Protein AF-M2R0F9-F1 (afdb_monomer)

Nearest PDB structures (foldseek):
  8fvu-assembly1_B  TM=1.793E-01  e=3.043E-03  Homo sapiens
  4puf-assembly1_B  TM=3.159E-01  e=9.388E+00  Salmonella enterica subsp. enterica serovar Typhimurium str. 14028S

Foldseek 3Di:
DPDPDPPDDDQVVVCVVPPVAAAEDEEQCLVCVVVCDPSNVVRYQAYAYPDEDAPVSHDLVCQARYAHHEYEQVRLLVQQSHQEHAEYEYEAPDPDARANPRHHLNYQHAEYEYEHAEDHDPVNLVRVLVNLLSHQAHEYEYEYQDDDPSNVPNPRYQYYWYHHDDPPDPPDPDDDPPGPPPNPHPDPQDADEDEDAEDDPVNLVVVLPDQHQHYAYHYAEYADAEDEAQSNQNHAYYHYAYAYYDEHEYEHHLNHQEYAYHYEEYHYDCQQSNQNHAEYHYHYQHDDDDDPDPDDQQAEDEHHLNYQEYAAAEYDPRYDHDDLQSNQNHQEDAYEYAAAEDECANHPNHQAYHYHHQHQEYEYEDYQRHAHDAYHHANHEYHYDPPLSHAEHAEDHYAYAYAEDEQQNHPAYAEDADAHPHQEHEYHAHWDDQVRVCVLCVQQPARDDGRAREHEYCEAEDADAYPEQEHEYEHADLYAYAAHYPNHAEYEYEHAQWAFPDADPVQCWTFIQGPVPRDTDTHNNPPRHPPQQRHWYWYGYRLDIDTDYFPVVCPDDDPDDDDDDDDPDPDDDDDDDGDDDPPQDPDDDDDPPDPPSPVVRNDDDDD

Structure (mmCIF, N/CA/C/O backbone):
data_AF-M2R0F9-F1
#
_entry.id   AF-M2R0F9-F1
#
loop_
_atom_site.group_PDB
_atom_site.id
_atom_site.type_symbol
_atom_site.label_atom_id
_atom_site.label_alt_id
_atom_site.label_comp_id
_atom_site.label_asym_id
_atom_site.label_entity_id
_atom_site.label_seq_id
_atom_site.pdbx_PDB_ins_code
_atom_site.Cartn_x
_atom_site.Cartn_y
_atom_site.Cartn_z
_atom_site.occupancy
_atom_site.B_iso_or_equiv
_atom_site.auth_seq_id
_atom_site.auth_comp_id
_atom_site.auth_asym_id
_atom_site.auth_atom_id
_atom_site.pdbx_PDB_model_num
ATOM 1 N N . MET A 1 1 ? -54.343 -4.300 13.051 1.00 27.09 1 MET A N 1
ATOM 2 C CA . MET A 1 1 ? -54.140 -3.016 13.757 1.00 27.09 1 MET A CA 1
ATOM 3 C C . MET A 1 1 ? -53.844 -3.317 15.224 1.00 27.09 1 MET A C 1
ATOM 5 O O . MET A 1 1 ? -54.722 -3.833 15.898 1.00 27.09 1 MET A O 1
ATOM 9 N N . LYS A 1 2 ? -52.616 -3.078 15.710 1.00 27.70 2 LYS A N 1
ATOM 10 C CA . LYS A 1 2 ? -52.314 -3.096 17.154 1.00 27.70 2 LYS A CA 1
ATOM 11 C C . LYS A 1 2 ? -52.747 -1.747 17.724 1.00 27.70 2 LYS A C 1
ATOM 13 O O . LYS A 1 2 ? -51.963 -0.805 17.724 1.00 27.70 2 LYS A O 1
ATOM 18 N N . ILE A 1 3 ? -54.013 -1.627 18.106 1.00 33.50 3 ILE A N 1
ATOM 19 C CA . ILE A 1 3 ? -54.476 -0.460 18.855 1.00 33.50 3 ILE A CA 1
ATOM 20 C C . ILE A 1 3 ? -54.009 -0.695 20.292 1.00 33.50 3 ILE A C 1
ATOM 22 O O . ILE A 1 3 ? -54.549 -1.563 20.966 1.00 33.50 3 ILE A O 1
ATOM 26 N N . ASN A 1 4 ? -52.969 0.018 20.731 1.00 34.56 4 ASN A N 1
ATOM 27 C CA . ASN A 1 4 ? -52.735 0.226 22.159 1.00 34.56 4 ASN A CA 1
ATOM 28 C C . ASN A 1 4 ? -53.813 1.220 22.603 1.00 34.56 4 ASN A C 1
ATOM 30 O O . ASN A 1 4 ? -53.733 2.375 22.173 1.00 34.56 4 ASN A O 1
ATOM 34 N N . PRO A 1 5 ? -54.831 0.819 23.386 1.00 40.19 5 PRO A N 1
ATOM 35 C CA . PRO A 1 5 ? -55.797 1.782 23.882 1.00 40.19 5 PRO A CA 1
ATOM 36 C C . PRO A 1 5 ? -55.040 2.824 24.719 1.00 40.19 5 PRO A C 1
ATOM 38 O O . PRO A 1 5 ? -54.120 2.453 25.461 1.00 40.19 5 PRO A O 1
ATOM 41 N N . PRO A 1 6 ? -55.350 4.122 24.570 1.00 35.41 6 PRO A N 1
ATOM 42 C CA . PRO A 1 6 ? -54.734 5.163 25.376 1.00 35.41 6 PRO A CA 1
ATOM 43 C C . PRO A 1 6 ? -54.959 4.888 26.867 1.00 35.41 6 PRO A C 1
ATOM 45 O O . PRO A 1 6 ? -55.940 4.263 27.255 1.00 35.41 6 PRO A O 1
ATOM 48 N N . LEU A 1 7 ? -54.032 5.391 27.683 1.00 39.91 7 LEU A N 1
ATOM 49 C CA . LEU A 1 7 ? -53.927 5.311 29.151 1.00 39.91 7 LEU A CA 1
ATOM 50 C C . LEU A 1 7 ? -55.117 5.907 29.941 1.00 39.91 7 LEU A C 1
ATOM 52 O O . LEU A 1 7 ? -54.968 6.267 31.106 1.00 39.91 7 LEU A O 1
ATOM 56 N N . ILE A 1 8 ? -56.288 6.040 29.328 1.00 37.66 8 ILE A N 1
ATOM 57 C CA . ILE A 1 8 ? -57.467 6.653 29.927 1.00 37.66 8 ILE A CA 1
ATOM 58 C C . ILE A 1 8 ? -58.405 5.527 30.352 1.00 37.66 8 ILE A C 1
ATOM 60 O O . ILE A 1 8 ? -58.806 4.708 29.528 1.00 37.66 8 ILE A O 1
ATOM 64 N N . PHE A 1 9 ? -58.705 5.503 31.652 1.00 45.97 9 PHE A N 1
ATOM 65 C CA . PHE A 1 9 ? -59.710 4.671 32.307 1.00 45.97 9 PHE A CA 1
ATOM 66 C C . PHE A 1 9 ? -60.978 4.596 31.442 1.00 45.97 9 PHE A C 1
ATOM 68 O O . PHE A 1 9 ? -61.752 5.548 31.371 1.00 45.97 9 PHE A O 1
ATOM 75 N N . LEU A 1 10 ? -61.160 3.474 30.751 1.00 48.28 10 LEU A N 1
ATOM 76 C CA . LEU A 1 10 ? -62.397 3.123 30.071 1.00 48.28 10 LEU A CA 1
ATOM 77 C C . LEU A 1 10 ? -62.968 1.934 30.833 1.00 48.28 10 LEU A C 1
ATOM 79 O O . LEU A 1 10 ? -62.296 0.916 30.981 1.00 48.28 10 LEU A O 1
ATOM 83 N N . ASP A 1 11 ? -64.190 2.109 31.324 1.00 59.38 11 ASP A N 1
ATOM 84 C CA . ASP A 1 11 ? -65.018 1.080 31.945 1.00 59.38 11 ASP A CA 1
ATOM 85 C C . ASP A 1 11 ? -64.880 -0.257 31.186 1.00 59.38 11 ASP A C 1
ATOM 87 O O . ASP A 1 11 ? -65.063 -0.316 29.961 1.00 59.38 11 ASP A O 1
ATOM 91 N N . ILE A 1 12 ? -64.518 -1.337 31.887 1.00 62.41 12 ILE A N 1
ATOM 92 C CA . ILE A 1 12 ? -64.281 -2.656 31.275 1.00 62.41 12 ILE A CA 1
ATOM 93 C C . ILE A 1 12 ? -65.535 -3.155 30.549 1.00 62.41 12 ILE A C 1
ATOM 95 O O . ILE A 1 12 ? -65.436 -3.845 29.525 1.00 62.41 12 ILE A O 1
ATOM 99 N N . SER A 1 13 ? -66.719 -2.744 31.006 1.00 60.84 13 SER A N 1
ATOM 100 C CA . SER A 1 13 ? -67.983 -3.045 30.337 1.00 60.84 13 SER A CA 1
ATOM 101 C C . SER A 1 13 ? -68.095 -2.377 28.954 1.00 60.84 13 SER A C 1
ATOM 103 O O . SER A 1 13 ? -68.592 -2.992 28.009 1.00 60.84 13 SER A O 1
ATOM 105 N N . PHE A 1 14 ? -67.550 -1.169 28.776 1.00 65.69 14 PHE A N 1
ATOM 106 C CA . PHE A 1 14 ? -67.469 -0.498 27.475 1.00 65.69 14 PHE A CA 1
ATOM 107 C C . PHE A 1 14 ? -66.459 -1.193 26.556 1.00 65.69 14 PHE A C 1
ATOM 109 O O . PHE A 1 14 ? -66.759 -1.491 25.398 1.00 65.69 14 PHE A O 1
ATOM 116 N N . ILE A 1 15 ? -65.269 -1.498 27.075 1.00 64.31 15 ILE A N 1
ATOM 117 C CA . ILE A 1 15 ? -64.195 -2.131 26.304 1.00 64.31 15 ILE A CA 1
ATOM 118 C C . ILE A 1 15 ? -64.633 -3.508 25.779 1.00 64.31 15 ILE A C 1
ATOM 120 O O . ILE A 1 15 ? -64.497 -3.793 24.587 1.00 64.31 15 ILE A O 1
ATOM 124 N N . SER A 1 16 ? -65.200 -4.343 26.651 1.00 62.88 16 SER A N 1
ATOM 125 C CA . SER A 1 16 ? -65.650 -5.698 26.306 1.00 62.88 16 SER A CA 1
ATOM 126 C C . SER A 1 16 ? -66.801 -5.722 25.295 1.00 62.88 16 SER A C 1
ATOM 128 O O . SER A 1 16 ? -66.941 -6.699 24.562 1.00 62.88 16 SER A O 1
ATOM 130 N N . LYS A 1 17 ? -67.594 -4.644 25.206 1.00 63.22 17 LYS A N 1
ATOM 131 C CA . LYS A 1 17 ? -68.711 -4.519 24.259 1.00 63.22 17 LYS A CA 1
ATOM 132 C C . LYS A 1 17 ? -68.271 -4.177 22.831 1.00 63.22 17 LYS A C 1
ATOM 134 O O . LYS A 1 17 ? -68.937 -4.591 21.885 1.00 63.22 17 LYS A O 1
ATOM 139 N N . TYR A 1 18 ? -67.188 -3.414 22.664 1.00 61.56 18 TYR A N 1
ATOM 140 C CA . TYR A 1 18 ? -66.765 -2.893 21.352 1.00 61.56 18 TYR A CA 1
ATOM 141 C C . TYR A 1 18 ? -65.467 -3.509 20.816 1.00 61.56 18 TYR A C 1
ATOM 143 O O . TYR A 1 18 ? -65.200 -3.422 19.617 1.00 61.56 18 TYR A O 1
ATOM 151 N N . PHE A 1 19 ? -64.670 -4.161 21.665 1.00 62.91 19 PHE A N 1
ATOM 152 C CA . PHE A 1 19 ? -63.387 -4.748 21.283 1.00 62.91 19 PHE A CA 1
ATOM 153 C C . PHE A 1 19 ? -63.354 -6.248 21.590 1.00 62.91 19 PHE A C 1
ATOM 155 O O . PHE A 1 19 ? -62.787 -6.693 22.582 1.00 62.91 19 PHE A O 1
ATOM 162 N N . ASN A 1 20 ? -63.896 -7.049 20.671 1.00 59.16 20 ASN A N 1
ATOM 163 C CA . ASN A 1 20 ? -64.038 -8.505 20.828 1.00 59.16 20 ASN A CA 1
ATOM 164 C C . ASN A 1 20 ? -62.710 -9.304 20.775 1.00 59.16 20 ASN A C 1
ATOM 166 O O . ASN A 1 20 ? -62.739 -10.534 20.780 1.00 59.16 20 ASN A O 1
ATOM 170 N N . GLN A 1 21 ? -61.549 -8.646 20.656 1.00 65.38 21 GLN A N 1
ATOM 171 C CA . GLN A 1 21 ? -60.239 -9.289 20.450 1.00 65.38 21 GLN A CA 1
ATOM 172 C C . GLN A 1 21 ? -59.104 -8.587 21.215 1.00 65.38 21 GLN A C 1
ATOM 174 O O . GLN A 1 21 ? -58.091 -8.186 20.634 1.00 65.38 21 GLN A O 1
ATOM 179 N N . ILE A 1 22 ? -59.253 -8.417 22.528 1.00 66.25 22 ILE A N 1
ATOM 180 C CA . ILE A 1 22 ? -58.197 -7.814 23.354 1.00 66.25 22 ILE A CA 1
ATOM 181 C C . ILE A 1 22 ? -57.171 -8.864 23.746 1.00 66.25 22 ILE A C 1
ATOM 183 O O . ILE A 1 22 ? -57.433 -9.742 24.557 1.00 66.25 22 ILE A O 1
ATOM 187 N N . GLN A 1 23 ? -55.977 -8.746 23.168 1.00 72.38 23 GLN A N 1
ATOM 188 C CA . GLN A 1 23 ? -54.886 -9.689 23.403 1.00 72.38 23 GLN A CA 1
ATOM 189 C C . GLN A 1 23 ? -54.111 -9.402 24.697 1.00 72.38 23 GLN A C 1
ATOM 191 O O . GLN A 1 23 ? -53.613 -10.335 25.325 1.00 72.38 23 GLN A O 1
ATOM 196 N N . THR A 1 24 ? -54.027 -8.137 25.116 1.00 74.44 24 THR A N 1
ATOM 197 C CA . THR A 1 24 ? -53.264 -7.717 26.301 1.00 74.44 24 THR A CA 1
ATOM 198 C C . THR A 1 24 ? -54.059 -6.688 27.097 1.00 74.44 24 THR A C 1
ATOM 200 O O . THR A 1 24 ? -54.517 -5.700 26.524 1.00 74.44 24 THR A O 1
ATOM 203 N N . PHE A 1 25 ? -54.190 -6.893 28.409 1.00 77.25 25 PHE A N 1
ATOM 204 C CA . PHE A 1 25 ? -54.747 -5.898 29.329 1.00 77.25 25 PHE A CA 1
ATOM 205 C C . PHE A 1 25 ? -53.625 -5.200 30.089 1.00 77.25 25 PHE A C 1
ATOM 207 O O . PHE A 1 25 ? -52.730 -5.857 30.623 1.00 77.25 25 PHE A O 1
ATOM 214 N N . ARG A 1 26 ? -53.695 -3.871 30.167 1.00 76.62 26 ARG A N 1
ATOM 215 C CA . ARG A 1 26 ? -52.676 -3.044 30.805 1.00 76.62 26 ARG A CA 1
ATOM 216 C C . ARG A 1 26 ? -53.322 -2.066 31.789 1.00 76.62 26 ARG A C 1
ATOM 218 O O . ARG A 1 26 ? -54.033 -1.168 31.353 1.00 76.62 26 ARG A O 1
ATOM 225 N N . GLY A 1 27 ? -53.085 -2.215 33.095 1.00 71.06 27 GLY A N 1
ATOM 226 C CA . GLY A 1 27 ? -53.790 -1.409 34.107 1.00 71.06 27 GLY A CA 1
ATOM 227 C C . GLY A 1 27 ? -53.640 -1.886 35.555 1.00 71.06 27 GLY A C 1
ATOM 228 O O . GLY A 1 27 ? -52.723 -2.647 35.871 1.00 71.06 27 GLY A O 1
ATOM 229 N N . ASN A 1 28 ? -54.530 -1.417 36.438 1.00 77.88 28 ASN A N 1
ATOM 230 C CA . ASN A 1 28 ? -54.581 -1.807 37.850 1.00 77.88 28 ASN A CA 1
ATOM 231 C C . ASN A 1 28 ? -55.419 -3.082 38.043 1.00 77.88 28 ASN A C 1
ATOM 233 O O . ASN A 1 28 ? -56.621 -3.023 38.284 1.00 77.88 28 ASN A O 1
ATOM 237 N N . LEU A 1 29 ? -54.794 -4.254 37.914 1.00 83.00 29 LEU A N 1
ATOM 238 C CA . LEU A 1 29 ? -55.513 -5.531 37.989 1.00 83.00 29 LEU A CA 1
ATOM 239 C C . LEU A 1 29 ? -56.274 -5.722 39.316 1.00 83.00 29 LEU A C 1
ATOM 241 O O . LEU A 1 29 ? -57.309 -6.377 39.313 1.00 83.00 29 LEU A O 1
ATOM 245 N N . VAL A 1 30 ? -55.806 -5.142 40.427 1.00 82.25 30 VAL A N 1
ATOM 246 C CA . VAL A 1 30 ? -56.466 -5.275 41.740 1.00 82.25 30 VAL A CA 1
ATOM 247 C C . VAL A 1 30 ? -57.814 -4.562 41.779 1.00 82.25 30 VAL A C 1
ATOM 249 O O . VAL A 1 30 ? -58.760 -5.104 42.344 1.00 82.25 30 VAL A O 1
ATOM 252 N N . GLU A 1 31 ? -57.918 -3.381 41.170 1.00 80.31 31 GLU A N 1
ATOM 253 C CA . GLU A 1 31 ? -59.182 -2.635 41.086 1.00 80.31 31 GLU A CA 1
ATOM 254 C C . GLU A 1 31 ? -60.161 -3.309 40.121 1.00 80.31 31 GLU A C 1
ATOM 256 O O . GLU A 1 31 ? -61.349 -3.415 40.402 1.00 80.31 31 GLU A O 1
ATOM 261 N N . TYR A 1 32 ? -59.649 -3.830 39.007 1.00 80.00 32 TYR A N 1
ATOM 262 C CA . TYR A 1 32 ? -60.473 -4.315 37.903 1.00 80.00 32 TYR A CA 1
ATOM 263 C C . TYR A 1 32 ? -60.832 -5.803 37.953 1.00 80.00 32 TYR A C 1
ATOM 265 O O . TYR A 1 32 ? -61.651 -6.271 37.162 1.00 80.00 32 TYR A O 1
ATOM 273 N N . GLN A 1 33 ? -60.243 -6.584 38.860 1.00 84.44 33 GLN A N 1
ATOM 274 C CA . GLN A 1 33 ? -60.427 -8.041 38.896 1.00 84.44 33 GLN A CA 1
ATOM 275 C C . GLN A 1 33 ? -61.876 -8.501 39.094 1.00 84.44 33 GLN A C 1
ATOM 277 O O . GLN A 1 33 ? -62.195 -9.620 38.696 1.00 84.44 33 GLN A O 1
ATOM 282 N N . THR A 1 34 ? -62.733 -7.671 39.698 1.00 80.75 34 THR A N 1
ATOM 283 C CA . THR A 1 34 ? -64.168 -7.944 39.881 1.00 80.75 34 THR A CA 1
ATOM 284 C C . THR A 1 34 ? -65.006 -7.616 38.645 1.00 80.75 34 THR A C 1
ATOM 286 O O . THR A 1 34 ? -66.106 -8.139 38.504 1.00 80.75 34 THR A O 1
ATOM 289 N N . GLU A 1 35 ? -64.494 -6.778 37.742 1.00 76.88 35 GLU A N 1
ATOM 290 C CA . GLU A 1 35 ? -65.162 -6.380 36.494 1.00 76.88 35 GLU A CA 1
ATOM 291 C C . GLU A 1 35 ? -64.777 -7.285 35.311 1.00 76.88 35 GLU A C 1
ATOM 293 O O . GLU A 1 35 ? -65.500 -7.380 34.316 1.00 76.88 35 GLU A O 1
ATOM 298 N N . ILE A 1 36 ? -63.647 -7.992 35.415 1.00 78.88 36 ILE A N 1
ATOM 299 C CA . ILE A 1 36 ? -63.192 -8.969 34.421 1.00 78.88 36 ILE A CA 1
ATOM 300 C C . ILE A 1 36 ? -64.025 -10.252 34.556 1.00 78.88 36 ILE A C 1
ATOM 302 O O . ILE A 1 36 ? -63.746 -11.122 35.381 1.00 78.88 36 ILE A O 1
ATOM 306 N N . ASN A 1 37 ? -65.048 -10.390 33.714 1.00 79.31 37 ASN A N 1
ATOM 307 C CA . ASN A 1 37 ? -65.829 -11.624 33.622 1.00 79.31 37 ASN A CA 1
ATOM 308 C C . ASN A 1 37 ? -65.063 -12.751 32.889 1.00 79.31 37 ASN A C 1
ATOM 310 O O . ASN A 1 37 ? -64.025 -12.532 32.261 1.00 79.31 37 ASN A O 1
ATOM 314 N N . GLU A 1 38 ? -65.593 -13.977 32.937 1.00 81.31 38 GLU A N 1
ATOM 315 C CA . GLU A 1 38 ? -64.940 -15.166 32.365 1.00 81.31 38 GLU A CA 1
ATOM 316 C C . GLU A 1 38 ? -64.693 -15.053 30.848 1.00 81.31 38 GLU A C 1
ATOM 318 O O . GLU A 1 38 ? -63.662 -15.502 30.339 1.00 81.31 38 GLU A O 1
ATOM 323 N N . ILE A 1 39 ? -65.620 -14.425 30.118 1.00 78.06 39 ILE A N 1
ATOM 324 C CA . ILE A 1 39 ? -65.510 -14.219 28.668 1.00 78.06 39 ILE A CA 1
ATOM 325 C C . ILE A 1 39 ? -64.319 -13.305 28.369 1.00 78.06 39 ILE A C 1
ATOM 327 O O . ILE A 1 39 ? -63.481 -13.633 27.527 1.00 78.06 39 ILE A O 1
ATOM 331 N N . PHE A 1 40 ? -64.204 -12.194 29.097 1.00 76.19 40 PHE A N 1
ATOM 332 C CA . PHE A 1 40 ? -63.117 -11.236 28.936 1.00 76.19 40 PHE A CA 1
ATOM 333 C C . PHE A 1 40 ? -61.772 -11.828 29.373 1.00 76.19 40 PHE A C 1
ATOM 335 O O . PHE A 1 40 ? -60.770 -11.704 28.667 1.00 76.19 40 PHE A O 1
ATOM 342 N N . PHE A 1 41 ? -61.755 -12.584 30.475 1.00 84.25 41 PHE A N 1
ATOM 343 C CA . PHE A 1 41 ? -60.566 -13.310 30.915 1.00 84.25 41 PHE A CA 1
ATOM 344 C C . PHE A 1 41 ? -60.067 -14.310 29.865 1.00 84.25 41 PHE A C 1
ATOM 346 O O . PHE A 1 41 ? -58.856 -14.429 29.676 1.00 84.25 41 PHE A O 1
ATOM 353 N N . LYS A 1 42 ? -60.958 -15.020 29.157 1.00 82.62 42 LYS A N 1
ATOM 354 C CA . LYS A 1 42 ? -60.574 -15.950 28.076 1.00 82.62 42 LYS A CA 1
ATOM 355 C C . LYS A 1 42 ? -59.946 -15.239 26.874 1.00 82.62 42 LYS A C 1
ATOM 357 O O . LYS A 1 42 ? -59.064 -15.821 26.249 1.00 82.62 42 LYS A O 1
ATOM 362 N N . GLN A 1 43 ? -60.360 -14.008 26.572 1.00 77.19 43 GLN A N 1
ATOM 363 C CA . GLN A 1 43 ? -59.824 -13.225 25.450 1.00 77.19 43 GLN A CA 1
ATOM 364 C C . GLN A 1 43 ? -58.416 -12.682 25.727 1.00 77.19 43 GLN A C 1
ATOM 366 O O . GLN A 1 43 ? -57.570 -12.693 24.834 1.00 77.19 43 GLN A O 1
ATOM 371 N N . ILE A 1 44 ? -58.147 -12.257 26.965 1.00 77.94 44 ILE A N 1
ATOM 372 C CA . ILE A 1 44 ? -56.844 -11.714 27.357 1.00 77.94 44 ILE A CA 1
ATOM 373 C C . ILE A 1 44 ? -55.801 -12.835 27.364 1.00 77.94 44 ILE A C 1
ATOM 375 O O . ILE A 1 44 ? -55.904 -13.795 28.135 1.00 77.94 44 ILE A O 1
ATOM 379 N N . TYR A 1 45 ? -54.757 -12.697 26.546 1.00 80.44 45 TYR A N 1
ATOM 380 C CA . TYR A 1 45 ? -53.595 -13.582 26.603 1.00 80.44 45 TYR A CA 1
ATOM 381 C C . TYR A 1 45 ? -52.660 -13.190 27.746 1.00 80.44 45 TYR A C 1
ATOM 383 O O . TYR A 1 45 ? -52.171 -14.076 28.444 1.00 80.44 45 TYR A O 1
ATOM 391 N N . TRP A 1 46 ? -52.440 -11.885 27.958 1.00 84.00 46 TRP A N 1
ATOM 392 C CA . TRP A 1 46 ? -51.459 -11.393 28.928 1.00 84.00 46 TRP A CA 1
ATOM 393 C C . TRP A 1 46 ? -51.905 -10.150 29.718 1.00 84.00 46 TRP A C 1
ATOM 395 O O . TRP A 1 46 ? -52.597 -9.281 29.187 1.00 84.00 46 TRP A O 1
ATOM 405 N N . PHE A 1 47 ? -51.436 -10.038 30.965 1.00 84.19 47 PHE A N 1
ATOM 406 C CA . PHE A 1 47 ? -51.609 -8.880 31.850 1.00 84.19 47 PHE A CA 1
ATOM 407 C C . PHE A 1 47 ? -50.294 -8.114 32.055 1.00 84.19 47 PHE A C 1
ATOM 409 O O . PHE A 1 47 ? -49.271 -8.696 32.436 1.00 84.19 47 PHE A O 1
ATOM 416 N N . GLU A 1 48 ? -50.351 -6.797 31.856 1.00 83.88 48 GLU A N 1
ATOM 417 C CA . GLU A 1 48 ? -49.297 -5.828 32.171 1.00 83.88 48 GLU A CA 1
ATOM 418 C C . GLU A 1 48 ? -49.766 -4.907 33.311 1.00 83.88 48 GLU A C 1
ATOM 420 O O . GLU A 1 48 ? -50.603 -4.020 33.123 1.00 83.88 48 GLU A O 1
ATOM 425 N N . ILE A 1 49 ? -49.258 -5.130 34.523 1.00 82.50 49 ILE A N 1
ATOM 426 C CA . ILE A 1 49 ? -49.674 -4.374 35.709 1.00 82.50 49 ILE A CA 1
ATOM 427 C C . ILE A 1 49 ? -48.801 -3.127 35.823 1.00 82.50 49 ILE A C 1
ATOM 429 O O . ILE A 1 49 ? -47.608 -3.212 36.101 1.00 82.50 49 ILE A O 1
ATOM 433 N N . ASN A 1 50 ? -49.407 -1.962 35.605 1.00 73.00 50 ASN A N 1
ATOM 434 C CA . ASN A 1 50 ? -48.702 -0.677 35.537 1.00 73.00 50 ASN A CA 1
ATOM 435 C C . ASN A 1 50 ? -48.687 0.106 36.849 1.00 73.00 50 ASN A C 1
ATOM 437 O O . ASN A 1 50 ? -48.066 1.167 36.921 1.00 73.00 50 ASN A O 1
ATOM 441 N N . VAL A 1 51 ? -49.411 -0.369 37.853 1.00 75.50 51 VAL A N 1
ATOM 442 C CA . VAL A 1 51 ? -49.527 0.273 39.161 1.00 75.50 51 VAL A CA 1
ATOM 443 C C . VAL A 1 51 ? -48.739 -0.558 40.161 1.00 75.50 51 VAL A C 1
ATOM 445 O O . VAL A 1 51 ? -48.658 -1.776 40.022 1.00 75.50 51 VAL A O 1
ATOM 448 N N . LEU A 1 52 ? -48.115 0.101 41.136 1.00 79.94 52 LEU A N 1
ATOM 449 C CA . LEU A 1 52 ? -47.458 -0.588 42.242 1.00 79.94 52 LEU A CA 1
ATOM 450 C C . LEU A 1 52 ? -48.491 -1.462 42.966 1.00 79.94 52 LEU A C 1
ATOM 452 O O . LEU A 1 52 ? -49.554 -0.976 43.341 1.00 79.94 52 LEU A O 1
ATOM 456 N N . THR A 1 53 ? -48.232 -2.761 43.092 1.00 81.94 53 THR A N 1
ATOM 457 C CA . THR A 1 53 ? -49.223 -3.722 43.588 1.00 81.94 53 THR A CA 1
ATOM 458 C C . THR A 1 53 ? -48.574 -4.800 44.445 1.00 81.94 53 THR A C 1
ATOM 460 O O . THR A 1 53 ? -47.475 -5.270 44.156 1.00 81.94 53 THR A O 1
ATOM 463 N N . THR A 1 54 ? -49.303 -5.245 45.467 1.00 85.50 54 THR A N 1
ATOM 464 C CA . THR A 1 54 ? -48.959 -6.419 46.272 1.00 85.50 54 THR A CA 1
ATOM 465 C C . THR A 1 54 ? -49.530 -7.687 45.644 1.00 85.50 54 THR A C 1
ATOM 467 O O . THR A 1 54 ? -50.736 -7.786 45.426 1.00 85.50 54 THR A O 1
ATOM 470 N N . ILE A 1 55 ? -48.678 -8.689 45.391 1.00 87.00 55 ILE A N 1
ATOM 471 C CA . ILE A 1 55 ? -49.050 -9.919 44.657 1.00 87.00 55 ILE A CA 1
ATOM 472 C C . ILE A 1 55 ? -50.241 -10.643 45.302 1.00 87.00 55 ILE A C 1
ATOM 474 O O . ILE A 1 55 ? -51.116 -11.124 44.592 1.00 87.00 55 ILE A O 1
ATOM 478 N N . ASN A 1 56 ? -50.323 -10.662 46.636 1.00 86.25 56 ASN A N 1
ATOM 479 C CA . ASN A 1 56 ? -51.407 -11.331 47.365 1.00 86.25 56 ASN A CA 1
ATOM 480 C C . ASN A 1 56 ? -52.800 -10.722 47.145 1.00 86.25 56 ASN A C 1
ATOM 482 O O . ASN A 1 56 ? -53.790 -11.368 47.474 1.00 86.25 56 ASN A O 1
ATOM 486 N N . LEU A 1 57 ? -52.887 -9.490 46.638 1.00 87.31 57 LEU A N 1
ATOM 487 C CA . LEU A 1 57 ? -54.167 -8.842 46.340 1.00 87.31 57 LEU A CA 1
ATOM 488 C C . LEU A 1 57 ? -54.732 -9.264 44.977 1.00 87.31 57 LEU A C 1
ATOM 490 O O . LEU A 1 57 ? -55.880 -8.953 44.667 1.00 87.31 57 LEU A O 1
ATOM 494 N N . ILE A 1 58 ? -53.930 -9.961 44.168 1.00 89.56 58 ILE A N 1
ATOM 495 C CA . ILE A 1 58 ? -54.319 -10.457 42.854 1.00 89.56 58 ILE A CA 1
ATOM 496 C C . ILE A 1 58 ? -54.871 -11.874 43.012 1.00 89.56 58 ILE A C 1
ATOM 498 O O . ILE A 1 58 ? -54.209 -12.751 43.567 1.00 89.56 58 ILE A O 1
ATOM 502 N N . ASN A 1 59 ? -56.062 -12.128 42.471 1.00 88.50 59 ASN A N 1
ATOM 503 C CA . ASN A 1 59 ? -56.625 -13.477 42.457 1.00 88.50 59 ASN A CA 1
ATOM 504 C C . ASN A 1 59 ? -55.694 -14.470 41.717 1.00 88.50 59 ASN A C 1
ATOM 506 O O . ASN A 1 59 ? -55.204 -14.203 40.615 1.00 88.50 59 ASN A O 1
ATOM 510 N N . SER A 1 60 ? -55.467 -15.641 42.317 1.00 89.38 60 SER A N 1
ATOM 511 C CA . SER A 1 60 ? -54.522 -16.659 41.840 1.00 89.38 60 SER A CA 1
ATOM 512 C C . SER A 1 60 ? -54.822 -17.178 40.432 1.00 89.38 60 SER A C 1
ATOM 514 O O . SER A 1 60 ? -53.901 -17.611 39.736 1.00 89.38 60 SER A O 1
ATOM 516 N N . GLN A 1 61 ? -56.076 -17.075 39.977 1.00 89.19 61 GLN A N 1
ATOM 517 C CA . GLN A 1 61 ? -56.471 -17.420 38.608 1.00 89.19 61 GLN A CA 1
ATOM 518 C C . GLN A 1 61 ? -55.752 -16.591 37.531 1.00 89.19 61 GLN A C 1
ATOM 520 O O . GLN A 1 61 ? -55.680 -17.027 36.389 1.00 89.19 61 GLN A O 1
ATOM 525 N N . TYR A 1 62 ? -55.207 -15.417 37.874 1.00 90.25 62 TYR A N 1
ATOM 526 C CA . TYR A 1 62 ? -54.507 -14.537 36.932 1.00 90.25 62 TYR A CA 1
ATOM 527 C C . TYR A 1 62 ? -52.988 -14.793 36.856 1.00 90.25 62 TYR A C 1
ATOM 529 O O . TYR A 1 62 ? -52.320 -14.272 35.961 1.00 90.25 62 TYR A O 1
ATOM 537 N N . TYR A 1 63 ? -52.407 -15.576 37.776 1.00 90.56 63 TYR A N 1
ATOM 538 C CA . TYR A 1 63 ? -50.947 -15.703 37.952 1.00 90.56 63 TYR A CA 1
ATOM 539 C C . TYR A 1 63 ? -50.185 -16.259 36.743 1.00 90.56 63 TYR A C 1
ATOM 541 O O . TYR A 1 63 ? -48.984 -16.014 36.586 1.00 90.56 63 TYR A O 1
ATOM 549 N N . ASP A 1 64 ? -50.850 -17.033 35.894 1.00 87.38 64 ASP A N 1
ATOM 550 C CA . ASP A 1 64 ? -50.276 -17.593 34.675 1.00 87.38 64 ASP A CA 1
ATOM 551 C C . ASP A 1 64 ? -50.307 -16.619 33.491 1.00 87.38 64 ASP A C 1
ATOM 553 O O . ASP A 1 64 ? -49.509 -16.769 32.569 1.00 87.38 64 ASP A O 1
ATOM 557 N N . LYS A 1 65 ? -51.156 -15.591 33.518 1.00 89.31 65 LYS A N 1
ATOM 558 C CA . LYS A 1 65 ? -51.265 -14.601 32.440 1.00 89.31 65 LYS A CA 1
ATOM 559 C C . LYS A 1 65 ? -50.484 -13.310 32.702 1.00 89.31 65 LYS A C 1
ATOM 561 O O . LYS A 1 65 ? -50.378 -12.479 31.805 1.00 89.31 65 LYS A O 1
ATOM 566 N N . ILE A 1 66 ? -49.899 -13.115 33.883 1.00 89.69 66 ILE A N 1
ATOM 567 C CA . ILE A 1 66 ? -49.114 -11.906 34.197 1.00 89.69 66 ILE A CA 1
ATOM 568 C C . ILE A 1 66 ? -47.729 -11.963 33.535 1.00 89.69 66 ILE A C 1
ATOM 570 O O . ILE A 1 66 ? -46.940 -12.872 33.804 1.00 89.69 66 ILE A O 1
ATOM 574 N N . ILE A 1 67 ? -47.420 -10.960 32.703 1.00 88.56 67 ILE A N 1
ATOM 575 C CA . ILE A 1 67 ? -46.127 -10.825 32.004 1.00 88.56 67 ILE A CA 1
ATOM 576 C C . ILE A 1 67 ? -45.291 -9.634 32.482 1.00 88.56 67 ILE A C 1
ATOM 578 O O . ILE A 1 67 ? -44.064 -9.693 32.380 1.00 88.56 67 ILE A O 1
ATOM 582 N N . GLU A 1 68 ? -45.923 -8.583 33.011 1.00 89.25 68 GLU A N 1
ATOM 583 C CA . GLU A 1 68 ? -45.268 -7.399 33.582 1.00 89.25 68 GLU A CA 1
ATOM 584 C C . GLU A 1 68 ? -45.913 -7.052 34.927 1.00 89.25 68 GLU A C 1
ATOM 586 O O . GLU A 1 68 ? -47.141 -7.030 35.032 1.00 89.25 68 GLU A O 1
ATOM 591 N N . ILE A 1 69 ? -45.094 -6.791 35.950 1.00 89.69 69 ILE A N 1
ATOM 592 C CA . ILE A 1 69 ? -45.572 -6.408 37.283 1.00 89.69 69 ILE A CA 1
ATOM 593 C C . ILE A 1 69 ? -44.678 -5.352 37.939 1.00 89.69 69 ILE A C 1
ATOM 595 O O . ILE A 1 69 ? -43.454 -5.368 37.772 1.00 89.69 69 ILE A O 1
ATOM 599 N N . ARG A 1 70 ? -45.305 -4.454 38.709 1.00 89.31 70 ARG A N 1
ATOM 600 C CA . ARG A 1 70 ? -44.649 -3.465 39.571 1.00 89.31 70 ARG A CA 1
ATOM 601 C C . ARG A 1 70 ? -44.899 -3.804 41.033 1.00 89.31 70 ARG A C 1
ATOM 603 O O . ARG A 1 70 ? -46.052 -3.874 41.447 1.00 89.31 70 ARG A O 1
ATOM 610 N N . ILE A 1 71 ? -43.835 -4.001 41.800 1.00 89.19 71 ILE A N 1
ATOM 611 C CA . ILE A 1 71 ? -43.913 -4.462 43.189 1.00 89.19 71 ILE A CA 1
ATOM 612 C C . ILE A 1 71 ? -42.979 -3.670 44.097 1.00 89.19 71 ILE A C 1
ATOM 614 O O . ILE A 1 71 ? -41.987 -3.098 43.642 1.00 89.19 71 ILE A O 1
ATOM 618 N N . GLU A 1 72 ? -43.265 -3.694 45.394 1.00 86.06 72 GLU A N 1
ATOM 619 C CA . GLU A 1 72 ? -42.291 -3.304 46.408 1.00 86.06 72 GLU A CA 1
ATOM 620 C C . GLU A 1 72 ? -41.292 -4.433 46.685 1.00 86.06 72 GLU A C 1
ATOM 622 O O . GLU A 1 72 ? -41.573 -5.613 46.455 1.00 86.06 72 GLU A O 1
ATOM 627 N N . VAL A 1 73 ? -40.137 -4.081 47.258 1.00 85.00 73 VAL A N 1
ATOM 628 C CA . VAL A 1 73 ? -39.090 -5.038 47.664 1.00 85.00 73 VAL A CA 1
ATOM 629 C C . VAL A 1 73 ? -39.626 -6.201 48.520 1.00 85.00 73 VAL A C 1
ATOM 631 O O . VAL A 1 73 ? -39.176 -7.337 48.379 1.00 85.00 73 VAL A O 1
ATOM 634 N N . ASN A 1 74 ? -40.643 -5.953 49.354 1.00 82.81 74 ASN A N 1
ATOM 635 C CA . ASN A 1 74 ? -41.259 -6.962 50.224 1.00 82.81 74 ASN A CA 1
ATOM 636 C C . ASN A 1 74 ? -41.923 -8.109 49.449 1.00 82.81 74 ASN A C 1
ATOM 638 O O . ASN A 1 74 ? -42.002 -9.232 49.946 1.00 82.81 74 ASN A O 1
ATOM 642 N N . ASP A 1 75 ? -42.406 -7.836 48.239 1.00 84.69 75 ASP A N 1
ATOM 643 C CA . ASP A 1 75 ? -43.151 -8.798 47.431 1.00 84.69 75 ASP A CA 1
ATOM 644 C C . ASP A 1 75 ? -42.251 -9.605 46.483 1.00 84.69 75 ASP A C 1
ATOM 646 O O . ASP A 1 75 ? -42.731 -10.538 45.835 1.00 84.69 75 ASP A O 1
ATOM 650 N N . ILE A 1 76 ? -40.934 -9.340 46.448 1.00 84.25 76 ILE A N 1
ATOM 651 C CA . ILE A 1 76 ? -39.976 -10.107 45.627 1.00 84.25 76 ILE A CA 1
ATOM 652 C C . ILE A 1 76 ? -40.056 -11.595 45.962 1.00 84.25 76 ILE A C 1
ATOM 654 O O . ILE A 1 76 ? -40.103 -12.435 45.061 1.00 84.25 76 ILE A O 1
ATOM 658 N N . ILE A 1 77 ? -40.154 -11.930 47.253 1.00 80.75 77 ILE A N 1
ATOM 659 C CA . ILE A 1 77 ? -40.234 -13.324 47.692 1.00 80.75 77 ILE A CA 1
ATOM 660 C C . ILE A 1 77 ? -41.469 -14.043 47.151 1.00 80.75 77 ILE A C 1
ATOM 662 O O . ILE A 1 77 ? -41.459 -15.265 47.089 1.00 80.75 77 ILE A O 1
ATOM 666 N N . ARG A 1 78 ? -42.520 -13.317 46.747 1.00 84.69 78 ARG A N 1
ATOM 667 C CA . ARG A 1 78 ? -43.791 -13.859 46.239 1.00 84.69 78 ARG A CA 1
ATOM 668 C C . ARG A 1 78 ? -43.829 -13.991 44.719 1.00 84.69 78 ARG A C 1
ATOM 670 O O . ARG A 1 78 ? -44.742 -14.621 44.193 1.00 84.69 78 ARG A O 1
ATOM 677 N N . LEU A 1 79 ? -42.810 -13.509 44.004 1.00 85.44 79 LEU A N 1
ATOM 678 C CA . LEU A 1 79 ? -42.688 -13.688 42.550 1.00 85.44 79 LEU A CA 1
ATOM 679 C C . LEU A 1 79 ? -42.665 -15.165 42.117 1.00 85.44 79 LEU A C 1
ATOM 681 O O . LEU A 1 79 ? -42.919 -15.466 40.953 1.00 85.44 79 LEU A O 1
ATOM 685 N N . HIS A 1 80 ? -42.390 -16.100 43.033 1.00 83.50 80 HIS A N 1
ATOM 686 C CA . HIS A 1 80 ? -42.462 -17.539 42.766 1.00 83.50 80 HIS A CA 1
ATOM 687 C C . HIS A 1 80 ? -43.867 -18.047 42.414 1.00 83.50 80 HIS A C 1
ATOM 689 O O . HIS A 1 80 ? -43.980 -19.096 41.774 1.00 83.50 80 HIS A O 1
ATOM 695 N N . LEU A 1 81 ? -44.912 -17.317 42.820 1.00 86.69 81 LEU A N 1
ATOM 696 C CA . LEU A 1 81 ? -46.311 -17.643 42.540 1.00 86.69 81 LEU A CA 1
ATOM 697 C C . LEU A 1 81 ? -46.677 -17.405 41.068 1.00 86.69 81 LEU A C 1
ATOM 699 O O . LEU A 1 81 ? -47.560 -18.075 40.531 1.00 86.69 81 LEU A O 1
ATOM 703 N N . LEU A 1 82 ? -45.977 -16.481 40.409 1.00 88.31 82 LEU A N 1
ATOM 704 C CA . LEU A 1 82 ? -46.209 -16.115 39.017 1.00 88.31 82 LEU A CA 1
ATOM 705 C C . LEU A 1 82 ? -45.428 -17.050 38.082 1.00 88.31 82 LEU A C 1
ATOM 707 O O . LEU A 1 82 ? -44.310 -17.461 38.404 1.00 88.31 82 LEU A O 1
ATOM 711 N N . LYS A 1 83 ? -46.023 -17.407 36.932 1.00 83.00 83 LYS A N 1
ATOM 712 C CA . LYS A 1 83 ? -45.472 -18.450 36.035 1.00 83.00 83 LYS A CA 1
ATOM 713 C C . LYS A 1 83 ? -44.827 -17.925 34.751 1.00 83.00 83 LYS A C 1
ATOM 715 O O . LYS A 1 83 ? -43.938 -18.586 34.219 1.00 83.00 83 LYS A O 1
ATOM 720 N N . ASN A 1 84 ? -45.292 -16.788 34.233 1.00 84.31 84 ASN A N 1
ATOM 721 C CA . ASN A 1 84 ? -44.941 -16.299 32.893 1.00 84.31 84 ASN A CA 1
ATOM 722 C C . ASN A 1 84 ? -44.350 -14.883 32.893 1.00 84.31 84 ASN A C 1
ATOM 724 O O . ASN A 1 84 ? -44.300 -14.232 31.848 1.00 84.31 84 ASN A O 1
ATOM 728 N N . VAL A 1 85 ? -43.860 -14.417 34.042 1.00 87.75 85 VAL A N 1
ATOM 729 C CA . VAL A 1 85 ? -43.344 -13.052 34.174 1.00 87.75 85 VAL A CA 1
ATOM 730 C C . VAL A 1 85 ? -42.119 -12.867 33.289 1.00 87.75 85 VAL A C 1
ATOM 732 O O . VAL A 1 85 ? -41.158 -13.638 33.354 1.00 87.75 85 VAL A O 1
ATOM 735 N N . GLN A 1 86 ? -42.161 -11.823 32.466 1.00 87.88 86 GLN A N 1
ATOM 736 C CA . GLN A 1 86 ? -41.064 -11.421 31.588 1.00 87.88 86 GLN A CA 1
ATOM 737 C C . GLN A 1 86 ? -40.438 -10.101 32.030 1.00 87.88 86 GLN A C 1
ATOM 739 O O . GLN A 1 86 ? -39.259 -9.866 31.759 1.00 87.88 86 GLN A O 1
ATOM 744 N N . ARG A 1 87 ? -41.207 -9.231 32.687 1.00 87.38 87 ARG A N 1
ATOM 745 C CA . ARG A 1 87 ? -40.759 -7.908 33.115 1.00 87.38 87 ARG A CA 1
ATOM 746 C C . ARG A 1 87 ? -41.124 -7.659 34.570 1.00 87.38 87 ARG A C 1
ATOM 748 O O . ARG A 1 87 ? -42.269 -7.859 34.963 1.00 87.38 87 ARG A O 1
ATOM 755 N N . ILE A 1 88 ? -40.152 -7.214 35.354 1.00 88.94 88 ILE A N 1
ATOM 756 C CA . ILE A 1 88 ? -40.346 -6.895 36.770 1.00 88.94 88 ILE A CA 1
ATOM 757 C C . ILE A 1 88 ? -39.844 -5.483 37.009 1.00 88.94 88 ILE A C 1
ATOM 759 O O . ILE A 1 88 ? -38.754 -5.129 36.565 1.00 88.94 88 ILE A O 1
ATOM 763 N N . ILE A 1 89 ? -40.632 -4.687 37.715 1.00 86.75 89 ILE A N 1
ATOM 764 C CA . ILE A 1 89 ? -40.245 -3.358 38.167 1.00 86.75 89 ILE A CA 1
ATOM 765 C C . ILE A 1 89 ? -40.340 -3.364 39.691 1.00 86.75 89 ILE A C 1
ATOM 767 O O . ILE A 1 89 ? -41.404 -3.622 40.251 1.00 86.75 89 ILE A O 1
ATOM 771 N N . ILE A 1 90 ? -39.215 -3.128 40.350 1.00 88.81 90 ILE A N 1
ATOM 772 C CA . ILE A 1 90 ? -39.053 -3.229 41.796 1.00 88.81 90 ILE A CA 1
ATOM 773 C C . ILE A 1 90 ? -38.835 -1.833 42.345 1.00 88.81 90 ILE A C 1
ATOM 775 O O . ILE A 1 90 ? -37.936 -1.119 41.901 1.00 88.81 90 ILE A O 1
ATOM 779 N N . TYR A 1 91 ? -39.639 -1.483 43.335 1.00 83.56 91 TYR A N 1
ATOM 780 C CA . TYR A 1 91 ? -39.520 -0.247 44.080 1.00 83.56 91 TYR A CA 1
ATOM 781 C C . TYR A 1 91 ? -38.969 -0.534 45.473 1.00 83.56 91 TYR A C 1
ATOM 783 O O . TYR A 1 91 ? -39.549 -1.288 46.261 1.00 83.56 91 TYR A O 1
ATOM 791 N N . HIS A 1 92 ? -37.813 0.051 45.753 1.00 83.12 92 HIS A N 1
ATOM 792 C CA . HIS A 1 92 ? -37.078 -0.082 46.998 1.00 83.12 92 HIS A CA 1
ATOM 793 C C . HIS A 1 92 ? -36.832 1.318 47.569 1.00 83.12 92 HIS A C 1
ATOM 795 O O . HIS A 1 92 ? -35.885 2.026 47.219 1.00 83.12 92 HIS A O 1
ATOM 801 N N . PHE A 1 93 ? -37.780 1.729 48.409 1.00 68.94 93 PHE A N 1
ATOM 802 C CA . PHE A 1 93 ? -37.814 3.038 49.063 1.00 68.94 93 PHE A CA 1
ATOM 803 C C . PHE A 1 93 ? -37.575 2.956 50.581 1.00 68.94 93 PHE A C 1
ATOM 805 O O . PHE A 1 93 ? -37.568 3.978 51.261 1.00 68.94 93 PHE A O 1
ATOM 812 N N . HIS A 1 94 ? -37.398 1.749 51.125 1.00 62.31 94 HIS A N 1
ATOM 813 C CA . HIS A 1 94 ? -37.300 1.481 52.561 1.00 62.31 94 HIS A CA 1
ATOM 814 C C . HIS A 1 94 ? -36.121 0.540 52.824 1.00 62.31 94 HIS A C 1
ATOM 816 O O . HIS A 1 94 ? -35.961 -0.406 52.061 1.00 62.31 94 HIS A O 1
ATOM 822 N N . GLY A 1 95 ? -35.352 0.762 53.901 1.00 57.16 95 GLY A N 1
ATOM 823 C CA . GLY A 1 95 ? -34.077 0.093 54.250 1.00 57.16 95 GLY A CA 1
ATOM 824 C C . GLY A 1 95 ? -34.129 -1.416 54.549 1.00 57.16 95 GLY A C 1
ATOM 825 O O . GLY A 1 95 ? -33.537 -1.895 55.514 1.00 57.16 95 GLY A O 1
ATOM 826 N N . LYS A 1 96 ? -34.874 -2.181 53.755 1.00 68.69 96 LYS A N 1
ATOM 827 C CA . LYS A 1 96 ? -34.924 -3.642 53.768 1.00 68.69 96 LYS A CA 1
ATOM 828 C C . LYS A 1 96 ? -34.009 -4.194 52.691 1.00 68.69 96 LYS A C 1
ATOM 830 O O . LYS A 1 96 ? -33.787 -3.568 51.675 1.00 68.69 96 LYS A O 1
ATOM 835 N N . LEU A 1 97 ? -33.506 -5.397 52.893 1.00 74.31 97 LEU A N 1
ATOM 836 C CA . LEU A 1 97 ? -32.466 -5.956 52.042 1.00 74.31 97 LEU A CA 1
ATOM 837 C C . LEU A 1 97 ? -33.029 -6.502 50.713 1.00 74.31 97 LEU A C 1
ATOM 839 O O . LEU A 1 97 ? -33.982 -7.290 50.714 1.00 74.31 97 LEU A O 1
ATOM 843 N N . LEU A 1 98 ? -32.435 -6.120 49.581 1.00 78.94 98 LEU A N 1
ATOM 844 C CA . LEU A 1 98 ? -32.808 -6.628 48.254 1.00 78.94 98 LEU A CA 1
ATOM 845 C C . LEU A 1 98 ? -32.331 -8.088 48.073 1.00 78.94 98 LEU A C 1
ATOM 847 O O . LEU A 1 98 ? -31.145 -8.344 47.872 1.00 78.94 98 LEU A O 1
ATOM 851 N N . SER A 1 99 ? -33.250 -9.064 48.125 1.00 79.00 99 SER A N 1
ATOM 852 C CA . SER A 1 99 ? -32.92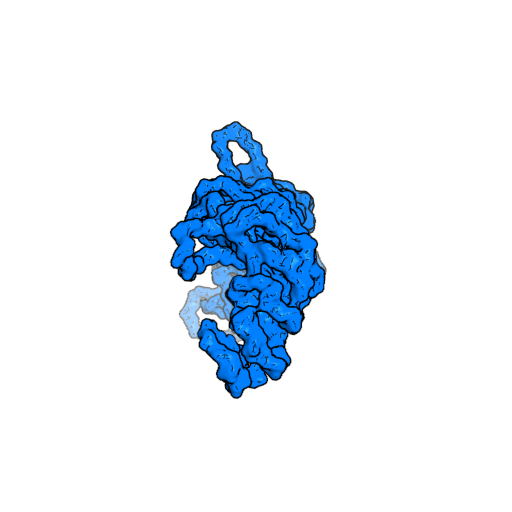4 -10.498 47.991 1.00 79.00 99 SER A CA 1
ATOM 853 C C . SER A 1 99 ? -33.798 -11.224 46.967 1.00 79.00 99 SER A C 1
ATOM 855 O O . SER A 1 99 ? -35.022 -11.241 47.074 1.00 79.00 99 SER A O 1
ATOM 857 N N . PHE A 1 100 ? -33.159 -11.902 46.009 1.00 74.75 100 PHE A N 1
ATOM 858 C CA . PHE A 1 100 ? -33.809 -12.650 44.918 1.00 74.75 100 PHE A CA 1
ATOM 859 C C . PHE A 1 100 ? -33.834 -14.176 45.137 1.00 74.75 100 PHE A C 1
ATOM 861 O O . PHE A 1 100 ? -33.997 -14.962 44.198 1.00 74.75 100 PHE A O 1
ATOM 868 N N . SER A 1 101 ? -33.651 -14.622 46.380 1.00 63.25 101 SER A N 1
ATOM 869 C CA . SER A 1 101 ? -33.368 -16.024 46.728 1.00 63.25 101 SER A CA 1
ATOM 870 C C . SER A 1 101 ? -34.468 -17.036 46.357 1.00 63.25 101 SER A C 1
ATOM 872 O O . SER A 1 101 ? -34.153 -18.201 46.108 1.00 63.25 101 SER A O 1
ATOM 874 N N . SER A 1 102 ? -35.731 -16.619 46.234 1.00 61.59 102 SER A N 1
ATOM 875 C CA . SER A 1 102 ? -36.892 -17.524 46.197 1.00 61.59 102 SER A CA 1
ATOM 876 C C . SER A 1 102 ? -37.690 -17.555 44.884 1.00 61.59 102 SER A C 1
ATOM 878 O O . SER A 1 102 ? -38.775 -18.122 44.856 1.00 61.59 102 SER A O 1
ATOM 880 N N . ILE A 1 103 ? -37.188 -17.009 43.771 1.00 65.94 103 ILE A N 1
ATOM 881 C CA . ILE A 1 103 ? -37.961 -16.913 42.514 1.00 65.94 103 ILE A CA 1
ATOM 882 C C . ILE A 1 103 ? -37.959 -18.232 41.717 1.00 65.94 103 ILE A C 1
ATOM 884 O O . ILE A 1 103 ? -36.922 -18.875 41.533 1.00 65.94 103 ILE A O 1
ATOM 888 N N . ASN A 1 104 ? -39.133 -18.613 41.199 1.00 64.06 104 ASN A N 1
ATOM 889 C CA . ASN A 1 104 ? -39.359 -19.838 40.427 1.00 64.06 104 ASN A CA 1
ATOM 890 C C . ASN A 1 104 ? -38.523 -19.877 39.131 1.00 64.06 104 ASN A C 1
ATOM 892 O O . ASN A 1 104 ? -38.612 -18.971 38.300 1.00 64.06 104 ASN A O 1
ATOM 896 N N . LYS A 1 105 ? -37.766 -20.968 38.921 1.00 62.72 105 LYS A N 1
ATOM 897 C CA . LYS A 1 105 ? -36.932 -21.199 37.721 1.00 62.72 105 LYS A CA 1
ATOM 898 C C . LYS A 1 105 ? -37.722 -21.214 36.404 1.00 62.72 105 LYS A C 1
ATOM 900 O O . LYS A 1 105 ? -37.120 -21.070 35.348 1.00 62.72 105 LYS A O 1
ATOM 905 N N . LYS A 1 106 ? -39.044 -21.421 36.441 1.00 64.31 106 LYS A N 1
ATOM 906 C CA . LYS A 1 106 ? -39.890 -21.486 35.234 1.00 64.31 106 LYS A CA 1
ATOM 907 C C . LYS A 1 106 ? -40.175 -20.119 34.593 1.00 64.31 106 LYS A C 1
ATOM 909 O O . LYS A 1 106 ? -40.621 -20.090 33.448 1.00 64.31 106 LYS A O 1
ATOM 914 N N . ASN A 1 107 ? -39.917 -19.010 35.291 1.00 71.75 107 ASN A N 1
ATOM 915 C CA . ASN A 1 107 ? -40.158 -17.668 34.757 1.00 71.75 107 ASN A CA 1
ATOM 916 C C . ASN A 1 107 ? -39.203 -17.331 33.596 1.00 71.75 107 ASN A C 1
ATOM 918 O O . ASN A 1 107 ? -38.029 -17.691 33.617 1.00 71.75 107 ASN A O 1
ATOM 922 N N . LYS A 1 108 ? -39.696 -16.602 32.586 1.00 75.88 108 LYS A N 1
ATOM 923 C CA . LYS A 1 108 ? -38.922 -16.175 31.402 1.00 75.88 108 LYS A CA 1
ATOM 924 C C . LYS A 1 108 ? -38.561 -14.694 31.497 1.00 75.88 108 LYS A C 1
ATOM 926 O O . LYS A 1 108 ? -38.924 -13.908 30.620 1.00 75.88 108 LYS A O 1
ATOM 931 N N . ILE A 1 109 ? -37.884 -14.315 32.576 1.00 83.75 109 ILE A N 1
ATOM 932 C CA . ILE A 1 109 ? -37.553 -12.915 32.856 1.00 83.75 109 ILE A CA 1
ATOM 933 C C . ILE A 1 109 ? -36.586 -12.401 31.789 1.00 83.75 109 ILE A C 1
ATOM 935 O O . ILE A 1 109 ? -35.531 -12.980 31.559 1.00 83.75 109 ILE A O 1
ATOM 939 N N . LYS A 1 110 ? -36.980 -11.311 31.131 1.00 82.06 110 LYS A N 1
ATOM 940 C CA . LYS A 1 110 ? -36.223 -10.614 30.085 1.00 82.06 110 LYS A CA 1
ATOM 941 C C . LYS A 1 110 ? -35.789 -9.221 30.515 1.00 82.06 110 LYS A C 1
ATOM 943 O O . LYS A 1 110 ? -34.795 -8.729 29.996 1.00 82.06 110 LYS A O 1
ATOM 948 N N . LYS A 1 111 ? -36.538 -8.556 31.403 1.00 82.75 111 LYS A N 1
ATOM 949 C CA . LYS A 1 111 ? -36.208 -7.207 31.880 1.00 82.75 111 LYS A CA 1
ATOM 950 C C . LYS A 1 111 ? -36.502 -7.044 33.367 1.00 82.75 111 LYS A C 1
ATOM 952 O O . LYS A 1 111 ? -37.573 -7.433 33.828 1.00 82.75 111 LYS A O 1
ATOM 957 N N . ILE A 1 112 ? -35.589 -6.403 34.081 1.00 85.19 112 ILE A N 1
ATOM 958 C CA . ILE A 1 112 ? -35.767 -5.974 35.465 1.00 85.19 112 ILE A CA 1
ATOM 959 C C . ILE A 1 112 ? -35.480 -4.479 35.535 1.00 85.19 112 ILE A C 1
ATOM 961 O O . ILE A 1 112 ? -34.497 -4.011 34.971 1.00 85.19 112 ILE A O 1
ATOM 965 N N . VAL A 1 113 ? -36.333 -3.733 36.221 1.00 81.50 113 VAL A N 1
ATOM 966 C CA . VAL A 1 113 ? -36.092 -2.340 36.599 1.00 81.50 113 VAL A CA 1
ATOM 967 C C . VAL A 1 113 ? -36.080 -2.280 38.119 1.00 81.50 113 VAL A C 1
ATOM 969 O O . VAL A 1 113 ? -36.979 -2.829 38.747 1.00 81.50 113 VAL A O 1
ATOM 972 N N . ILE A 1 114 ? -35.074 -1.652 38.713 1.00 85.25 114 ILE A N 1
ATOM 973 C CA . ILE A 1 114 ? -34.913 -1.534 40.162 1.00 85.25 114 ILE A CA 1
ATOM 974 C C . ILE A 1 114 ? -34.748 -0.055 40.487 1.00 85.25 114 ILE A C 1
ATOM 976 O O . ILE A 1 114 ? -33.778 0.565 40.062 1.00 85.25 114 ILE A O 1
ATOM 980 N N . TYR A 1 115 ? -35.687 0.492 41.248 1.00 80.44 115 TYR A N 1
ATOM 981 C CA . TYR A 1 115 ? -35.559 1.791 41.898 1.00 80.44 115 TYR A CA 1
ATOM 982 C C . TYR A 1 115 ? -35.031 1.541 43.303 1.00 80.44 115 TYR A C 1
ATOM 984 O O . TYR A 1 115 ? -35.751 0.959 44.106 1.00 80.44 115 TYR A O 1
ATOM 992 N N . HIS A 1 116 ? -33.790 1.927 43.580 1.00 81.50 116 HIS A N 1
ATOM 993 C CA . HIS A 1 116 ? -33.120 1.675 44.851 1.00 81.50 116 HIS A CA 1
ATOM 994 C C . HIS A 1 116 ? -32.556 2.979 45.407 1.00 81.50 116 HIS A C 1
ATOM 996 O O . HIS A 1 116 ? -31.517 3.451 44.948 1.00 81.50 116 HIS A O 1
ATOM 1002 N N . LYS A 1 117 ? -33.239 3.571 46.392 1.00 72.19 117 LYS A N 1
ATOM 1003 C CA . LYS A 1 117 ? -32.882 4.903 46.910 1.00 72.19 117 LYS A CA 1
ATOM 1004 C C . LYS A 1 117 ? -31.452 4.958 47.469 1.00 72.19 117 LYS A C 1
ATOM 1006 O O . LYS A 1 117 ? -30.731 5.925 47.243 1.00 72.19 117 LYS A O 1
ATOM 1011 N N . GLU A 1 118 ? -31.013 3.903 48.147 1.00 71.00 118 GLU A N 1
ATOM 1012 C CA . GLU A 1 118 ? -29.702 3.835 48.808 1.00 71.00 118 GLU A CA 1
ATOM 1013 C C . GLU A 1 118 ? -28.623 3.174 47.928 1.00 71.00 118 GLU A C 1
ATOM 1015 O O . GLU A 1 118 ? -28.903 2.684 46.829 1.00 71.00 118 GLU A O 1
ATOM 1020 N N . LYS A 1 119 ? -27.373 3.144 48.404 1.00 72.25 119 LYS A N 1
ATOM 1021 C CA . LYS A 1 119 ? -26.295 2.382 47.763 1.00 72.25 119 LYS A CA 1
ATOM 1022 C C . LYS A 1 119 ? -26.538 0.883 47.959 1.00 72.25 119 LYS A C 1
ATOM 1024 O O . LYS A 1 119 ? -26.681 0.437 49.092 1.00 72.25 119 LYS A O 1
ATOM 1029 N N . LEU A 1 120 ? -26.508 0.117 46.866 1.00 77.50 120 LEU A N 1
ATOM 1030 C CA . LEU A 1 120 ? -26.535 -1.347 46.930 1.00 77.50 120 LEU A CA 1
ATOM 1031 C C . LEU A 1 120 ? -25.325 -1.865 47.718 1.00 77.50 120 LEU A C 1
ATOM 1033 O O . LEU A 1 120 ? -24.180 -1.511 47.413 1.00 77.50 120 LEU A O 1
ATOM 1037 N N . ASN A 1 121 ? -25.571 -2.716 48.710 1.00 80.94 121 ASN A N 1
ATOM 1038 C CA . ASN A 1 121 ? -24.503 -3.386 49.446 1.00 80.94 121 ASN A CA 1
ATOM 1039 C C . ASN A 1 121 ? -24.001 -4.640 48.699 1.00 80.94 121 ASN A C 1
ATOM 1041 O O . ASN A 1 121 ? -24.636 -5.143 47.771 1.00 80.94 121 ASN A O 1
ATOM 1045 N N . GLU A 1 122 ? -22.844 -5.164 49.105 1.00 77.62 122 GLU A N 1
ATOM 1046 C CA . GLU A 1 122 ? -22.200 -6.302 48.432 1.00 77.62 122 GLU A CA 1
ATOM 1047 C C . GLU A 1 122 ? -23.077 -7.566 48.419 1.00 77.62 122 GLU A C 1
ATOM 1049 O O . GLU A 1 122 ? -23.101 -8.307 47.435 1.00 77.62 122 GLU A O 1
ATOM 1054 N N . TYR A 1 123 ? -23.860 -7.796 49.478 1.00 81.69 123 TYR A N 1
ATOM 1055 C CA . TYR A 1 123 ? -24.799 -8.913 49.524 1.00 81.69 123 TYR A CA 1
ATOM 1056 C C . TYR A 1 123 ? -25.910 -8.761 48.474 1.00 81.69 123 TYR A C 1
ATOM 1058 O O . TYR A 1 123 ? -26.229 -9.719 47.770 1.00 81.69 123 TYR A O 1
ATOM 1066 N N . GLU A 1 124 ? -26.500 -7.572 48.351 1.00 81.62 124 GLU A N 1
ATOM 1067 C CA . GLU A 1 124 ? -27.574 -7.273 47.395 1.00 81.62 124 GLU A CA 1
ATOM 1068 C C . GLU A 1 124 ? -27.085 -7.398 45.955 1.00 81.62 124 GLU A C 1
ATOM 1070 O O . GLU A 1 124 ? -27.770 -7.975 45.106 1.00 81.62 124 GLU A O 1
ATOM 1075 N N . ILE A 1 125 ? -25.862 -6.932 45.704 1.00 78.94 125 ILE A N 1
ATOM 1076 C CA . ILE A 1 125 ? -25.175 -7.089 44.424 1.00 78.94 125 ILE A CA 1
ATOM 1077 C C . ILE A 1 125 ? -25.004 -8.575 44.113 1.00 78.94 125 ILE A C 1
ATOM 1079 O O . ILE A 1 125 ? -25.464 -9.030 43.067 1.00 78.94 125 ILE A O 1
ATOM 1083 N N . ASN A 1 126 ? -24.442 -9.361 45.032 1.00 78.94 126 ASN A N 1
ATOM 1084 C CA . ASN A 1 126 ? -24.259 -10.801 44.836 1.00 78.94 126 ASN A CA 1
ATOM 1085 C C . ASN A 1 126 ? -25.594 -11.542 44.646 1.00 78.94 126 ASN A C 1
ATOM 1087 O O . ASN A 1 126 ? -25.691 -12.446 43.812 1.00 78.94 126 ASN A O 1
ATOM 1091 N N . SER A 1 127 ? -26.650 -11.133 45.357 1.00 81.38 127 SER A N 1
ATOM 1092 C CA . SER A 1 127 ? -28.004 -11.672 45.186 1.00 81.38 127 SER A CA 1
ATOM 1093 C C . SER A 1 127 ? -28.546 -11.407 43.777 1.00 81.38 127 SER A C 1
ATOM 1095 O O . SER A 1 127 ? -29.071 -12.320 43.131 1.00 81.38 127 SER A O 1
ATOM 1097 N N . LEU A 1 128 ? -28.371 -10.183 43.268 1.00 81.12 128 LEU A N 1
ATOM 1098 C CA . LEU A 1 128 ? -28.787 -9.788 41.922 1.00 81.12 128 LEU A CA 1
ATOM 1099 C C . LEU A 1 128 ? -27.955 -10.492 40.837 1.00 81.12 128 LEU A C 1
ATOM 1101 O O . LEU A 1 128 ? -28.526 -10.983 39.861 1.00 81.12 128 LEU A O 1
ATOM 1105 N N . LEU A 1 129 ? -26.636 -10.609 41.020 1.00 76.38 129 LEU A N 1
ATOM 1106 C CA . LEU A 1 129 ? -25.733 -11.328 40.111 1.00 76.38 129 LEU A CA 1
ATOM 1107 C C . LEU A 1 129 ? -26.157 -12.794 39.955 1.00 76.38 129 LEU A C 1
ATOM 1109 O O . LEU A 1 129 ? -26.416 -13.257 38.839 1.00 76.38 129 LEU A O 1
ATOM 1113 N N . HIS A 1 130 ? -26.303 -13.511 41.073 1.00 77.62 130 HIS A N 1
ATOM 1114 C CA . HIS A 1 130 ? -26.735 -14.910 41.071 1.00 77.62 130 HIS A CA 1
ATOM 1115 C C . HIS A 1 130 ? -28.126 -15.104 40.476 1.00 77.62 130 HIS A C 1
ATOM 1117 O O . HIS A 1 130 ? -28.405 -16.134 39.858 1.00 77.62 130 HIS A O 1
ATOM 1123 N N . PHE A 1 131 ? -29.015 -14.134 40.665 1.00 79.44 131 PHE A N 1
ATOM 1124 C CA . PHE A 1 131 ? -30.338 -14.172 40.069 1.00 79.44 131 PHE A CA 1
ATOM 1125 C C . PHE A 1 131 ? -30.280 -14.053 38.546 1.00 79.44 131 PHE A C 1
ATOM 1127 O O . PHE A 1 131 ? -30.880 -14.869 37.845 1.00 79.44 131 PHE A O 1
ATOM 1134 N N . CYS A 1 132 ? -29.518 -13.090 38.030 1.00 76.00 132 CYS A N 1
ATOM 1135 C CA . CYS A 1 132 ? -29.421 -12.820 36.598 1.00 76.00 132 CYS A CA 1
ATOM 1136 C C . CYS A 1 132 ? -28.753 -13.962 35.818 1.00 76.00 132 CYS A C 1
ATOM 1138 O O . CYS A 1 132 ? -29.175 -14.267 34.704 1.00 76.00 132 CYS A O 1
ATOM 1140 N N . GLN A 1 133 ? -27.784 -14.658 36.424 1.00 75.31 133 GLN A N 1
ATOM 1141 C CA . GLN A 1 133 ? -27.122 -15.832 35.832 1.00 75.31 133 GLN A CA 1
ATOM 1142 C C . GLN A 1 133 ? -28.083 -16.986 35.495 1.00 75.31 133 GLN A C 1
ATOM 1144 O O . GLN A 1 133 ? -27.760 -17.833 34.665 1.00 75.31 133 GLN A O 1
ATOM 1149 N N . ARG A 1 134 ? -29.273 -17.035 36.109 1.00 74.88 134 ARG A N 1
ATOM 1150 C CA . ARG A 1 134 ? -30.273 -18.085 35.848 1.00 74.88 134 ARG A CA 1
ATOM 1151 C C . ARG A 1 134 ? -30.985 -17.929 34.500 1.00 74.88 134 ARG A C 1
ATOM 1153 O O . ARG A 1 134 ? -31.696 -18.850 34.101 1.00 74.88 134 ARG A O 1
ATOM 1160 N N . PHE A 1 135 ? -30.827 -16.794 33.818 1.00 75.50 135 PHE A N 1
ATOM 1161 C CA . PHE A 1 135 ? -31.517 -16.484 32.566 1.00 75.50 135 PHE A CA 1
ATOM 1162 C C . PHE A 1 135 ? -30.531 -16.381 31.399 1.00 75.50 135 PHE A C 1
ATOM 1164 O O . PHE A 1 135 ? -29.419 -15.884 31.559 1.00 75.50 135 PHE A O 1
ATOM 1171 N N . ASN A 1 136 ? -30.954 -16.826 30.210 1.00 66.50 136 ASN A N 1
ATOM 1172 C CA . ASN A 1 136 ? -30.111 -16.810 29.007 1.00 66.50 136 ASN A CA 1
ATOM 1173 C C . ASN A 1 136 ? -29.774 -15.386 28.543 1.00 66.50 136 ASN A C 1
ATOM 1175 O O . ASN A 1 136 ? -28.666 -15.141 28.089 1.00 66.50 136 ASN A O 1
ATOM 1179 N N . THR A 1 137 ? -30.742 -14.468 28.614 1.00 71.25 137 THR A N 1
ATOM 1180 C CA . THR A 1 137 ? -30.569 -13.048 28.274 1.00 71.25 137 THR A CA 1
ATOM 1181 C C . THR A 1 137 ? -31.429 -12.195 29.196 1.00 71.25 137 THR A C 1
ATOM 1183 O O . THR A 1 137 ? -32.607 -12.501 29.397 1.00 71.25 137 THR A O 1
ATOM 1186 N N . ILE A 1 138 ? -30.859 -11.124 29.753 1.00 72.12 138 ILE A N 1
ATOM 1187 C CA . ILE A 1 138 ? -31.585 -10.227 30.657 1.00 72.12 138 ILE A CA 1
ATOM 1188 C C . ILE A 1 138 ? -31.190 -8.762 30.477 1.00 72.12 138 ILE A C 1
ATOM 1190 O O . ILE A 1 138 ? -30.020 -8.431 30.328 1.00 72.12 138 ILE A O 1
ATOM 1194 N N . SER A 1 139 ? -32.169 -7.867 30.498 1.00 70.62 139 SER A N 1
ATOM 1195 C CA . SER A 1 139 ? -31.957 -6.422 30.559 1.00 70.62 139 SER A CA 1
ATOM 1196 C C . SER A 1 139 ? -32.190 -5.922 31.981 1.00 70.62 139 SER A C 1
ATOM 1198 O O . SER A 1 139 ? -33.194 -6.273 32.597 1.00 70.62 139 SER A O 1
ATOM 1200 N N . ILE A 1 140 ? -31.305 -5.078 32.494 1.00 74.56 140 ILE A N 1
ATOM 1201 C CA . ILE A 1 140 ? -31.407 -4.503 33.834 1.00 74.56 140 ILE A CA 1
ATOM 1202 C C . ILE A 1 140 ? -31.406 -2.984 33.717 1.00 74.56 140 ILE A C 1
ATOM 1204 O O . ILE A 1 140 ? -30.595 -2.401 33.005 1.00 74.56 140 ILE A O 1
ATOM 1208 N N . SER A 1 141 ? -32.316 -2.343 34.433 1.00 74.31 141 SER A N 1
ATOM 1209 C CA . SER A 1 141 ? -32.330 -0.903 34.632 1.00 74.31 141 SER A CA 1
ATOM 1210 C C . SER A 1 141 ? -32.198 -0.635 36.125 1.00 74.31 141 SER A C 1
ATOM 1212 O O . SER A 1 141 ? -33.094 -1.009 36.875 1.00 74.31 141 SER A O 1
ATOM 1214 N N . LEU A 1 142 ? -31.096 -0.034 36.566 1.00 74.62 142 LEU A N 1
ATOM 1215 C CA . LEU A 1 142 ? -30.881 0.338 37.962 1.00 74.62 142 LEU A CA 1
ATOM 1216 C C . LEU A 1 142 ? -30.976 1.854 38.108 1.00 74.62 142 LEU A C 1
ATOM 1218 O O . LEU A 1 142 ? -30.268 2.592 37.436 1.00 74.62 142 LEU A O 1
ATOM 1222 N N . ILE A 1 143 ? -31.836 2.303 39.008 1.00 75.38 143 ILE A N 1
ATOM 1223 C CA . ILE A 1 143 ? -32.018 3.713 39.331 1.00 75.38 143 ILE A CA 1
ATOM 1224 C C . ILE A 1 143 ? -31.620 3.861 40.793 1.00 75.38 143 ILE A C 1
ATOM 1226 O O . ILE A 1 143 ? -32.365 3.427 41.671 1.00 75.38 143 ILE A O 1
ATOM 1230 N N . SER A 1 144 ? -30.418 4.378 41.049 1.00 70.50 144 SER A N 1
ATOM 1231 C CA . SER A 1 144 ? -29.821 4.407 42.390 1.00 70.50 144 SER A CA 1
ATOM 1232 C C . SER A 1 144 ? -29.004 5.670 42.643 1.00 70.50 144 SER A C 1
ATOM 1234 O O . SER A 1 144 ? -28.594 6.362 41.716 1.00 70.50 144 SER A O 1
ATOM 1236 N N . SER A 1 145 ? -28.780 5.993 43.915 1.00 62.53 145 SER A N 1
ATOM 1237 C CA . SER A 1 145 ? -27.902 7.090 44.334 1.00 62.53 145 SER A CA 1
ATOM 1238 C C . SER A 1 145 ? -26.414 6.798 44.097 1.00 62.53 145 SER A C 1
ATOM 1240 O O . SER A 1 145 ? -25.612 7.731 44.092 1.00 62.53 145 SER A O 1
ATOM 1242 N N . TYR A 1 146 ? -26.019 5.535 43.871 1.00 61.44 146 TYR A N 1
ATOM 1243 C CA . TYR A 1 146 ? -24.618 5.163 43.656 1.00 61.44 146 TYR A CA 1
ATOM 1244 C C . TYR A 1 146 ? -24.417 4.092 42.576 1.00 61.44 146 TYR A C 1
ATOM 1246 O O . TYR A 1 146 ? -25.173 3.126 42.464 1.00 61.44 146 TYR A O 1
ATOM 1254 N N . PHE A 1 147 ? -23.338 4.250 41.806 1.00 59.97 147 PHE A N 1
ATOM 1255 C CA . PHE A 1 147 ? -22.985 3.370 40.697 1.00 59.97 147 PHE A CA 1
ATOM 1256 C C . PHE A 1 147 ? -22.332 2.070 41.184 1.00 59.97 147 PHE A C 1
ATOM 1258 O O . PHE A 1 147 ? -21.325 2.095 41.887 1.00 59.97 147 PHE A O 1
ATOM 1265 N N . ALA A 1 148 ? -22.887 0.920 40.794 1.00 62.19 148 ALA A N 1
ATOM 1266 C CA . ALA A 1 148 ? -22.392 -0.398 41.192 1.00 62.19 148 ALA A CA 1
ATOM 1267 C C . ALA A 1 148 ? -21.661 -1.103 40.033 1.00 62.19 148 ALA A C 1
ATOM 1269 O O . ALA A 1 148 ? -22.273 -1.838 39.257 1.00 62.19 148 ALA A O 1
ATOM 1270 N N . GLU A 1 149 ? -20.339 -0.918 39.944 1.00 57.88 149 GLU A N 1
ATOM 1271 C CA . GLU A 1 149 ? -19.463 -1.513 38.909 1.00 57.88 149 GLU A CA 1
ATOM 1272 C C . GLU A 1 149 ? -19.561 -3.044 38.818 1.00 57.88 149 GLU A C 1
ATOM 1274 O O . GLU A 1 149 ? -19.433 -3.634 37.749 1.00 57.88 149 GLU A O 1
ATOM 1279 N N . GLN A 1 150 ? -19.836 -3.709 39.936 1.00 61.28 150 GLN A N 1
ATOM 1280 C CA . GLN A 1 150 ? -19.889 -5.168 40.016 1.00 61.28 150 GLN A CA 1
ATOM 1281 C C . GLN A 1 150 ? -21.027 -5.780 39.177 1.00 61.28 150 GLN A C 1
ATOM 1283 O O . GLN A 1 150 ? -20.919 -6.924 38.739 1.00 61.28 150 GLN A O 1
ATOM 1288 N N . LEU A 1 151 ? -22.094 -5.023 38.887 1.00 61.72 151 LEU A N 1
ATOM 1289 C CA . LEU A 1 151 ? -23.226 -5.491 38.075 1.00 61.72 151 LEU A CA 1
ATOM 1290 C C . LEU A 1 151 ? -22.910 -5.582 36.573 1.00 61.72 151 LEU A C 1
ATOM 1292 O O . LEU A 1 151 ? -23.660 -6.222 35.834 1.00 61.72 151 LEU A O 1
ATOM 1296 N N . PHE A 1 152 ? -21.783 -5.020 36.123 1.00 55.91 152 PHE A N 1
ATOM 1297 C CA . PHE A 1 152 ? -21.312 -5.150 34.739 1.00 55.91 152 PHE A CA 1
ATOM 1298 C C . PHE A 1 152 ? -20.747 -6.537 34.421 1.00 55.91 152 PHE A C 1
ATOM 1300 O O . PHE A 1 152 ? -20.700 -6.921 33.256 1.00 55.91 152 PHE A O 1
ATOM 1307 N N . TYR A 1 153 ? -20.376 -7.324 35.435 1.00 55.22 153 TYR A N 1
ATOM 1308 C CA . TYR A 1 153 ? -19.821 -8.669 35.246 1.00 55.22 153 TYR A CA 1
ATOM 1309 C C . TYR A 1 153 ? -20.891 -9.757 35.025 1.00 55.22 153 TYR A C 1
ATOM 1311 O O . TYR A 1 153 ? -20.575 -10.948 35.006 1.00 55.22 153 TYR A O 1
ATOM 1319 N N . ILE A 1 154 ? -22.165 -9.388 34.842 1.00 60.88 154 ILE A N 1
ATOM 1320 C CA . ILE A 1 154 ? -23.227 -10.342 34.493 1.00 60.88 154 ILE A CA 1
ATOM 1321 C C . ILE A 1 154 ? -23.038 -10.782 33.039 1.00 60.88 154 ILE A C 1
ATOM 1323 O O . ILE A 1 154 ? -23.399 -10.070 32.106 1.00 60.88 154 ILE A O 1
ATOM 1327 N N . SER A 1 155 ? -22.535 -12.001 32.845 1.00 52.03 155 SER A N 1
ATOM 1328 C CA . SER A 1 155 ? -22.214 -12.571 31.527 1.00 52.03 155 SER A CA 1
ATOM 1329 C C . SER A 1 155 ? -23.385 -12.627 30.535 1.00 52.03 155 SER A C 1
ATOM 1331 O O . SER A 1 155 ? -23.162 -12.678 29.330 1.00 52.03 155 SER A O 1
ATOM 1333 N N . ASN A 1 156 ? -24.628 -12.623 31.028 1.00 62.88 156 ASN A N 1
ATOM 1334 C CA . ASN A 1 156 ? -25.844 -12.846 30.234 1.00 62.88 156 ASN A CA 1
ATOM 1335 C C . ASN A 1 156 ? -26.667 -11.554 30.041 1.00 62.88 156 ASN A C 1
ATOM 1337 O O . ASN A 1 156 ? -27.872 -11.594 29.762 1.00 62.88 156 ASN A O 1
ATOM 1341 N N . LEU A 1 157 ? -26.048 -10.395 30.270 1.00 57.34 157 LEU A N 1
ATOM 1342 C CA . LEU A 1 157 ? -26.716 -9.104 30.257 1.00 57.34 157 LEU A CA 1
ATOM 1343 C C . LEU A 1 157 ? -26.848 -8.557 28.825 1.00 57.34 157 LEU A C 1
ATOM 1345 O O . LEU A 1 157 ? -25.863 -8.277 28.152 1.00 57.34 157 LEU A O 1
ATOM 1349 N N . LYS A 1 158 ? -28.093 -8.382 28.374 1.00 49.56 158 LYS A N 1
ATOM 1350 C CA . LYS A 1 158 ? -28.445 -7.823 27.062 1.00 49.56 158 LYS A CA 1
ATOM 1351 C C . LYS A 1 158 ? -28.398 -6.294 27.034 1.00 49.56 158 LYS A C 1
ATOM 1353 O O . LYS A 1 158 ? -28.118 -5.707 26.000 1.00 49.56 158 LYS A O 1
ATOM 1358 N N . LEU A 1 159 ? -28.768 -5.645 28.137 1.00 50.38 159 LEU A N 1
ATOM 1359 C CA . LEU A 1 159 ? -28.804 -4.184 28.252 1.00 50.38 159 LEU A CA 1
ATOM 1360 C C . LEU A 1 159 ? -28.702 -3.804 29.730 1.00 50.38 159 LEU A C 1
ATOM 1362 O O . LEU A 1 159 ? -29.461 -4.347 30.530 1.00 50.38 159 LEU A O 1
ATOM 1366 N N . PHE A 1 160 ? -27.824 -2.866 30.078 1.00 56.50 160 PHE A N 1
ATOM 1367 C CA . PHE A 1 160 ? -27.767 -2.258 31.407 1.00 56.50 160 PHE A CA 1
ATOM 1368 C C . PHE A 1 160 ? -28.003 -0.761 31.256 1.00 56.50 160 PHE A C 1
ATOM 1370 O O . PHE A 1 160 ? -27.256 -0.094 30.546 1.00 56.50 160 PHE A O 1
ATOM 1377 N N . SER A 1 161 ? -29.043 -0.237 31.895 1.00 56.09 161 SER A N 1
ATOM 1378 C CA . SER A 1 161 ? -29.265 1.205 31.998 1.00 56.09 161 SER A CA 1
ATOM 1379 C C . SER A 1 161 ? -29.115 1.631 33.450 1.00 56.09 161 SER A C 1
ATOM 1381 O O . SER A 1 161 ? -29.697 1.004 34.335 1.00 56.09 161 SER A O 1
ATOM 1383 N N . TYR A 1 162 ? -28.358 2.694 33.689 1.00 60.94 162 TYR A N 1
ATOM 1384 C CA . TYR A 1 162 ? -28.164 3.256 35.016 1.00 60.94 162 TYR A CA 1
ATOM 1385 C C . TYR A 1 162 ? -28.612 4.714 35.025 1.00 60.94 162 TYR A C 1
ATOM 1387 O O . TYR A 1 162 ? -28.113 5.494 34.217 1.00 60.94 162 TYR A O 1
ATOM 1395 N N . ASP A 1 163 ? -29.506 5.066 35.947 1.00 57.38 163 ASP A N 1
ATOM 1396 C CA . ASP A 1 163 ? -29.894 6.453 36.206 1.00 57.38 163 ASP A CA 1
ATOM 1397 C C . ASP A 1 163 ? -29.617 6.814 37.672 1.00 57.38 163 ASP A C 1
ATOM 1399 O O . ASP A 1 163 ? -29.746 5.984 38.576 1.00 57.38 163 ASP A O 1
ATOM 1403 N N . ILE A 1 164 ? -29.237 8.071 37.908 1.00 58.31 164 ILE A N 1
ATOM 1404 C CA . ILE A 1 164 ? -28.953 8.584 39.252 1.00 58.31 164 ILE A CA 1
ATOM 1405 C C . ILE A 1 164 ? -30.261 9.014 39.921 1.00 58.31 164 ILE A C 1
ATOM 1407 O O . ILE A 1 164 ? -31.055 9.755 39.339 1.00 58.31 164 ILE A O 1
ATOM 1411 N N . PHE A 1 165 ? -30.472 8.567 41.158 1.00 57.62 165 PHE A N 1
ATOM 1412 C CA . PHE A 1 165 ? -31.572 9.026 42.003 1.00 57.62 165 PHE A CA 1
ATOM 1413 C C . PHE A 1 165 ? -31.262 10.447 42.514 1.00 57.62 165 PHE A C 1
ATOM 1415 O O . PHE A 1 165 ? -30.404 10.616 43.375 1.00 57.62 165 PHE A O 1
ATOM 1422 N N . ASN A 1 166 ? -31.927 11.474 41.970 1.00 51.88 166 ASN A N 1
ATOM 1423 C CA . ASN A 1 166 ? -31.820 12.853 42.463 1.00 51.88 166 ASN A CA 1
ATOM 1424 C C . ASN A 1 166 ? -32.931 13.116 43.490 1.00 51.88 166 ASN A C 1
ATOM 1426 O O . ASN A 1 166 ? -34.103 13.190 43.125 1.00 51.88 166 ASN A O 1
ATOM 1430 N N . ASP A 1 167 ? -32.559 13.287 44.760 1.00 45.06 167 ASP A N 1
ATOM 1431 C CA . ASP A 1 167 ? -33.481 13.475 45.896 1.00 45.06 167 ASP A CA 1
ATOM 1432 C C . ASP A 1 167 ? -34.231 14.829 45.906 1.00 45.06 167 ASP A C 1
ATOM 1434 O O . ASP A 1 167 ? -35.038 15.084 46.796 1.00 45.06 167 ASP A O 1
ATOM 1438 N N . GLU A 1 168 ? -34.023 15.715 44.927 1.00 40.53 168 GLU A N 1
ATOM 1439 C CA . GLU A 1 168 ? -34.548 17.086 45.002 1.00 40.53 168 GLU A CA 1
ATOM 1440 C C . GLU A 1 168 ? -36.052 17.262 44.721 1.00 40.53 168 GLU A C 1
ATOM 1442 O O . GLU A 1 168 ? -36.517 18.393 44.787 1.00 40.53 168 GLU A O 1
ATOM 1447 N N . ASN A 1 169 ? -36.864 16.226 44.457 1.00 35.72 169 ASN A N 1
ATOM 1448 C CA . ASN A 1 169 ? -38.316 16.427 44.290 1.00 35.72 169 ASN A CA 1
ATOM 1449 C C . ASN A 1 169 ? -39.182 15.181 44.565 1.00 35.72 169 ASN A C 1
ATOM 1451 O O . ASN A 1 169 ? -39.583 14.471 43.647 1.00 35.72 169 ASN A O 1
ATOM 1455 N N . GLU A 1 170 ? -39.626 14.997 45.810 1.00 38.06 170 GLU A N 1
ATOM 1456 C CA . GLU A 1 170 ? -40.686 14.032 46.172 1.00 38.06 170 GLU A CA 1
ATOM 1457 C C . GLU A 1 170 ? -42.104 14.419 45.681 1.00 38.06 170 GLU A C 1
ATOM 1459 O O . GLU A 1 170 ? -43.070 13.715 45.962 1.00 38.06 170 GLU A O 1
ATOM 1464 N N . LYS A 1 171 ? -42.281 15.515 44.928 1.00 34.19 171 LYS A N 1
ATOM 1465 C CA . LYS A 1 171 ? -43.616 15.960 44.461 1.00 34.19 171 LYS A CA 1
ATOM 1466 C C . LYS A 1 171 ? -43.771 16.170 42.968 1.00 34.19 171 LYS A C 1
ATOM 1468 O O . LYS A 1 171 ? -44.805 16.646 42.515 1.00 34.19 171 LYS A O 1
ATOM 1473 N N . ASN A 1 172 ? -42.790 15.752 42.195 1.00 30.09 172 ASN A N 1
ATOM 1474 C CA . ASN A 1 172 ? -42.839 15.866 40.760 1.00 30.09 172 ASN A CA 1
ATOM 1475 C C . ASN A 1 172 ? -42.312 14.538 40.217 1.00 30.09 172 ASN A C 1
ATOM 1477 O O . ASN A 1 172 ? -41.141 14.214 40.370 1.00 30.09 172 ASN A O 1
ATOM 1481 N N . ILE A 1 173 ? -43.176 13.781 39.545 1.00 42.28 173 ILE A N 1
ATOM 1482 C CA . ILE A 1 173 ? -42.738 12.921 38.449 1.00 42.28 173 ILE A CA 1
ATOM 1483 C C . ILE A 1 173 ? -42.896 13.783 37.186 1.00 42.28 173 ILE A C 1
ATOM 1485 O O . ILE A 1 173 ? -43.989 13.783 36.618 1.00 42.28 173 ILE A O 1
ATOM 1489 N N . PRO A 1 174 ? -41.883 14.542 36.714 1.00 25.88 174 PRO A N 1
ATOM 1490 C CA . PRO A 1 174 ? -41.883 15.054 35.363 1.00 25.88 174 PRO A CA 1
ATOM 1491 C C . PRO A 1 174 ? -40.815 14.335 34.549 1.00 25.88 174 PRO A C 1
ATOM 1493 O O . PRO A 1 174 ? -39.676 14.121 34.961 1.00 25.88 174 PRO A O 1
ATOM 1496 N N . ASN A 1 175 ? -41.228 14.021 33.332 1.00 32.59 175 ASN A N 1
ATOM 1497 C CA . ASN A 1 175 ? -40.388 13.728 32.190 1.00 32.59 175 ASN A CA 1
ATOM 1498 C C . ASN A 1 175 ? -39.091 14.552 32.178 1.00 32.59 175 ASN A C 1
ATOM 1500 O O . ASN A 1 175 ? -39.102 15.719 31.802 1.00 32.59 175 ASN A O 1
ATOM 1504 N N . TYR A 1 176 ? -37.966 13.906 32.467 1.00 29.31 176 TYR A N 1
ATOM 1505 C CA . TYR A 1 176 ? -36.669 14.316 31.948 1.00 29.31 176 TYR A CA 1
ATOM 1506 C C . TYR A 1 176 ? -35.939 13.081 31.428 1.00 29.31 176 TYR A C 1
ATOM 1508 O O . TYR A 1 176 ? -35.140 12.451 32.111 1.00 29.31 176 TYR A O 1
ATOM 1516 N N . PHE A 1 177 ? -36.206 12.754 30.162 1.00 26.94 177 PHE A N 1
ATOM 1517 C CA . PHE A 1 177 ? -35.261 12.009 29.338 1.00 26.94 177 PHE A CA 1
ATOM 1518 C C . PHE A 1 177 ? -34.028 12.901 29.101 1.00 26.94 177 PHE A C 1
ATOM 1520 O O . PHE A 1 177 ? -33.901 13.570 28.081 1.00 26.94 177 PHE A O 1
ATOM 1527 N N . LYS A 1 178 ? -33.090 12.893 30.046 1.00 27.77 178 LYS A N 1
ATOM 1528 C CA . LYS A 1 178 ? -31.684 12.686 29.688 1.00 27.77 178 LYS A CA 1
ATOM 1529 C C . LYS A 1 178 ? -31.356 11.260 30.096 1.00 27.77 178 LYS A C 1
ATOM 1531 O O . LYS A 1 178 ? -30.592 11.021 31.019 1.00 27.77 178 LYS A O 1
ATOM 1536 N N . SER A 1 179 ? -31.995 10.311 29.414 1.00 25.98 179 SER A N 1
ATOM 1537 C CA . SER A 1 179 ? -31.505 8.945 29.425 1.00 25.98 179 SER A CA 1
ATOM 1538 C C . SER A 1 179 ? -30.079 8.998 28.894 1.00 25.98 179 SER A C 1
ATOM 1540 O O . SER A 1 179 ? -29.877 9.329 27.721 1.00 25.98 179 SER A O 1
ATOM 1542 N N . TYR A 1 180 ? -29.100 8.633 29.715 1.00 30.38 180 TYR A N 1
ATOM 1543 C CA . TYR A 1 180 ? -27.907 8.009 29.166 1.00 30.38 180 TYR A CA 1
ATOM 1544 C C . TYR A 1 180 ? -28.356 6.652 28.626 1.00 30.38 180 TYR A C 1
ATOM 1546 O O . TYR A 1 180 ? -28.208 5.606 29.252 1.00 30.38 180 TYR A O 1
ATOM 1554 N N . SER A 1 181 ? -28.968 6.673 27.441 1.00 25.97 181 SER A N 1
ATOM 1555 C CA . SER A 1 181 ? -29.104 5.486 26.623 1.00 25.97 181 SER A CA 1
ATOM 1556 C C . SER A 1 181 ? -27.719 5.192 26.066 1.00 25.97 181 SER A C 1
ATOM 1558 O O . SER A 1 181 ? -27.446 5.417 24.890 1.00 25.97 181 SER A O 1
ATOM 1560 N N . ASN A 1 182 ? -26.842 4.645 26.905 1.00 31.00 182 ASN A N 1
ATOM 1561 C CA . ASN A 1 182 ? -25.897 3.677 26.389 1.00 31.00 182 ASN A CA 1
ATOM 1562 C C . ASN A 1 182 ? -26.736 2.448 26.036 1.00 31.00 182 ASN A C 1
ATOM 1564 O O . ASN A 1 182 ? -26.817 1.474 26.783 1.00 31.00 182 ASN A O 1
ATOM 1568 N N . SER A 1 183 ? -27.434 2.523 24.900 1.00 29.81 183 SER A N 1
ATOM 1569 C CA . SER A 1 183 ? -27.804 1.330 24.166 1.00 29.81 183 SER A CA 1
ATOM 1570 C C . SER A 1 183 ? -26.489 0.690 23.742 1.00 29.81 183 SER A C 1
ATOM 1572 O O . SER A 1 183 ? -25.991 0.928 22.646 1.00 29.81 183 SER A O 1
ATOM 1574 N N . PHE A 1 184 ? -25.901 -0.100 24.638 1.00 37.94 184 PHE A N 1
ATOM 1575 C CA . PHE A 1 184 ? -25.038 -1.186 24.224 1.00 37.94 184 PHE A CA 1
ATOM 1576 C C . PHE A 1 184 ? -25.967 -2.198 23.572 1.00 37.94 184 PHE A C 1
ATOM 1578 O O . PHE A 1 184 ? -26.450 -3.135 24.203 1.00 37.94 184 PHE A O 1
ATOM 1585 N N . GLU A 1 185 ? -26.302 -1.932 22.309 1.00 30.98 185 GLU A N 1
ATOM 1586 C CA . GLU A 1 185 ? -26.659 -3.014 21.415 1.00 30.98 185 GLU A CA 1
ATOM 1587 C C . GLU A 1 185 ? -25.533 -4.041 21.513 1.00 30.98 185 GLU A C 1
ATOM 1589 O O . GLU A 1 185 ? -24.347 -3.699 21.464 1.00 30.98 185 GLU A O 1
ATOM 1594 N N . GLU A 1 186 ? -25.913 -5.298 21.716 1.00 30.44 186 GLU A N 1
ATOM 1595 C CA . GLU A 1 186 ? -25.020 -6.428 21.534 1.00 30.44 186 GLU A CA 1
ATOM 1596 C C . GLU A 1 186 ? -24.181 -6.208 20.273 1.00 30.44 186 GLU A C 1
ATOM 1598 O O . GLU A 1 186 ? -24.716 -6.178 19.170 1.00 30.44 186 GLU A O 1
ATOM 1603 N N . ASN A 1 187 ? -22.865 -6.099 20.455 1.00 36.66 187 ASN A N 1
ATOM 1604 C CA . ASN A 1 187 ? -21.864 -6.603 19.522 1.00 36.66 187 ASN A CA 1
ATOM 1605 C C . ASN A 1 187 ? -22.112 -6.309 18.027 1.00 36.66 187 ASN A C 1
ATOM 1607 O O . ASN A 1 187 ? -21.846 -7.182 17.199 1.00 36.66 187 ASN A O 1
ATOM 1611 N N . GLN A 1 188 ? -22.558 -5.112 17.635 1.00 42.56 188 GLN A N 1
ATOM 1612 C CA . GLN A 1 188 ? -22.265 -4.691 16.270 1.00 42.56 188 GLN A CA 1
ATOM 1613 C C . GLN A 1 188 ? -20.804 -4.277 16.244 1.00 42.56 188 GLN A C 1
ATOM 1615 O O . GLN A 1 188 ? -20.394 -3.268 16.813 1.00 42.56 188 GLN A O 1
ATOM 1620 N N . ILE A 1 189 ? -20.012 -5.151 15.632 1.00 51.09 189 ILE A N 1
ATOM 1621 C CA . ILE A 1 189 ? -18.693 -4.834 15.123 1.00 51.09 189 ILE A CA 1
ATOM 1622 C C . ILE A 1 189 ? -18.860 -3.607 14.220 1.00 51.09 189 ILE A C 1
ATOM 1624 O O . ILE A 1 189 ? -19.306 -3.712 13.079 1.00 51.09 189 ILE A O 1
ATOM 1628 N N . ASN A 1 190 ? -18.577 -2.432 14.774 1.00 55.38 190 ASN A N 1
ATOM 1629 C CA . ASN A 1 190 ? -18.789 -1.176 14.076 1.00 55.38 190 ASN A CA 1
ATOM 1630 C C . ASN A 1 190 ? -17.501 -0.715 13.401 1.00 55.38 190 ASN A C 1
ATOM 1632 O O . ASN A 1 190 ? -16.400 -0.852 13.946 1.00 55.38 190 ASN A O 1
ATOM 1636 N N . ASN A 1 191 ? -17.672 -0.123 12.221 1.00 64.44 191 ASN A N 1
ATOM 1637 C CA . ASN A 1 191 ? -16.677 0.745 11.616 1.00 64.44 191 ASN A CA 1
ATOM 1638 C C . ASN A 1 191 ? -16.928 2.151 12.157 1.00 64.44 191 ASN A C 1
ATOM 1640 O O . ASN A 1 191 ? -17.982 2.735 11.907 1.00 64.44 191 ASN A O 1
ATOM 1644 N N . ILE A 1 192 ? -15.991 2.671 12.938 1.00 71.19 192 ILE A N 1
ATOM 1645 C CA . ILE A 1 192 ? -16.134 3.952 13.624 1.00 71.19 192 ILE A CA 1
ATOM 1646 C C . ILE A 1 192 ? -15.202 4.958 12.974 1.00 71.19 192 ILE A C 1
ATOM 1648 O O . ILE A 1 192 ? -13.995 4.747 12.931 1.00 71.19 192 ILE A O 1
ATOM 1652 N N . GLU A 1 193 ? -15.758 6.074 12.517 1.00 77.69 193 GLU A N 1
ATOM 1653 C CA . GLU A 1 193 ? -15.001 7.262 12.136 1.00 77.69 193 GLU A CA 1
ATOM 1654 C C . GLU A 1 193 ? -15.322 8.387 13.120 1.00 77.69 193 GLU A C 1
ATOM 1656 O O . GLU A 1 193 ? -16.489 8.702 13.369 1.00 77.69 193 GLU A O 1
ATOM 1661 N N . LYS A 1 194 ? -14.286 8.964 13.730 1.00 78.25 194 LYS A N 1
ATOM 1662 C CA . LYS A 1 194 ? -14.415 10.050 14.702 1.00 78.25 194 LYS A CA 1
ATOM 1663 C C . LYS A 1 194 ? -13.439 11.163 14.376 1.00 78.25 194 LYS A C 1
ATOM 1665 O O . LYS A 1 194 ? -12.249 10.922 14.181 1.00 78.25 194 LYS A O 1
ATOM 1670 N N . GLN A 1 195 ? -13.961 12.383 14.373 1.00 82.25 195 GLN A N 1
ATOM 1671 C CA . GLN A 1 195 ? -13.187 13.596 14.187 1.00 82.25 195 GLN A CA 1
ATOM 1672 C C . GLN A 1 195 ? -13.167 14.411 15.481 1.00 82.25 195 GLN A C 1
ATOM 1674 O O . GLN A 1 195 ? -14.210 14.641 16.088 1.00 82.25 195 GLN A O 1
ATOM 1679 N N . PHE A 1 196 ? -11.981 14.871 15.867 1.00 78.75 196 PHE A N 1
ATOM 1680 C CA . PHE A 1 196 ? -11.758 15.740 17.012 1.00 78.75 196 PHE A CA 1
ATOM 1681 C C . PHE A 1 196 ? -10.995 16.987 16.582 1.00 78.75 196 PHE A C 1
ATOM 1683 O O . PHE A 1 196 ? -9.920 16.895 15.981 1.00 78.75 196 PHE A O 1
ATOM 1690 N N . ASP A 1 197 ? -11.514 18.159 16.945 1.00 72.62 197 ASP A N 1
ATOM 1691 C CA . ASP A 1 197 ? -10.781 19.409 16.754 1.00 72.62 197 ASP A CA 1
ATOM 1692 C C . ASP A 1 197 ? -9.578 19.487 17.699 1.00 72.62 197 ASP A C 1
ATOM 1694 O O . ASP A 1 197 ? -8.459 19.761 17.267 1.00 72.62 197 ASP A O 1
ATOM 1698 N N . ILE A 1 198 ? -9.791 19.148 18.975 1.00 77.75 198 ILE A N 1
ATOM 1699 C CA . ILE A 1 198 ? -8.741 19.005 19.985 1.00 77.75 198 ILE A CA 1
ATOM 1700 C C . ILE A 1 198 ? -8.895 17.637 20.649 1.00 77.75 198 ILE A C 1
ATOM 1702 O O . ILE A 1 198 ? -9.928 17.355 21.249 1.00 77.75 198 ILE A O 1
ATOM 1706 N N . PHE A 1 199 ? -7.860 16.802 20.569 1.00 78.75 199 PHE A N 1
ATOM 1707 C CA . PHE A 1 199 ? -7.837 15.487 21.213 1.00 78.75 199 PHE A CA 1
ATOM 1708 C C . PHE A 1 199 ? -7.082 15.548 22.546 1.00 78.75 199 PHE A C 1
ATOM 1710 O O . PHE A 1 199 ? -5.884 15.867 22.569 1.00 78.75 199 PHE A O 1
ATOM 1717 N N . ASN A 1 200 ? -7.792 15.255 23.640 1.00 77.38 200 ASN A N 1
ATOM 1718 C CA . ASN A 1 200 ? -7.299 15.258 25.022 1.00 77.38 200 ASN A CA 1
ATOM 1719 C C . ASN A 1 200 ? -7.641 13.935 25.745 1.00 77.38 200 ASN A C 1
ATOM 1721 O O . ASN A 1 200 ? -8.222 13.031 25.147 1.00 77.38 200 ASN A O 1
ATOM 1725 N N . ASP A 1 201 ? -7.290 13.816 27.028 1.00 67.00 201 ASP A N 1
ATOM 1726 C CA . ASP A 1 201 ? -7.511 12.583 27.803 1.00 67.00 201 ASP A CA 1
ATOM 1727 C C . ASP A 1 201 ? -9.002 12.199 27.930 1.00 67.00 201 ASP A C 1
ATOM 1729 O O . ASP A 1 201 ? -9.332 11.014 27.992 1.00 67.00 201 ASP A O 1
ATOM 1733 N N . ASN A 1 202 ? -9.923 13.171 27.886 1.00 65.69 202 ASN A N 1
ATOM 1734 C CA . ASN A 1 202 ? -11.366 12.909 27.941 1.00 65.69 202 ASN A CA 1
ATOM 1735 C C . ASN A 1 202 ? -11.898 12.317 26.624 1.00 65.69 202 ASN A C 1
ATOM 1737 O O . ASN A 1 202 ? -12.806 11.491 26.651 1.00 65.69 202 ASN A O 1
ATOM 1741 N N . SER A 1 203 ? -11.308 12.679 25.479 1.00 65.88 203 SER A N 1
ATOM 1742 C CA . SER A 1 203 ? -11.686 12.153 24.156 1.00 65.88 203 SER A CA 1
ATOM 1743 C C . SER A 1 203 ? -11.473 10.637 24.027 1.00 65.88 203 SER A C 1
ATOM 1745 O O . SER A 1 203 ? -12.117 9.980 23.213 1.00 65.88 203 SER A O 1
ATOM 1747 N N . LEU A 1 204 ? -10.565 10.069 24.827 1.00 61.47 204 LEU A N 1
ATOM 1748 C CA . LEU A 1 204 ? -10.208 8.648 24.813 1.00 61.47 204 LEU A CA 1
ATOM 1749 C C . LEU A 1 204 ? -11.296 7.791 25.485 1.00 61.47 204 LEU A C 1
ATOM 1751 O O . LEU A 1 204 ? -11.641 6.718 24.989 1.00 61.47 204 LEU A O 1
ATOM 1755 N N . TRP A 1 205 ? -11.912 8.312 26.551 1.00 62.34 205 TRP A N 1
ATOM 1756 C CA . TRP A 1 205 ? -13.033 7.669 27.245 1.00 62.34 205 TRP A CA 1
ATOM 1757 C C . TRP A 1 205 ? -14.268 7.486 26.358 1.00 62.34 205 TRP A C 1
ATOM 1759 O O . TRP A 1 205 ? -14.983 6.498 26.511 1.00 62.34 205 TRP A O 1
ATOM 1769 N N . GLU A 1 206 ? -14.496 8.380 25.390 1.00 62.34 206 GLU A N 1
ATOM 1770 C CA . GLU A 1 206 ? -15.594 8.245 24.422 1.00 62.34 206 GLU A CA 1
ATOM 1771 C C . GLU A 1 206 ? -15.449 7.007 23.518 1.00 62.34 206 GLU A C 1
ATOM 1773 O O . GLU A 1 206 ? -16.442 6.518 22.977 1.00 62.34 206 GLU A O 1
ATOM 1778 N N . LEU A 1 207 ? -14.228 6.487 23.352 1.00 59.53 207 LEU A N 1
ATOM 1779 C CA . LEU A 1 207 ? -13.933 5.347 22.481 1.00 59.53 207 LEU A CA 1
ATOM 1780 C C . LEU A 1 207 ? -13.964 4.010 23.235 1.00 59.53 207 LEU A C 1
ATOM 1782 O O . LEU A 1 207 ? -14.396 3.011 22.662 1.00 59.53 207 LEU A O 1
ATOM 1786 N N . CYS A 1 208 ? -13.555 3.985 24.511 1.00 55.69 208 CYS A N 1
ATOM 1787 C CA . CYS A 1 208 ? -13.264 2.771 25.298 1.00 55.69 208 CYS A CA 1
ATOM 1788 C C . CYS A 1 208 ? -14.444 1.819 25.574 1.00 55.69 208 CYS A C 1
ATOM 1790 O O . CYS A 1 208 ? -14.233 0.759 26.154 1.00 55.69 208 CYS A O 1
ATOM 1792 N N . ASN A 1 209 ? -15.663 2.144 25.145 1.00 52.66 209 ASN A N 1
ATOM 1793 C CA . ASN A 1 209 ? -16.856 1.349 25.443 1.00 52.66 209 ASN A CA 1
ATOM 1794 C C . ASN A 1 209 ? -17.421 0.575 24.239 1.00 52.66 209 ASN A C 1
ATOM 1796 O O . ASN A 1 209 ? -18.401 -0.152 24.387 1.00 52.66 209 ASN A O 1
ATOM 1800 N N . ILE A 1 210 ? -16.841 0.705 23.041 1.00 58.28 210 ILE A N 1
ATOM 1801 C CA . ILE A 1 210 ? -17.421 0.137 21.815 1.00 58.28 210 ILE A CA 1
ATOM 1802 C C . ILE A 1 210 ? -16.534 -0.987 21.268 1.00 58.28 210 ILE A C 1
ATOM 1804 O O . ILE A 1 210 ? -15.354 -0.781 20.987 1.00 58.28 210 ILE A O 1
ATOM 1808 N N . LYS A 1 211 ? -17.111 -2.178 21.047 1.00 63.97 211 LYS A N 1
ATOM 1809 C CA . LYS A 1 211 ? -16.452 -3.226 20.254 1.00 63.97 211 LYS A CA 1
ATOM 1810 C C . LYS A 1 211 ? -16.440 -2.808 18.786 1.00 63.97 211 LYS A C 1
ATOM 1812 O O . LYS A 1 211 ? -17.486 -2.695 18.155 1.00 63.97 211 LYS A O 1
ATOM 1817 N N . MET A 1 212 ? -15.252 -2.591 18.241 1.00 76.00 212 MET A N 1
ATOM 1818 C CA . MET A 1 212 ? -15.055 -2.098 16.879 1.00 76.00 212 MET A CA 1
ATOM 1819 C C . MET A 1 212 ? -13.996 -2.937 16.171 1.00 76.00 212 MET A C 1
ATOM 1821 O O . MET A 1 212 ? -12.966 -3.247 16.765 1.00 76.00 212 MET A O 1
ATOM 1825 N N . THR A 1 213 ? -14.224 -3.295 14.906 1.00 82.44 213 THR A N 1
ATOM 1826 C CA . THR A 1 213 ? -13.159 -3.877 14.068 1.00 82.44 213 THR A CA 1
ATOM 1827 C C . THR A 1 213 ? -12.402 -2.827 13.296 1.00 82.44 213 THR A C 1
ATOM 1829 O O . THR A 1 213 ? -11.244 -3.067 12.967 1.00 82.44 213 THR A O 1
ATOM 1832 N N . GLN A 1 214 ? -13.025 -1.686 13.002 1.00 83.19 214 GLN A N 1
ATOM 1833 C CA . GLN A 1 214 ? -12.384 -0.599 12.284 1.00 83.19 214 GLN A CA 1
ATOM 1834 C C . GLN A 1 214 ? -12.552 0.715 13.032 1.00 83.19 214 GLN A C 1
ATOM 1836 O O . GLN A 1 214 ? -13.662 1.087 13.406 1.00 83.19 214 GLN A O 1
ATOM 1841 N N . LEU A 1 215 ? -11.447 1.434 13.190 1.00 87.31 215 LEU A N 1
ATOM 1842 C CA . LEU A 1 215 ? -11.418 2.757 13.790 1.00 87.31 215 LEU A CA 1
ATOM 1843 C C . LEU A 1 215 ? -10.631 3.715 12.900 1.00 87.31 215 LEU A C 1
ATOM 1845 O O . LEU A 1 215 ? -9.462 3.471 12.609 1.00 87.31 215 LEU A O 1
ATOM 1849 N N . ILE A 1 216 ? -11.264 4.813 12.505 1.00 86.31 216 ILE A N 1
ATOM 1850 C CA . ILE A 1 216 ? -10.659 5.949 11.817 1.00 86.31 216 ILE A CA 1
ATOM 1851 C C . ILE A 1 216 ? -10.732 7.149 12.764 1.00 86.31 216 ILE A C 1
ATOM 1853 O O . ILE A 1 216 ? -11.814 7.632 13.093 1.00 86.31 216 ILE A O 1
ATOM 1857 N N . LEU A 1 217 ? -9.578 7.634 13.207 1.00 88.00 217 LEU A N 1
ATOM 1858 C CA . LEU A 1 217 ? -9.448 8.829 14.033 1.00 88.00 217 LEU A CA 1
ATOM 1859 C C . LEU A 1 217 ? -8.877 9.972 13.205 1.00 88.00 217 LEU A C 1
ATOM 1861 O O . LEU A 1 217 ? -7.775 9.866 12.667 1.00 88.00 217 LEU A O 1
ATOM 1865 N N . ILE A 1 218 ? -9.603 11.082 13.144 1.00 85.25 218 ILE A N 1
ATOM 1866 C CA . ILE A 1 218 ? -9.159 12.331 12.529 1.00 85.25 218 ILE A CA 1
ATOM 1867 C C . ILE A 1 218 ? -8.999 13.360 13.646 1.00 85.25 218 ILE A C 1
ATOM 1869 O O . ILE A 1 218 ? -9.959 13.722 14.313 1.00 85.25 218 ILE A O 1
ATOM 1873 N N . ILE A 1 219 ? -7.779 13.821 13.880 1.00 86.19 219 ILE A N 1
ATOM 1874 C CA . ILE A 1 219 ? -7.433 14.734 14.966 1.00 86.19 219 ILE A CA 1
ATOM 1875 C C . ILE A 1 219 ? -6.804 15.984 14.356 1.00 86.19 219 ILE A C 1
ATOM 1877 O O . ILE A 1 219 ? -5.715 15.927 13.785 1.00 86.19 219 ILE A O 1
ATOM 1881 N N . ASN A 1 220 ? -7.452 17.136 14.497 1.00 82.38 220 ASN A N 1
ATOM 1882 C CA . ASN A 1 220 ? -6.893 18.389 13.989 1.00 82.38 220 ASN A CA 1
ATOM 1883 C C . ASN A 1 220 ? -5.726 18.877 14.859 1.00 82.38 220 ASN A C 1
ATOM 1885 O O . ASN A 1 220 ? -4.682 19.274 14.332 1.00 82.38 220 ASN A O 1
ATOM 1889 N N . GLN A 1 221 ? -5.863 18.783 16.182 1.00 81.94 221 GLN A N 1
ATOM 1890 C CA . GLN A 1 221 ? -4.810 19.125 17.131 1.00 81.94 221 GLN A CA 1
ATOM 1891 C C . GLN A 1 221 ? -4.747 18.117 18.285 1.00 81.94 221 GLN A C 1
ATOM 1893 O O . GLN A 1 221 ? -5.711 17.961 19.031 1.00 81.94 221 GLN A O 1
ATOM 1898 N N . ASN A 1 222 ? -3.606 17.453 18.493 1.00 84.69 222 ASN A N 1
ATOM 1899 C CA . ASN A 1 222 ? -3.397 16.617 19.683 1.00 84.69 222 ASN A CA 1
ATOM 1900 C C . ASN A 1 222 ? -2.612 17.363 20.776 1.00 84.69 222 ASN A C 1
ATOM 1902 O O . ASN A 1 222 ? -1.575 17.984 20.517 1.00 84.69 222 ASN A O 1
ATOM 1906 N N . THR A 1 223 ? -3.075 17.258 22.023 1.00 81.56 223 THR A N 1
ATOM 1907 C CA . THR A 1 223 ? -2.390 17.830 23.202 1.00 81.56 223 THR A CA 1
ATOM 1908 C C . THR A 1 223 ? -1.688 16.776 24.059 1.00 81.56 223 THR A C 1
ATOM 1910 O O . THR A 1 223 ? -0.779 17.121 24.829 1.00 81.56 223 THR A O 1
ATOM 1913 N N . ILE A 1 224 ? -2.069 15.508 23.878 1.00 81.31 224 ILE A N 1
ATOM 1914 C CA . ILE A 1 224 ? -1.513 14.333 24.552 1.00 81.31 224 ILE A CA 1
ATOM 1915 C C . ILE A 1 224 ? -0.239 13.828 23.867 1.00 81.31 224 ILE A C 1
ATOM 1917 O O . ILE A 1 224 ? -0.035 14.016 22.665 1.00 81.31 224 ILE A O 1
ATOM 1921 N N . ASN A 1 225 ? 0.592 13.135 24.647 1.00 81.56 225 ASN A N 1
ATOM 1922 C CA . ASN A 1 225 ? 1.846 12.531 24.187 1.00 81.56 225 ASN A CA 1
ATOM 1923 C C . ASN A 1 225 ? 1.771 11.001 24.058 1.00 81.56 225 ASN A C 1
ATOM 1925 O O . ASN A 1 225 ? 2.708 10.386 23.547 1.00 81.56 225 ASN A O 1
ATOM 1929 N N . PHE A 1 226 ? 0.698 10.377 24.546 1.00 83.12 226 PHE A N 1
ATOM 1930 C CA . PHE A 1 226 ? 0.537 8.927 24.583 1.00 83.12 226 PHE A CA 1
ATOM 1931 C C . PHE A 1 226 ? -0.917 8.534 24.321 1.00 83.12 226 PHE A C 1
ATOM 1933 O O . PHE A 1 226 ? -1.811 9.158 24.876 1.00 83.12 226 PHE A O 1
ATOM 1940 N N . LEU A 1 227 ? -1.135 7.516 23.490 1.00 85.25 227 LEU A N 1
ATOM 1941 C CA . LEU A 1 227 ? -2.440 6.921 23.203 1.00 85.25 227 LEU A CA 1
ATOM 1942 C C . LEU A 1 227 ? -2.292 5.394 23.227 1.00 85.25 227 LEU A C 1
ATOM 1944 O O . LEU A 1 227 ? -1.528 4.826 22.439 1.00 85.25 227 LEU A O 1
ATOM 1948 N N . ASP A 1 228 ? -3.014 4.752 24.142 1.00 84.25 228 ASP A N 1
ATOM 1949 C CA . ASP A 1 228 ? -3.060 3.299 24.297 1.00 84.25 228 ASP A CA 1
ATOM 1950 C C . ASP A 1 228 ? -4.385 2.754 23.761 1.00 84.25 228 ASP A C 1
ATOM 1952 O O . ASP A 1 228 ? -5.454 3.183 24.189 1.00 84.25 228 ASP A O 1
ATOM 1956 N N . LEU A 1 229 ? -4.303 1.833 22.803 1.00 85.75 229 LEU A N 1
ATOM 1957 C CA . LEU A 1 229 ? -5.443 1.183 22.159 1.00 85.75 229 LEU A CA 1
ATOM 1958 C C . LEU A 1 229 ? -5.491 -0.323 22.458 1.00 85.75 229 LEU A C 1
ATOM 1960 O O . LEU A 1 229 ? -6.239 -1.053 21.812 1.00 85.75 229 LEU A O 1
ATOM 1964 N N . THR A 1 230 ? -4.692 -0.817 23.409 1.00 82.50 230 THR A N 1
ATOM 1965 C CA . THR A 1 230 ? -4.634 -2.251 23.747 1.00 82.50 230 THR A CA 1
ATOM 1966 C C . THR A 1 230 ? -5.953 -2.807 24.276 1.00 82.50 230 THR A C 1
ATOM 1968 O O . THR A 1 230 ? -6.214 -3.992 24.094 1.00 82.50 230 THR A O 1
ATOM 1971 N N . CYS A 1 231 ? -6.815 -1.961 24.849 1.00 74.69 231 CYS A N 1
ATOM 1972 C CA . CYS A 1 231 ? -8.154 -2.338 25.306 1.00 74.69 231 CYS A CA 1
ATOM 1973 C C . CYS A 1 231 ? -9.106 -2.767 24.171 1.00 74.69 231 CYS A C 1
ATOM 1975 O O . CYS A 1 231 ? -10.122 -3.407 24.435 1.00 74.69 231 CYS A O 1
ATOM 1977 N N . PHE A 1 232 ? -8.796 -2.461 22.906 1.00 80.12 232 PHE A N 1
ATOM 1978 C CA . PHE A 1 232 ? -9.633 -2.822 21.761 1.00 80.12 232 PHE A CA 1
ATOM 1979 C C . PHE A 1 232 ? -9.265 -4.200 21.188 1.00 80.12 232 PHE A C 1
ATOM 1981 O O . PHE A 1 232 ? -8.696 -4.305 20.103 1.00 80.12 232 PHE A O 1
ATOM 1988 N N . GLU A 1 233 ? -9.631 -5.270 21.899 1.00 78.19 233 GLU A N 1
ATOM 1989 C CA . GLU A 1 233 ? -9.248 -6.666 21.592 1.00 78.19 233 GLU A CA 1
ATOM 1990 C C . GLU A 1 233 ? -9.709 -7.203 20.225 1.00 78.19 233 GLU A C 1
ATOM 1992 O O . GLU A 1 233 ? -9.174 -8.196 19.739 1.00 78.19 233 GLU A O 1
ATOM 1997 N N . VAL A 1 234 ? -10.718 -6.584 19.605 1.00 84.06 234 VAL A N 1
ATOM 1998 C CA . VAL A 1 234 ? -11.268 -7.001 18.299 1.00 84.06 234 VAL A CA 1
ATOM 1999 C C . VAL A 1 234 ? -10.944 -6.020 17.167 1.00 84.06 234 VAL A C 1
ATOM 2001 O O . VAL A 1 234 ? -11.400 -6.216 16.039 1.00 84.06 234 VAL A O 1
ATOM 2004 N N . LEU A 1 235 ? -10.149 -4.976 17.433 1.00 87.06 235 LEU A N 1
ATOM 2005 C CA . LEU A 1 235 ? -9.775 -3.983 16.426 1.00 87.06 235 LEU A CA 1
ATOM 2006 C C . LEU A 1 235 ? -8.814 -4.607 15.415 1.00 87.06 235 LEU A C 1
ATOM 2008 O O . LEU A 1 235 ? -7.681 -4.950 15.749 1.00 87.06 235 LEU A O 1
ATOM 2012 N N . THR A 1 236 ? -9.260 -4.735 14.167 1.00 90.62 236 THR A N 1
ATOM 2013 C CA . THR A 1 236 ? -8.476 -5.309 13.065 1.00 90.62 236 THR A CA 1
ATOM 2014 C C . THR A 1 236 ? -7.952 -4.241 12.107 1.00 90.62 236 THR A C 1
ATOM 2016 O O . THR A 1 236 ? -6.930 -4.462 11.464 1.00 90.62 236 THR A O 1
ATOM 2019 N N . HIS A 1 237 ? -8.596 -3.076 12.023 1.00 93.62 237 HIS A N 1
ATOM 2020 C CA . HIS A 1 237 ? -8.244 -1.994 11.106 1.00 93.62 237 HIS A CA 1
ATOM 2021 C C . HIS A 1 237 ? -8.175 -0.664 11.856 1.00 93.62 237 HIS A C 1
ATOM 2023 O O . HIS A 1 237 ? -9.161 -0.215 12.432 1.00 93.62 237 HIS A O 1
ATOM 2029 N N . PHE A 1 238 ? -7.025 0.001 11.827 1.00 93.38 238 PHE A N 1
ATOM 2030 C CA . PHE A 1 238 ? -6.849 1.295 12.483 1.00 93.38 238 PHE A CA 1
ATOM 2031 C C . PHE A 1 238 ? -6.305 2.327 11.506 1.00 93.38 238 PHE A C 1
ATOM 2033 O O . PHE A 1 238 ? -5.297 2.087 10.843 1.00 93.38 238 PHE A O 1
ATOM 2040 N N . GLN A 1 239 ? -6.939 3.491 11.449 1.00 92.19 239 GLN A N 1
ATOM 2041 C CA . GLN A 1 239 ? -6.431 4.662 10.760 1.00 92.19 239 GLN A CA 1
ATOM 2042 C C . GLN A 1 239 ? -6.385 5.854 11.712 1.00 92.19 239 GLN A C 1
ATOM 2044 O O . GLN A 1 239 ? -7.352 6.149 12.405 1.00 92.19 239 GLN A O 1
ATOM 2049 N N . LEU A 1 240 ? -5.272 6.575 11.699 1.00 92.31 240 LEU A N 1
ATOM 2050 C CA . LEU A 1 240 ? -5.071 7.797 12.460 1.00 92.31 240 LEU A CA 1
ATOM 2051 C C . LEU A 1 240 ? -4.577 8.890 11.522 1.00 92.31 240 LEU A C 1
ATOM 2053 O O . LEU A 1 240 ? -3.550 8.716 10.876 1.00 92.31 240 LEU A O 1
ATOM 2057 N N . ASN A 1 241 ? -5.274 10.017 11.480 1.00 89.69 241 ASN A N 1
ATOM 2058 C CA . ASN A 1 241 ? -4.877 11.220 10.764 1.00 89.69 241 ASN A CA 1
ATOM 2059 C C . ASN A 1 241 ? -4.721 12.358 11.782 1.00 89.69 241 ASN A C 1
ATOM 2061 O O . ASN A 1 241 ? -5.709 12.758 12.386 1.00 89.69 241 ASN A O 1
ATOM 2065 N N . ILE A 1 242 ? -3.511 12.885 11.973 1.00 87.94 242 ILE A N 1
ATOM 2066 C CA . ILE A 1 242 ? -3.233 14.022 12.864 1.00 87.94 242 ILE A CA 1
ATOM 2067 C C . ILE A 1 242 ? -2.727 15.208 12.046 1.00 87.94 242 ILE A C 1
ATOM 2069 O O . ILE A 1 242 ? -1.649 15.139 11.456 1.00 87.94 242 ILE A O 1
ATOM 2073 N N . SER A 1 243 ? -3.461 16.317 12.046 1.00 85.00 243 SER A N 1
ATOM 2074 C CA . SER A 1 243 ? -3.075 17.517 11.291 1.00 85.00 243 SER A CA 1
ATOM 2075 C C . SER A 1 243 ? -1.959 18.304 11.989 1.00 85.00 243 SER A C 1
ATOM 2077 O O . SER A 1 243 ? -1.012 18.751 11.343 1.00 85.00 243 SER A O 1
ATOM 2079 N N . SER A 1 244 ? -2.037 18.472 13.312 1.00 79.25 244 SER A N 1
ATOM 2080 C CA . SER A 1 244 ? -1.079 19.261 14.094 1.00 79.25 244 SER A CA 1
ATOM 2081 C C . SER A 1 244 ? -1.019 18.819 15.562 1.00 79.25 244 SER A C 1
ATOM 2083 O O . SER A 1 244 ? -1.893 18.096 16.032 1.00 79.25 244 SER A O 1
ATOM 2085 N N . GLY A 1 245 ? 0.004 19.266 16.297 1.00 77.38 245 GLY A N 1
ATOM 2086 C CA . GLY A 1 245 ? 0.125 19.038 17.740 1.00 77.38 245 GLY A CA 1
ATOM 2087 C C . GLY A 1 245 ? 1.432 18.370 18.162 1.00 77.38 245 GLY A C 1
ATOM 2088 O O . GLY A 1 245 ? 2.458 18.497 17.486 1.00 77.38 245 GLY A O 1
ATOM 2089 N N . LYS A 1 246 ? 1.419 17.735 19.339 1.00 78.81 246 LYS A N 1
ATOM 2090 C CA . LYS A 1 246 ? 2.610 17.133 19.959 1.00 78.81 246 LYS A CA 1
ATOM 2091 C C . LYS A 1 246 ? 2.968 15.778 19.340 1.00 78.81 246 LYS A C 1
ATOM 2093 O O . LYS A 1 246 ? 2.171 15.139 18.665 1.00 78.81 246 LYS A O 1
ATOM 2098 N N . HIS A 1 247 ? 4.176 15.304 19.631 1.00 79.19 247 HIS A N 1
ATOM 2099 C CA . HIS A 1 247 ? 4.591 13.940 19.304 1.00 79.19 247 HIS A CA 1
ATOM 2100 C C . HIS A 1 247 ? 3.708 12.924 20.023 1.00 79.19 247 HIS A C 1
ATOM 2102 O O . HIS A 1 247 ? 3.586 12.988 21.246 1.00 79.19 247 HIS A O 1
ATOM 2108 N N . LEU A 1 248 ? 3.154 11.965 19.282 1.00 82.56 248 LEU A N 1
ATOM 2109 C CA . LEU A 1 248 ? 2.260 10.961 19.844 1.00 82.56 248 LEU A CA 1
ATOM 2110 C C . LEU A 1 248 ? 2.911 9.576 19.849 1.00 82.56 248 LEU A C 1
ATOM 2112 O O . LEU A 1 248 ? 3.308 9.032 18.814 1.00 82.56 248 LEU A O 1
ATOM 2116 N N . LYS A 1 249 ? 3.011 9.009 21.049 1.00 84.69 249 LYS A N 1
ATOM 2117 C CA . LYS A 1 249 ? 3.450 7.643 21.305 1.00 84.69 249 LYS A CA 1
ATOM 2118 C C . LYS A 1 249 ? 2.216 6.730 21.310 1.00 84.69 249 LYS A C 1
ATOM 2120 O O . LYS A 1 249 ? 1.308 6.943 22.101 1.00 84.69 249 LYS A O 1
ATOM 2125 N N . LEU A 1 250 ? 2.185 5.729 20.441 1.00 87.69 250 LEU A N 1
ATOM 2126 C CA . LEU A 1 250 ? 1.054 4.829 20.213 1.00 87.69 250 LEU A CA 1
ATOM 2127 C C . LEU A 1 250 ? 1.373 3.422 20.728 1.00 87.69 250 LEU A C 1
ATOM 2129 O O . LEU A 1 250 ? 2.456 2.893 20.453 1.00 87.69 250 LEU A O 1
ATOM 2133 N N . THR A 1 251 ? 0.420 2.805 21.419 1.00 88.44 251 THR A N 1
ATOM 2134 C CA . THR A 1 251 ? 0.413 1.362 21.702 1.00 88.44 251 THR A CA 1
ATOM 2135 C C . THR A 1 251 ? -0.831 0.764 21.050 1.00 88.44 251 THR A C 1
ATOM 2137 O O . THR A 1 251 ? -1.938 1.235 21.293 1.00 88.44 251 THR A O 1
ATOM 2140 N N . LEU A 1 252 ? -0.647 -0.216 20.164 1.00 91.06 252 LEU A N 1
ATOM 2141 C CA . LEU A 1 252 ? -1.710 -0.778 19.320 1.00 91.06 252 LEU A CA 1
ATOM 2142 C C . LEU A 1 252 ? -2.167 -2.158 19.838 1.00 91.06 252 LEU A C 1
ATOM 2144 O O . LEU A 1 252 ? -1.369 -2.843 20.470 1.00 91.06 252 LEU A O 1
ATOM 2148 N N . PRO A 1 253 ? -3.406 -2.606 19.578 1.00 90.06 253 PRO A N 1
ATOM 2149 C CA . PRO A 1 253 ? -3.865 -3.930 20.002 1.00 90.06 253 PRO A CA 1
ATOM 2150 C C . PRO A 1 253 ? -3.300 -5.049 19.114 1.00 90.06 253 PRO A C 1
ATOM 2152 O O . PRO A 1 253 ? -3.132 -4.872 17.908 1.00 90.06 253 PRO A O 1
ATOM 2155 N N . ASN A 1 254 ? -3.058 -6.232 19.688 1.00 89.81 254 ASN A N 1
ATOM 2156 C CA . ASN A 1 254 ? -2.473 -7.373 18.963 1.00 89.81 254 ASN A CA 1
ATOM 2157 C C . ASN A 1 254 ? -3.376 -7.936 17.855 1.00 89.81 254 ASN A C 1
ATOM 2159 O O . ASN A 1 254 ? -2.867 -8.537 16.912 1.00 89.81 254 ASN A O 1
ATOM 2163 N N . SER A 1 255 ? -4.691 -7.718 17.933 1.00 90.06 255 SER A N 1
ATOM 2164 C CA . SER A 1 255 ? -5.680 -8.127 16.926 1.00 90.06 255 SER A CA 1
ATOM 2165 C C . SER A 1 255 ? -5.553 -7.400 15.584 1.00 90.06 255 SER A C 1
ATOM 2167 O O . SER A 1 255 ? -6.228 -7.763 14.618 1.00 90.06 255 SER A O 1
ATOM 2169 N N . LEU A 1 256 ? -4.720 -6.359 15.516 1.00 94.06 256 LEU A N 1
ATOM 2170 C CA . LEU A 1 256 ? -4.641 -5.461 14.377 1.00 94.06 256 LEU A CA 1
ATOM 2171 C C . LEU A 1 256 ? -4.068 -6.163 13.141 1.00 94.06 256 LEU A C 1
ATOM 2173 O O . LEU A 1 256 ? -2.938 -6.638 13.154 1.00 94.06 256 LEU A O 1
ATOM 2177 N N . GLN A 1 257 ? -4.837 -6.165 12.054 1.00 94.31 257 GLN A N 1
ATOM 2178 C CA . GLN A 1 257 ? -4.451 -6.686 10.741 1.00 94.31 257 GLN A CA 1
ATOM 2179 C C . GLN A 1 257 ? -3.950 -5.581 9.810 1.00 94.31 257 GLN A C 1
ATOM 2181 O O . GLN A 1 257 ? -3.051 -5.808 8.996 1.00 94.31 257 GLN A O 1
ATOM 2186 N N . SER A 1 258 ? -4.492 -4.370 9.940 1.00 93.50 258 SER A N 1
ATOM 2187 C CA . SER A 1 258 ? -4.080 -3.209 9.161 1.00 93.50 258 SER A CA 1
ATOM 2188 C C . SER A 1 258 ? -3.966 -1.948 10.012 1.00 93.50 258 SER A C 1
ATOM 2190 O O . SER A 1 258 ? -4.778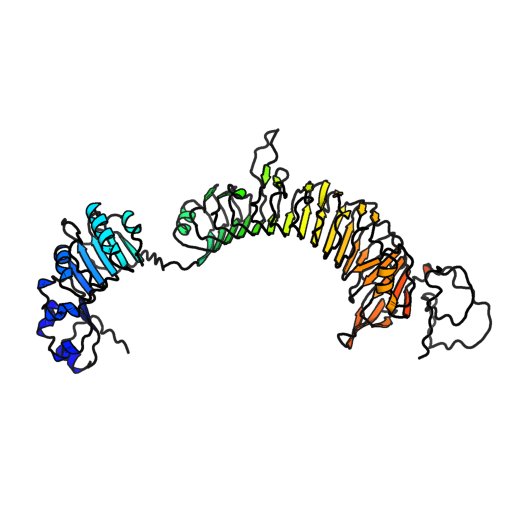 -1.687 10.899 1.00 93.50 258 SER A O 1
ATOM 2192 N N . CYS A 1 259 ? -2.942 -1.148 9.729 1.00 94.25 259 CYS A N 1
ATOM 2193 C CA . CYS A 1 259 ? -2.691 0.105 10.427 1.00 94.25 259 CYS A CA 1
ATOM 2194 C C . CYS A 1 259 ? -2.257 1.182 9.433 1.00 94.25 259 CYS A C 1
ATOM 2196 O O . CYS A 1 259 ? -1.339 0.951 8.647 1.00 94.25 259 CYS A O 1
ATOM 2198 N N . SER A 1 260 ? -2.894 2.350 9.481 1.00 91.75 260 SER A N 1
ATOM 2199 C CA . SER A 1 260 ? -2.591 3.514 8.653 1.00 91.75 260 SER A CA 1
ATOM 2200 C C . SER A 1 260 ? -2.405 4.748 9.526 1.00 91.75 260 SER A C 1
ATOM 2202 O O . SER A 1 260 ? -3.326 5.204 10.190 1.00 91.75 260 SER A O 1
ATOM 2204 N N . LEU A 1 261 ? -1.199 5.297 9.545 1.00 91.31 261 LEU A N 1
ATOM 2205 C CA . LEU A 1 261 ? -0.821 6.387 10.434 1.00 91.31 261 LEU A CA 1
ATOM 2206 C C . LEU A 1 261 ? -0.362 7.592 9.620 1.00 91.31 261 LEU A C 1
ATOM 2208 O O . LEU A 1 261 ? 0.668 7.537 8.955 1.00 91.31 261 LEU A O 1
ATOM 2212 N N . ASN A 1 262 ? -1.089 8.694 9.681 1.00 87.31 262 ASN A N 1
ATOM 2213 C CA . ASN A 1 262 ? -0.824 9.917 8.941 1.00 87.31 262 ASN A CA 1
ATOM 2214 C C . ASN A 1 262 ? -0.751 11.100 9.911 1.00 87.31 262 ASN A C 1
ATOM 2216 O O . ASN A 1 262 ? -1.610 11.238 10.776 1.00 87.31 262 ASN A O 1
ATOM 2220 N N . GLY A 1 263 ? 0.257 11.957 9.777 1.00 77.12 263 GLY A N 1
ATOM 2221 C CA . GLY A 1 263 ? 0.363 13.173 10.587 1.00 77.12 263 GLY A CA 1
ATOM 2222 C C . GLY A 1 263 ? 1.770 13.520 11.052 1.00 77.12 263 GLY A C 1
ATOM 2223 O O . GLY A 1 263 ? 2.760 12.966 10.571 1.00 77.12 263 GLY A O 1
ATOM 2224 N N . ASN A 1 264 ? 1.876 14.460 11.993 1.00 69.06 264 ASN A N 1
ATOM 2225 C CA . ASN A 1 264 ? 3.162 14.811 12.602 1.00 69.06 264 ASN A CA 1
ATOM 2226 C C . ASN A 1 264 ? 3.733 13.636 13.409 1.00 69.06 264 ASN A C 1
ATOM 2228 O O . ASN A 1 264 ? 3.017 12.714 13.766 1.00 69.06 264 ASN A O 1
ATOM 2232 N N . THR A 1 265 ? 5.045 13.646 13.648 1.00 72.94 265 THR A N 1
ATOM 2233 C CA . THR A 1 265 ? 5.840 12.522 14.167 1.00 72.94 265 THR A CA 1
ATOM 2234 C C . THR A 1 265 ? 5.121 11.588 15.154 1.00 72.94 265 THR A C 1
ATOM 2236 O O . THR A 1 265 ? 4.872 11.941 16.311 1.00 72.94 265 THR A O 1
ATOM 2239 N N . LEU A 1 266 ? 4.897 10.355 14.692 1.00 78.69 266 LEU A N 1
ATOM 2240 C CA . LEU A 1 266 ? 4.300 9.253 15.443 1.00 78.69 266 LEU A CA 1
ATOM 2241 C C . LEU A 1 266 ? 5.367 8.234 15.848 1.00 78.69 266 LEU A C 1
ATOM 2243 O O . LEU A 1 266 ? 6.350 8.018 15.133 1.00 78.69 266 LEU A O 1
ATOM 2247 N N . TRP A 1 267 ? 5.164 7.583 16.990 1.00 78.88 267 TRP A N 1
ATOM 2248 C CA . TRP A 1 267 ? 6.018 6.491 17.450 1.00 78.88 267 TRP A CA 1
ATOM 2249 C C . TRP A 1 267 ? 5.178 5.319 17.954 1.00 78.88 267 TRP A C 1
ATOM 2251 O O . TRP A 1 267 ? 4.483 5.462 18.953 1.00 78.88 267 TRP A O 1
ATOM 2261 N N . VAL A 1 268 ? 5.269 4.156 17.303 1.00 85.31 268 VAL A N 1
ATOM 2262 C CA . VAL A 1 268 ? 4.574 2.931 17.735 1.00 85.31 268 VAL A CA 1
ATOM 2263 C C . VAL A 1 268 ? 5.498 2.106 18.631 1.00 85.31 268 VAL A C 1
ATOM 2265 O O . VAL A 1 268 ? 6.600 1.741 18.219 1.00 85.31 268 VAL A O 1
ATOM 2268 N N . ASN A 1 269 ? 5.060 1.806 19.855 1.00 82.25 269 ASN A N 1
ATOM 2269 C CA . ASN A 1 269 ? 5.890 1.137 20.865 1.00 82.25 269 ASN A CA 1
ATOM 2270 C C . ASN A 1 269 ? 6.026 -0.364 20.659 1.00 82.25 269 ASN A C 1
ATOM 2272 O O . ASN A 1 269 ? 7.110 -0.908 20.842 1.00 82.25 269 ASN A O 1
ATOM 2276 N N . ASN A 1 270 ? 4.924 -1.013 20.303 1.00 87.19 270 ASN A N 1
ATOM 2277 C CA . ASN A 1 270 ? 4.789 -2.463 20.307 1.00 87.19 270 ASN A CA 1
ATOM 2278 C C . ASN A 1 270 ? 4.677 -3.044 18.892 1.00 87.19 270 ASN A C 1
ATOM 2280 O O . ASN A 1 270 ? 4.183 -4.147 18.716 1.00 87.19 270 ASN A O 1
ATOM 2284 N N . LEU A 1 271 ? 5.159 -2.328 17.866 1.00 88.25 271 LEU A N 1
ATOM 2285 C CA . LEU A 1 271 ? 5.015 -2.729 16.459 1.00 88.25 271 LEU A CA 1
ATOM 2286 C C . LEU A 1 271 ? 5.487 -4.169 16.192 1.00 88.25 271 LEU A C 1
ATOM 2288 O O . LEU A 1 271 ? 4.832 -4.897 15.459 1.00 88.25 271 LEU A O 1
ATOM 2292 N N . LYS A 1 272 ? 6.597 -4.594 16.810 1.00 86.94 272 LYS A N 1
ATOM 2293 C CA . LYS A 1 272 ? 7.158 -5.947 16.652 1.00 86.94 272 LYS A CA 1
ATOM 2294 C C . LYS A 1 272 ? 6.277 -7.047 17.274 1.00 86.94 272 LYS A C 1
ATOM 2296 O O . LYS A 1 272 ? 6.403 -8.201 16.884 1.00 86.94 272 LYS A O 1
ATOM 2301 N N . GLU A 1 273 ? 5.422 -6.699 18.231 1.00 88.31 273 GLU A N 1
ATOM 2302 C CA . GLU A 1 273 ? 4.563 -7.632 18.977 1.00 88.31 273 GLU A CA 1
ATOM 2303 C C . GLU A 1 273 ? 3.219 -7.884 18.271 1.00 88.31 273 GLU A C 1
ATOM 2305 O O . GLU A 1 273 ? 2.519 -8.833 18.612 1.00 88.31 273 GLU A O 1
ATOM 2310 N N . LEU A 1 274 ? 2.880 -7.086 17.247 1.00 90.56 274 LEU A N 1
ATOM 2311 C CA . LEU A 1 274 ? 1.625 -7.184 16.496 1.00 90.56 274 LEU A CA 1
ATOM 2312 C C . LEU A 1 274 ? 1.647 -8.368 15.515 1.00 90.56 274 LEU A C 1
ATOM 2314 O O . LEU A 1 274 ? 1.789 -8.192 14.305 1.00 90.56 274 LEU A O 1
ATOM 2318 N N . SER A 1 275 ? 1.508 -9.584 16.040 1.00 89.62 275 SER A N 1
ATOM 2319 C CA . SER A 1 275 ? 1.634 -10.850 15.301 1.00 89.62 275 SER A CA 1
ATOM 2320 C C . SER A 1 275 ? 0.600 -11.077 14.196 1.00 89.62 275 SER A C 1
ATOM 2322 O O . SER A 1 275 ? 0.774 -11.987 13.391 1.00 89.62 275 SER A O 1
ATOM 2324 N N . HIS A 1 276 ? -0.486 -10.304 14.170 1.00 92.12 276 HIS A N 1
ATOM 2325 C CA . HIS A 1 276 ? -1.540 -10.404 13.157 1.00 92.12 276 HIS A CA 1
ATOM 2326 C C . HIS A 1 276 ? -1.476 -9.289 12.108 1.00 92.12 276 HIS A C 1
ATOM 2328 O O . HIS A 1 276 ? -2.296 -9.272 11.190 1.00 92.12 276 HIS A O 1
ATOM 2334 N N . LEU A 1 277 ? -0.512 -8.368 12.220 1.00 94.19 277 LEU A N 1
ATOM 2335 C CA . LEU A 1 277 ? -0.424 -7.203 11.349 1.00 94.19 277 LEU A CA 1
ATOM 2336 C C . LEU A 1 277 ? 0.071 -7.610 9.962 1.00 94.19 277 LEU A C 1
ATOM 2338 O O . LEU A 1 277 ? 1.236 -7.970 9.802 1.00 94.19 277 LEU A O 1
ATOM 2342 N N . ASN A 1 278 ? -0.801 -7.489 8.964 1.00 94.31 278 ASN A N 1
ATOM 2343 C CA . ASN A 1 278 ? -0.532 -7.832 7.568 1.00 94.31 278 ASN A CA 1
ATOM 2344 C C . ASN A 1 278 ? -0.112 -6.604 6.751 1.00 94.31 278 ASN A C 1
ATOM 2346 O O . ASN A 1 278 ? 0.728 -6.703 5.854 1.00 94.31 278 ASN A O 1
ATOM 2350 N N . SER A 1 279 ? -0.691 -5.436 7.043 1.00 93.12 279 SER A N 1
ATOM 2351 C CA . SER A 1 279 ? -0.415 -4.199 6.308 1.00 93.12 279 SER A CA 1
ATOM 2352 C C . SER A 1 279 ? -0.121 -3.031 7.239 1.00 93.12 279 SER A C 1
ATOM 2354 O O . SER A 1 279 ? -0.920 -2.717 8.124 1.00 93.12 279 SER A O 1
ATOM 2356 N N . PHE A 1 280 ? 0.995 -2.348 7.002 1.00 92.12 280 PHE A N 1
ATOM 2357 C CA . PHE A 1 280 ? 1.424 -1.200 7.796 1.00 92.12 280 PHE A CA 1
ATOM 2358 C C . PHE A 1 280 ? 1.713 -0.000 6.894 1.00 92.12 280 PHE A C 1
ATOM 2360 O O . PHE A 1 280 ? 2.639 -0.029 6.086 1.00 92.12 280 PHE A O 1
ATOM 2367 N N . TYR A 1 281 ? 0.921 1.058 7.031 1.00 90.00 281 TYR A N 1
ATOM 2368 C CA . TYR A 1 281 ? 1.057 2.306 6.294 1.00 90.00 281 TYR A CA 1
ATOM 2369 C C . TYR A 1 281 ? 1.382 3.445 7.253 1.00 90.00 281 TYR A C 1
ATOM 2371 O O . TYR A 1 281 ? 0.688 3.673 8.239 1.00 90.00 281 TYR A O 1
ATOM 2379 N N . VAL A 1 282 ? 2.425 4.203 6.938 1.00 87.88 282 VAL A N 1
ATOM 2380 C CA . VAL A 1 282 ? 2.832 5.379 7.694 1.00 87.88 282 VAL A CA 1
ATOM 2381 C C . VAL A 1 282 ? 3.157 6.515 6.738 1.00 87.88 282 VAL A C 1
ATOM 2383 O O . VAL A 1 282 ? 4.094 6.448 5.947 1.00 87.88 282 VAL A O 1
ATOM 2386 N N . ASN A 1 283 ? 2.414 7.603 6.863 1.00 83.25 283 ASN A N 1
ATOM 2387 C CA . ASN A 1 283 ? 2.660 8.901 6.260 1.00 83.25 283 ASN A CA 1
ATOM 2388 C C . ASN A 1 283 ? 2.905 9.935 7.369 1.00 83.25 283 ASN A C 1
ATOM 2390 O O . ASN A 1 283 ? 2.118 10.844 7.604 1.00 83.25 283 ASN A O 1
ATOM 2394 N N . SER A 1 284 ? 3.995 9.747 8.104 1.00 72.38 284 SER A N 1
ATOM 2395 C CA . SER A 1 284 ? 4.457 10.674 9.134 1.00 72.38 284 SER A CA 1
ATOM 2396 C C . SER A 1 284 ? 5.976 10.682 9.146 1.00 72.38 284 SER A C 1
ATOM 2398 O O . SER A 1 284 ? 6.600 9.707 8.723 1.00 72.38 284 SER A O 1
ATOM 2400 N N . ASN A 1 285 ? 6.581 11.761 9.649 1.00 63.62 285 ASN A N 1
ATOM 2401 C CA . ASN A 1 285 ? 8.014 11.779 9.940 1.00 63.62 285 ASN A CA 1
ATOM 2402 C C . ASN A 1 285 ? 8.300 10.770 11.058 1.00 63.62 285 ASN A C 1
ATOM 2404 O O . ASN A 1 285 ? 8.245 11.124 12.238 1.00 63.62 285 ASN A O 1
ATOM 2408 N N . TYR A 1 286 ? 8.575 9.517 10.695 1.00 55.78 286 TYR A N 1
ATOM 2409 C CA . TYR A 1 286 ? 8.799 8.450 11.658 1.00 55.78 286 TYR A CA 1
ATOM 2410 C C . TYR A 1 286 ? 10.180 8.635 12.290 1.00 55.78 286 TYR A C 1
ATOM 2412 O O . TYR A 1 286 ? 11.219 8.529 11.631 1.00 55.78 286 TYR A O 1
ATOM 2420 N N . GLY A 1 287 ? 10.204 8.955 13.580 1.00 49.72 287 GLY A N 1
ATOM 2421 C CA . GLY A 1 287 ? 11.441 9.077 14.343 1.00 49.72 287 GLY A CA 1
ATOM 2422 C C . GLY A 1 287 ? 11.245 9.895 15.617 1.00 49.72 287 GLY A C 1
ATOM 2423 O O . GLY A 1 287 ? 10.649 10.958 15.559 1.00 49.72 287 GLY A O 1
ATOM 2424 N N . PRO A 1 288 ? 11.742 9.448 16.776 1.00 40.19 288 PRO A N 1
ATOM 2425 C CA . PRO A 1 288 ? 11.576 10.190 18.020 1.00 40.19 288 PRO A CA 1
ATOM 2426 C C . PRO A 1 288 ? 12.283 11.549 17.960 1.00 40.19 288 PRO A C 1
ATOM 2428 O O . PRO A 1 288 ? 13.365 11.655 17.376 1.00 40.19 288 PRO A O 1
ATOM 2431 N N . LEU A 1 289 ? 11.726 12.557 18.642 1.00 37.91 289 LEU A N 1
ATOM 2432 C CA . LEU A 1 289 ? 12.506 13.713 19.084 1.00 37.91 289 LEU A CA 1
ATOM 2433 C C . LEU A 1 289 ? 13.646 13.190 19.948 1.00 37.91 289 LEU A C 1
ATOM 2435 O O . LEU A 1 289 ? 13.428 12.684 21.048 1.00 37.91 289 LEU A O 1
ATOM 2439 N N . ILE A 1 290 ? 14.868 13.321 19.463 1.00 39.59 290 ILE A N 1
ATOM 2440 C CA . ILE A 1 290 ? 16.024 13.260 20.337 1.00 39.59 290 ILE A CA 1
ATOM 2441 C C . ILE A 1 290 ? 16.636 14.645 20.235 1.00 39.59 290 ILE A C 1
ATOM 2443 O O . ILE A 1 290 ? 17.067 15.053 19.154 1.00 39.59 290 ILE A O 1
ATOM 2447 N N . LYS A 1 291 ? 16.619 15.388 21.351 1.00 33.62 291 LYS A N 1
ATOM 2448 C CA . LYS A 1 291 ? 17.483 16.561 21.523 1.00 33.62 291 LYS A CA 1
ATOM 2449 C C . LYS A 1 291 ? 18.865 16.147 21.035 1.00 33.62 291 LYS A C 1
ATOM 2451 O O . LYS A 1 291 ? 19.345 15.108 21.477 1.00 33.62 291 LYS A O 1
ATOM 2456 N N . GLN A 1 292 ? 19.456 16.907 20.116 1.00 34.22 292 GLN A N 1
ATOM 2457 C CA . GLN A 1 292 ? 20.832 16.717 19.664 1.00 34.22 292 GLN A CA 1
ATOM 2458 C C . GLN A 1 292 ? 21.751 16.574 20.884 1.00 34.22 292 GLN A C 1
ATOM 2460 O O . GLN A 1 292 ? 22.207 17.550 21.464 1.00 34.22 292 GLN A O 1
ATOM 2465 N N . GLN A 1 293 ? 21.997 15.339 21.295 1.00 32.50 293 GLN A N 1
ATOM 2466 C CA . GLN A 1 293 ? 23.113 14.970 22.130 1.00 32.50 293 GLN A CA 1
ATOM 2467 C C . GLN A 1 293 ? 24.005 14.160 21.211 1.00 32.50 293 GLN A C 1
ATOM 2469 O O . GLN A 1 293 ? 23.611 13.157 20.615 1.00 32.50 293 GLN A O 1
ATOM 2474 N N . THR A 1 294 ? 25.190 14.700 20.997 1.00 39.84 294 THR A N 1
ATOM 2475 C CA . THR A 1 294 ? 26.282 14.073 20.276 1.00 39.84 294 THR A CA 1
ATOM 2476 C C . THR A 1 294 ? 26.443 12.628 20.781 1.00 39.84 294 THR A C 1
ATOM 2478 O O . THR A 1 294 ? 26.634 12.412 21.972 1.00 39.84 294 THR A O 1
ATOM 2481 N N . LYS A 1 295 ? 26.340 11.642 19.868 1.00 47.75 295 LYS A N 1
ATOM 2482 C CA . LYS A 1 295 ? 26.351 10.163 20.075 1.00 47.75 295 LYS A CA 1
ATOM 2483 C C . LYS A 1 295 ? 24.984 9.457 20.213 1.00 47.75 295 LYS A C 1
ATOM 2485 O O . LYS A 1 295 ? 24.781 8.649 21.116 1.00 47.75 295 LYS A O 1
ATOM 2490 N N . ILE A 1 296 ? 24.059 9.649 19.272 1.00 49.31 296 ILE A N 1
ATOM 2491 C CA . ILE A 1 296 ? 22.808 8.864 19.236 1.00 49.31 296 ILE A CA 1
ATOM 2492 C C . ILE A 1 296 ? 22.977 7.597 18.383 1.00 49.31 296 ILE A C 1
ATOM 2494 O O . ILE A 1 296 ? 23.252 7.667 17.186 1.00 49.31 296 ILE A O 1
ATOM 2498 N N . LYS A 1 297 ? 22.773 6.427 19.006 1.00 53.94 297 LYS A N 1
ATOM 2499 C CA . LYS A 1 297 ? 22.635 5.121 18.337 1.00 53.94 297 LYS A CA 1
ATOM 2500 C C . LYS A 1 297 ? 21.455 5.170 17.352 1.00 53.94 297 LYS A C 1
ATOM 2502 O O . LYS A 1 297 ? 20.354 5.561 17.731 1.00 53.94 297 LYS A O 1
ATOM 2507 N N . GLN A 1 298 ? 21.676 4.757 16.103 1.00 56.50 298 GLN A N 1
ATOM 2508 C CA . GLN A 1 298 ? 20.625 4.652 15.079 1.00 56.50 298 GLN A CA 1
ATOM 2509 C C . GLN A 1 298 ? 19.468 3.777 15.584 1.00 56.50 298 GLN A C 1
ATOM 2511 O O . GLN A 1 298 ? 19.702 2.657 16.045 1.00 56.50 298 GLN A O 1
ATOM 2516 N N . LYS A 1 299 ? 18.223 4.261 15.489 1.00 64.31 299 LYS A N 1
ATOM 2517 C CA . LYS A 1 299 ? 17.041 3.476 15.876 1.00 64.31 299 LYS A CA 1
ATOM 2518 C C . LYS A 1 299 ? 16.550 2.663 14.682 1.00 64.31 299 LYS A C 1
ATOM 2520 O O . LYS A 1 299 ? 16.293 3.212 13.611 1.00 64.31 299 LYS A O 1
ATOM 2525 N N . LYS A 1 300 ? 16.442 1.348 14.880 1.00 73.06 300 LYS A N 1
ATOM 2526 C CA . LYS A 1 300 ? 15.910 0.409 13.889 1.00 73.06 300 LYS A CA 1
ATOM 2527 C C . LYS A 1 300 ? 14.390 0.307 14.032 1.00 73.06 300 LYS A C 1
ATOM 2529 O O . LYS A 1 300 ? 13.897 0.134 15.143 1.00 73.06 300 LYS A O 1
ATOM 2534 N N . ILE A 1 301 ? 13.667 0.403 12.923 1.00 78.06 301 ILE A N 1
ATOM 2535 C CA . ILE A 1 301 ? 12.237 0.104 12.826 1.00 78.06 301 ILE A CA 1
ATOM 2536 C C . ILE A 1 301 ? 12.116 -1.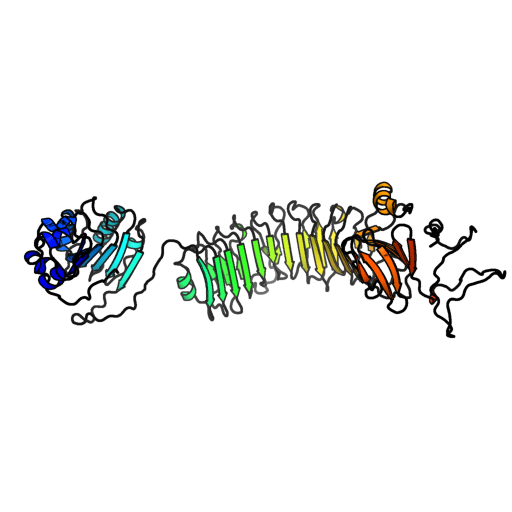394 12.550 1.00 78.06 301 ILE A C 1
ATOM 2538 O O . ILE A 1 301 ? 12.504 -1.850 11.478 1.00 78.06 301 ILE A O 1
ATOM 2542 N N . CYS A 1 302 ? 11.615 -2.163 13.511 1.00 81.31 302 CYS A N 1
ATOM 2543 C CA . CYS A 1 302 ? 11.406 -3.600 13.351 1.00 81.31 302 CYS A CA 1
ATOM 2544 C C . CYS A 1 302 ? 9.924 -3.861 13.075 1.00 81.31 302 CYS A C 1
ATOM 2546 O O . CYS A 1 302 ? 9.082 -3.512 13.900 1.00 81.31 302 CYS A O 1
ATOM 2548 N N . LEU A 1 303 ? 9.628 -4.451 11.919 1.00 88.50 303 LEU A N 1
ATOM 2549 C CA . LEU A 1 303 ? 8.285 -4.907 11.563 1.00 88.50 303 LEU A CA 1
ATOM 2550 C C . LEU A 1 303 ? 8.039 -6.309 12.158 1.00 88.50 303 LEU A C 1
ATOM 2552 O O . LEU A 1 303 ? 9.011 -7.046 12.357 1.00 88.50 303 LEU A O 1
ATOM 2556 N N . PRO A 1 304 ? 6.785 -6.687 12.452 1.00 90.12 304 PRO A N 1
ATOM 2557 C CA . PRO A 1 304 ? 6.450 -8.060 12.809 1.00 90.12 304 PRO A CA 1
ATOM 2558 C C . PRO A 1 304 ? 6.551 -8.979 11.581 1.00 90.12 304 PRO A C 1
ATOM 2560 O O . PRO A 1 304 ? 6.381 -8.539 10.442 1.00 90.12 304 PRO A O 1
ATOM 2563 N N . SER A 1 305 ? 6.825 -10.267 11.806 1.00 90.19 305 SER A N 1
ATOM 2564 C CA . SER A 1 305 ? 7.013 -11.266 10.739 1.00 90.19 305 SER A CA 1
ATOM 2565 C C . SER A 1 305 ? 5.755 -11.524 9.901 1.00 90.19 305 SER A C 1
ATOM 2567 O O . SER A 1 305 ? 5.861 -12.044 8.791 1.00 90.19 305 SER A O 1
ATOM 2569 N N . SER A 1 306 ? 4.583 -11.135 10.410 1.00 92.62 306 SER A N 1
ATOM 2570 C CA . SER A 1 306 ? 3.285 -11.237 9.741 1.00 92.62 306 SER A CA 1
ATOM 2571 C C . SER A 1 306 ? 3.078 -10.230 8.606 1.00 92.62 306 SER A C 1
ATOM 2573 O O . SER A 1 306 ? 2.180 -10.416 7.789 1.00 92.62 306 SER A O 1
ATOM 2575 N N . VAL A 1 307 ? 3.881 -9.159 8.534 1.00 93.56 307 VAL A N 1
ATOM 2576 C CA . VAL A 1 307 ? 3.651 -8.075 7.567 1.00 93.56 307 VAL A CA 1
ATOM 2577 C C . VAL A 1 307 ? 3.878 -8.558 6.141 1.00 93.56 307 VAL A C 1
ATOM 2579 O O . VAL A 1 307 ? 4.994 -8.907 5.762 1.00 93.56 307 VAL A O 1
ATOM 2582 N N . GLU A 1 308 ? 2.834 -8.465 5.320 1.00 95.31 308 GLU A N 1
ATOM 2583 C CA . GLU A 1 308 ? 2.888 -8.704 3.880 1.00 95.31 308 GLU A CA 1
ATOM 2584 C C . GLU A 1 308 ? 3.144 -7.427 3.071 1.00 95.31 308 GLU A C 1
ATOM 2586 O O . GLU A 1 308 ? 3.754 -7.472 1.998 1.00 95.31 308 GLU A O 1
ATOM 2591 N N . SER A 1 309 ? 2.674 -6.278 3.564 1.00 94.06 309 SER A N 1
ATOM 2592 C CA . SER A 1 309 ? 2.784 -4.991 2.872 1.00 94.06 309 SER A CA 1
ATOM 2593 C C . SER A 1 309 ? 3.164 -3.860 3.825 1.00 94.06 309 SER A C 1
ATOM 2595 O O . SER A 1 309 ? 2.564 -3.678 4.885 1.00 94.06 309 SER A O 1
ATOM 2597 N N . CYS A 1 310 ? 4.176 -3.080 3.451 1.00 92.69 310 CYS A N 1
ATOM 2598 C CA . CYS A 1 310 ? 4.650 -1.963 4.259 1.00 92.69 310 CYS A CA 1
ATOM 2599 C C . CYS A 1 310 ? 4.863 -0.711 3.408 1.00 92.69 310 CYS A C 1
ATOM 2601 O O . CYS A 1 310 ? 5.525 -0.761 2.370 1.00 92.69 310 CYS A O 1
ATOM 2603 N N . PHE A 1 311 ? 4.323 0.415 3.867 1.00 90.81 311 PHE A N 1
ATOM 2604 C CA . PHE A 1 311 ? 4.495 1.732 3.271 1.00 90.81 311 PHE A CA 1
ATOM 2605 C C . PHE A 1 311 ? 4.964 2.729 4.332 1.00 90.81 311 PHE A C 1
ATOM 2607 O O . PHE A 1 311 ? 4.270 2.955 5.317 1.00 90.81 311 PHE A O 1
ATOM 2614 N N . ILE A 1 312 ? 6.113 3.370 4.125 1.00 88.25 312 ILE A N 1
ATOM 2615 C CA . ILE A 1 312 ? 6.665 4.399 5.014 1.00 88.25 312 ILE A CA 1
ATOM 2616 C C . ILE A 1 312 ? 7.036 5.615 4.165 1.00 88.25 312 ILE A C 1
ATOM 2618 O O . ILE A 1 312 ? 8.045 5.597 3.469 1.00 88.25 312 ILE A O 1
ATOM 2622 N N . LYS A 1 313 ? 6.250 6.694 4.207 1.00 81.69 313 LYS A N 1
ATOM 2623 C CA . LYS A 1 313 ? 6.458 7.870 3.342 1.00 81.69 313 LYS A CA 1
ATOM 2624 C C . LYS A 1 313 ? 7.626 8.765 3.761 1.00 81.69 313 LYS A C 1
ATOM 2626 O O . LYS A 1 313 ? 8.181 9.478 2.929 1.00 81.69 313 LYS A O 1
ATOM 2631 N N . THR A 1 314 ? 7.969 8.794 5.042 1.00 73.69 314 THR A N 1
ATOM 2632 C CA . THR A 1 314 ? 8.981 9.727 5.546 1.00 73.69 314 THR A CA 1
ATOM 2633 C C . THR A 1 314 ? 9.842 9.074 6.617 1.00 73.69 314 THR A C 1
ATOM 2635 O O . THR A 1 314 ? 9.518 9.034 7.802 1.00 73.69 314 THR A O 1
ATOM 2638 N N . MET A 1 315 ? 10.993 8.574 6.174 1.00 71.81 315 MET A N 1
ATOM 2639 C CA . MET A 1 315 ? 12.102 8.159 7.030 1.00 71.81 315 MET A CA 1
ATOM 2640 C C . MET A 1 315 ? 12.995 9.360 7.367 1.00 71.81 315 MET A C 1
ATOM 2642 O O . MET A 1 315 ? 13.540 10.005 6.467 1.00 71.81 315 MET A O 1
ATOM 2646 N N . ASN A 1 316 ? 13.177 9.644 8.658 1.00 66.44 316 ASN A N 1
ATOM 2647 C CA . ASN A 1 316 ? 14.133 10.650 9.134 1.00 66.44 316 ASN A CA 1
ATOM 2648 C C . ASN A 1 316 ? 15.577 10.109 9.133 1.00 66.44 316 ASN A C 1
ATOM 2650 O O . ASN A 1 316 ? 15.786 8.914 9.315 1.00 66.44 316 ASN A O 1
ATOM 2654 N N . TYR A 1 317 ? 16.579 11.000 9.047 1.00 60.75 317 TYR A N 1
ATOM 2655 C CA . TYR A 1 317 ? 18.024 10.674 9.007 1.00 60.75 317 TYR A CA 1
ATOM 2656 C C . TYR A 1 317 ? 18.504 9.654 10.065 1.00 60.75 317 TYR A C 1
ATOM 2658 O O . TYR A 1 317 ? 19.457 8.916 9.820 1.00 60.75 317 TYR A O 1
ATOM 2666 N N . ASN A 1 318 ? 17.856 9.604 11.234 1.00 62.81 318 ASN A N 1
ATOM 2667 C CA . ASN A 1 318 ? 18.262 8.758 12.363 1.00 62.81 318 ASN A CA 1
ATOM 2668 C C . ASN A 1 318 ? 17.515 7.414 12.450 1.00 62.81 318 ASN A C 1
ATOM 2670 O O . ASN A 1 318 ? 17.847 6.588 13.309 1.00 62.81 318 ASN A O 1
ATOM 2674 N N . ALA A 1 319 ? 16.510 7.200 11.598 1.00 66.00 319 ALA A N 1
ATOM 2675 C CA . ALA A 1 319 ? 15.738 5.968 11.537 1.00 66.00 319 ALA A CA 1
ATOM 2676 C C . ALA A 1 319 ? 16.253 5.081 10.397 1.00 66.00 319 ALA A C 1
ATOM 2678 O O . ALA A 1 319 ? 16.484 5.539 9.279 1.00 66.00 319 ALA A O 1
ATOM 2679 N N . ARG A 1 320 ? 16.428 3.790 10.674 1.00 72.69 320 ARG A N 1
ATOM 2680 C CA . ARG A 1 320 ? 16.713 2.776 9.651 1.00 72.69 320 ARG A CA 1
ATOM 2681 C C . ARG A 1 320 ? 15.673 1.680 9.741 1.00 72.69 320 ARG A C 1
ATOM 2683 O O . ARG A 1 320 ? 15.265 1.326 10.842 1.00 72.69 320 ARG A O 1
ATOM 2690 N N . LEU A 1 321 ? 15.262 1.128 8.607 1.00 77.69 321 LEU A N 1
ATOM 2691 C CA . LEU A 1 321 ? 14.493 -0.105 8.643 1.00 77.69 321 LEU A CA 1
ATOM 2692 C C . LEU A 1 321 ? 15.408 -1.209 9.192 1.00 77.69 321 LEU A C 1
ATOM 2694 O O . LEU A 1 321 ? 16.616 -1.209 8.938 1.00 77.69 321 LEU A O 1
ATOM 2698 N N . GLY A 1 322 ? 14.851 -2.077 10.030 1.00 76.12 322 GLY A N 1
ATOM 2699 C CA . GLY A 1 322 ? 15.540 -3.245 10.555 1.00 76.12 322 GLY A CA 1
ATOM 2700 C C . GLY A 1 322 ? 15.888 -4.246 9.455 1.00 76.12 322 GLY A C 1
ATOM 2701 O O . GLY A 1 322 ? 15.720 -3.987 8.266 1.00 76.12 322 GLY A O 1
ATOM 2702 N N . SER A 1 323 ? 16.394 -5.405 9.866 1.00 81.38 323 SER A N 1
ATOM 2703 C CA . SER A 1 323 ? 16.664 -6.487 8.922 1.00 81.38 323 SER A CA 1
ATOM 2704 C C . SER A 1 323 ? 15.369 -6.960 8.260 1.00 81.38 323 SER A C 1
ATOM 2706 O O . SER A 1 323 ? 14.364 -7.131 8.945 1.00 81.38 323 SER A O 1
ATOM 2708 N N . LEU A 1 324 ? 15.413 -7.208 6.949 1.00 86.75 324 LEU A N 1
ATOM 2709 C CA . LEU A 1 324 ? 14.321 -7.856 6.217 1.00 86.75 324 LEU A CA 1
ATOM 2710 C C . LEU A 1 324 ? 14.375 -9.392 6.313 1.00 86.75 324 LEU A C 1
ATOM 2712 O O . LEU A 1 324 ? 13.471 -10.046 5.803 1.00 86.75 324 LEU A O 1
ATOM 2716 N N . LEU A 1 325 ? 15.417 -9.953 6.948 1.00 83.19 325 LEU A N 1
ATOM 2717 C CA . LEU A 1 325 ? 15.639 -11.401 7.091 1.00 83.19 325 LEU A CA 1
ATOM 2718 C C . LEU A 1 325 ? 14.443 -12.132 7.708 1.00 83.19 325 LEU A C 1
ATOM 2720 O O . LEU A 1 325 ? 14.045 -13.173 7.209 1.00 83.19 325 LEU A O 1
ATOM 2724 N N . ASP A 1 326 ? 13.861 -11.568 8.766 1.00 81.88 326 ASP A N 1
ATOM 2725 C CA . ASP A 1 326 ? 12.821 -12.242 9.553 1.00 81.88 326 ASP A CA 1
ATOM 2726 C C . ASP A 1 326 ? 11.399 -11.994 9.002 1.00 81.88 326 ASP A C 1
ATOM 2728 O O . ASP A 1 326 ? 10.406 -12.422 9.592 1.00 81.88 326 ASP A O 1
ATOM 2732 N N . LEU A 1 327 ? 11.278 -11.276 7.878 1.00 89.69 327 LEU A N 1
ATOM 2733 C CA . LEU A 1 327 ? 10.006 -10.846 7.288 1.00 89.69 327 LEU A CA 1
ATOM 2734 C C . LEU A 1 327 ? 9.595 -11.756 6.126 1.00 89.69 327 LEU A C 1
ATOM 2736 O O . LEU A 1 327 ? 9.469 -11.311 4.985 1.00 89.69 327 LEU A O 1
ATOM 2740 N N . ASN A 1 328 ? 9.385 -13.038 6.428 1.00 89.19 328 ASN A N 1
ATOM 2741 C CA . ASN A 1 328 ? 9.155 -14.104 5.441 1.00 89.19 328 ASN A CA 1
ATOM 2742 C C . ASN A 1 328 ? 7.839 -13.995 4.654 1.00 89.19 328 ASN A C 1
ATOM 2744 O O . ASN A 1 328 ? 7.642 -14.747 3.701 1.00 89.19 328 ASN A O 1
ATOM 2748 N N . LEU A 1 329 ? 6.924 -13.109 5.057 1.00 93.69 329 LEU A N 1
ATOM 2749 C CA . LEU A 1 329 ? 5.658 -12.868 4.360 1.00 93.69 329 LEU A CA 1
ATOM 2750 C C . LEU A 1 329 ? 5.643 -11.547 3.581 1.00 93.69 329 LEU A C 1
ATOM 2752 O O . LEU A 1 329 ? 4.713 -11.314 2.809 1.00 93.69 329 LEU A O 1
ATOM 2756 N N . LEU A 1 330 ? 6.668 -10.699 3.731 1.00 95.44 330 LEU A N 1
ATOM 2757 C CA . LEU A 1 330 ? 6.713 -9.372 3.123 1.00 95.44 330 LEU A CA 1
ATOM 2758 C C . LEU A 1 330 ? 6.787 -9.486 1.600 1.00 95.44 330 LEU A C 1
ATOM 2760 O O . LEU A 1 330 ? 7.826 -9.849 1.058 1.00 95.44 330 LEU A O 1
ATOM 2764 N N . LYS A 1 331 ? 5.696 -9.143 0.911 1.00 95.88 331 LYS A N 1
ATOM 2765 C CA . LYS A 1 331 ? 5.570 -9.138 -0.555 1.00 95.88 331 LYS A CA 1
ATOM 2766 C C . LYS A 1 331 ? 5.833 -7.755 -1.142 1.00 95.88 331 LYS A C 1
ATOM 2768 O O . LYS A 1 331 ? 6.380 -7.668 -2.244 1.00 95.88 331 LYS A O 1
ATOM 2773 N N . GLN A 1 332 ? 5.446 -6.690 -0.434 1.00 95.75 332 GLN A N 1
ATOM 2774 C CA . GLN A 1 332 ? 5.520 -5.308 -0.920 1.00 95.75 332 GLN A CA 1
ATOM 2775 C C . GLN A 1 332 ? 6.163 -4.368 0.103 1.00 95.75 332 GLN A C 1
ATOM 2777 O O . GLN A 1 332 ? 5.714 -4.277 1.245 1.00 95.75 332 GLN A O 1
ATOM 2782 N N . LEU A 1 333 ? 7.170 -3.611 -0.333 1.00 94.88 333 LEU A N 1
ATOM 2783 C CA . LEU A 1 333 ? 7.848 -2.606 0.480 1.00 94.88 333 LEU A CA 1
ATOM 2784 C C . LEU A 1 333 ? 7.921 -1.276 -0.267 1.00 94.88 333 LEU A C 1
ATOM 2786 O O . LEU A 1 333 ? 8.504 -1.199 -1.346 1.00 94.88 333 LEU A O 1
ATOM 2790 N N . ASN A 1 334 ? 7.354 -0.226 0.318 1.00 93.38 334 ASN A N 1
ATOM 2791 C CA . ASN A 1 334 ? 7.394 1.133 -0.201 1.00 93.38 334 ASN A CA 1
ATOM 2792 C C . ASN A 1 334 ? 7.968 2.077 0.855 1.00 93.38 334 ASN A C 1
ATOM 2794 O O . ASN A 1 334 ? 7.415 2.202 1.944 1.00 93.38 334 ASN A O 1
ATOM 2798 N N . ILE A 1 335 ? 9.085 2.731 0.558 1.00 90.94 335 ILE A N 1
ATOM 2799 C CA . ILE A 1 335 ? 9.764 3.607 1.510 1.00 90.94 335 ILE A CA 1
ATOM 2800 C C . ILE A 1 335 ? 10.154 4.907 0.826 1.00 90.94 335 ILE A C 1
ATOM 2802 O O . ILE A 1 335 ? 10.735 4.917 -0.254 1.00 90.94 335 ILE A O 1
ATOM 2806 N N . SER A 1 336 ? 9.883 6.025 1.478 1.00 88.12 336 SER A N 1
ATOM 2807 C CA . SER A 1 336 ? 10.253 7.355 1.020 1.00 88.12 336 SER A CA 1
ATOM 2808 C C . SER A 1 336 ? 10.935 8.152 2.146 1.00 88.12 336 SER A C 1
ATOM 2810 O O . SER A 1 336 ? 10.761 7.865 3.334 1.00 88.12 336 SER A O 1
ATOM 2812 N N . GLY A 1 337 ? 11.765 9.135 1.790 1.00 83.69 337 GLY A N 1
ATOM 2813 C CA . GLY A 1 337 ? 12.531 9.962 2.735 1.00 83.69 337 GLY A CA 1
ATOM 2814 C C . GLY A 1 337 ? 14.038 9.700 2.678 1.00 83.69 337 GLY A C 1
ATOM 2815 O O . GLY A 1 337 ? 14.584 9.396 1.622 1.00 83.69 337 GLY A O 1
ATOM 2816 N N . VAL A 1 338 ? 14.750 9.830 3.798 1.00 82.06 338 VAL A N 1
ATOM 2817 C CA . VAL A 1 338 ? 16.215 9.687 3.809 1.00 82.06 338 VAL A CA 1
ATOM 2818 C C . VAL A 1 338 ? 16.606 8.214 3.940 1.00 82.06 338 VAL A C 1
ATOM 2820 O O . VAL A 1 338 ? 16.817 7.700 5.037 1.00 82.06 338 VAL A O 1
ATOM 2823 N N . VAL A 1 339 ? 16.731 7.523 2.807 1.00 85.06 339 VAL A N 1
ATOM 2824 C CA . VAL A 1 339 ? 17.125 6.105 2.753 1.00 85.06 339 VAL A CA 1
ATOM 2825 C C . VAL A 1 339 ? 18.543 5.988 2.197 1.00 85.06 339 VAL A C 1
ATOM 2827 O O . VAL A 1 339 ? 18.771 6.240 1.016 1.00 85.06 339 VAL A O 1
ATOM 2830 N N . SER A 1 340 ? 19.505 5.611 3.045 1.00 85.81 340 SER A N 1
ATOM 2831 C CA . SER A 1 340 ? 20.925 5.479 2.659 1.00 85.81 340 SER A CA 1
ATOM 2832 C C . SER A 1 340 ? 21.314 4.070 2.208 1.00 85.81 340 SER A C 1
ATOM 2834 O O . SER A 1 340 ? 22.231 3.902 1.404 1.00 85.81 340 SER A O 1
ATOM 2836 N N . SER A 1 341 ? 20.611 3.045 2.684 1.00 88.50 341 SER A N 1
ATOM 2837 C CA . SER A 1 341 ? 20.822 1.667 2.246 1.00 88.50 341 SER A CA 1
ATOM 2838 C C . SER A 1 341 ? 19.561 0.822 2.395 1.00 88.50 341 SER A C 1
ATOM 2840 O O . SER A 1 341 ? 18.814 1.022 3.354 1.00 88.50 341 SER A O 1
ATOM 2842 N N . MET A 1 342 ? 19.375 -0.151 1.506 1.00 90.38 342 MET A N 1
ATOM 2843 C CA . MET A 1 342 ? 18.346 -1.185 1.597 1.00 90.38 342 MET A CA 1
ATOM 2844 C C . MET A 1 342 ? 18.963 -2.540 1.252 1.00 90.38 342 MET A C 1
ATOM 2846 O O . MET A 1 342 ? 19.525 -2.685 0.167 1.00 90.38 342 MET A O 1
ATOM 2850 N N . ASP A 1 343 ? 18.878 -3.503 2.172 1.00 90.12 343 ASP A N 1
ATOM 2851 C CA . ASP A 1 343 ? 19.369 -4.860 1.935 1.00 90.12 343 ASP A CA 1
ATOM 2852 C C . ASP A 1 343 ? 18.205 -5.843 1.786 1.00 90.12 343 ASP A C 1
ATOM 2854 O O . ASP A 1 343 ? 17.572 -6.206 2.777 1.00 90.12 343 ASP A O 1
ATOM 2858 N N . CYS A 1 344 ? 17.907 -6.245 0.549 1.00 90.75 344 CYS A N 1
ATOM 2859 C CA . CYS A 1 344 ? 16.835 -7.194 0.244 1.00 90.75 344 CYS A CA 1
ATOM 2860 C C . CYS A 1 344 ? 17.339 -8.623 0.008 1.00 90.75 344 CYS A C 1
ATOM 2862 O O . CYS A 1 344 ? 16.514 -9.505 -0.204 1.00 90.75 344 CYS A O 1
ATOM 2864 N N . SER A 1 345 ? 18.655 -8.863 0.045 1.00 87.94 345 SER A N 1
ATOM 2865 C CA . SER A 1 345 ? 19.292 -10.100 -0.441 1.00 87.94 345 SER A CA 1
ATOM 2866 C C . SER A 1 345 ? 18.702 -11.391 0.133 1.00 87.94 345 SER A C 1
ATOM 2868 O O . SER A 1 345 ? 18.525 -12.359 -0.599 1.00 87.94 345 SER A O 1
ATOM 2870 N N . ASN A 1 346 ? 18.347 -11.382 1.417 1.00 84.50 346 ASN A N 1
ATOM 2871 C CA . ASN A 1 346 ? 17.876 -12.567 2.130 1.00 84.50 346 ASN A CA 1
ATOM 2872 C C . ASN A 1 346 ? 16.353 -12.6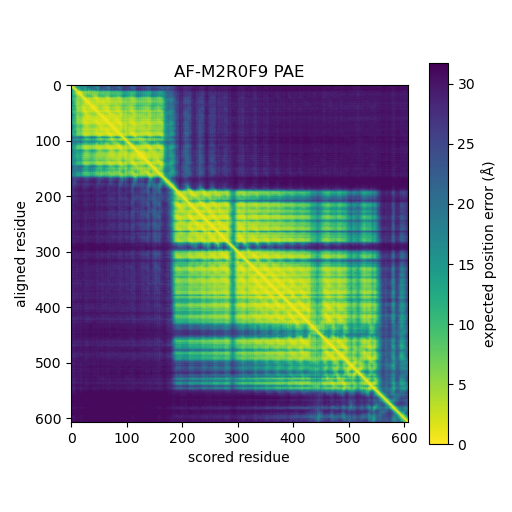06 2.350 1.00 84.50 346 ASN A C 1
ATOM 2874 O O . ASN A 1 346 ? 15.872 -13.425 3.128 1.00 84.50 346 ASN A O 1
ATOM 2878 N N . ASN A 1 347 ? 15.584 -11.713 1.720 1.00 88.75 347 ASN A N 1
ATOM 2879 C CA . ASN A 1 347 ? 14.127 -11.747 1.805 1.00 88.75 347 ASN A CA 1
ATOM 2880 C C . ASN A 1 347 ? 13.551 -12.411 0.549 1.00 88.75 347 ASN A C 1
ATOM 2882 O O . ASN A 1 347 ? 13.494 -11.786 -0.509 1.00 88.75 347 ASN A O 1
ATOM 2886 N N . ASN A 1 348 ? 13.123 -13.668 0.670 1.00 87.88 348 ASN A N 1
ATOM 2887 C CA . ASN A 1 348 ? 12.668 -14.460 -0.478 1.00 87.88 348 ASN A CA 1
ATOM 2888 C C . ASN A 1 348 ? 11.205 -14.196 -0.876 1.00 87.88 348 ASN A C 1
ATOM 2890 O O . ASN A 1 348 ? 10.782 -14.595 -1.958 1.00 87.88 348 ASN A O 1
ATOM 2894 N N . SER A 1 349 ? 10.423 -13.525 -0.028 1.00 93.25 349 SER A N 1
ATOM 2895 C CA . SER A 1 349 ? 9.011 -13.222 -0.292 1.00 93.25 349 SER A CA 1
ATOM 2896 C C . SER A 1 349 ? 8.796 -11.899 -1.025 1.00 93.25 349 SER A C 1
ATOM 2898 O O . SER A 1 349 ? 7.755 -11.710 -1.658 1.00 93.25 349 SER A O 1
ATOM 2900 N N . LEU A 1 350 ? 9.756 -10.972 -0.946 1.00 95.00 350 LEU A N 1
ATOM 2901 C CA . LEU A 1 350 ? 9.606 -9.617 -1.465 1.00 95.00 350 LEU A CA 1
ATOM 2902 C C . LEU A 1 350 ? 9.620 -9.617 -2.993 1.00 95.00 350 LEU A C 1
ATOM 2904 O O . LEU A 1 350 ? 10.641 -9.884 -3.624 1.00 95.00 350 LEU A O 1
ATOM 2908 N N . THR A 1 351 ? 8.482 -9.242 -3.579 1.00 95.69 351 THR A N 1
ATOM 2909 C CA . THR A 1 351 ? 8.269 -9.189 -5.034 1.00 95.69 351 THR A CA 1
ATOM 2910 C C . THR A 1 351 ? 8.120 -7.764 -5.567 1.00 95.69 351 THR A C 1
ATOM 2912 O O . THR A 1 351 ? 8.276 -7.550 -6.772 1.00 95.69 351 THR A O 1
ATOM 2915 N N . SER A 1 352 ? 7.839 -6.785 -4.698 1.00 96.88 352 SER A N 1
ATOM 2916 C CA . SER A 1 352 ? 7.662 -5.378 -5.064 1.00 96.88 352 SER A CA 1
ATOM 2917 C C . SER A 1 352 ? 8.434 -4.447 -4.135 1.00 96.88 352 SER A C 1
ATOM 2919 O O . SER A 1 352 ? 8.187 -4.423 -2.930 1.00 96.88 352 SER A O 1
ATOM 2921 N N . LEU A 1 353 ? 9.303 -3.621 -4.713 1.00 96.31 353 LEU A N 1
ATOM 2922 C CA . LEU A 1 353 ? 10.121 -2.636 -4.016 1.00 96.31 353 LEU A CA 1
ATOM 2923 C C . LEU A 1 353 ? 9.921 -1.248 -4.633 1.00 96.31 353 LEU A C 1
ATOM 2925 O O . LEU A 1 353 ? 10.233 -1.033 -5.804 1.00 96.31 353 LEU A O 1
ATOM 2929 N N . LEU A 1 354 ? 9.447 -0.296 -3.831 1.00 96.25 354 LEU A N 1
ATOM 2930 C CA . LEU A 1 354 ? 9.383 1.119 -4.179 1.00 96.25 354 LEU A CA 1
ATOM 2931 C C . LEU A 1 354 ? 10.226 1.928 -3.195 1.00 96.25 354 LEU A C 1
ATOM 2933 O O . LEU A 1 354 ? 10.009 1.872 -1.988 1.00 96.25 354 LEU A O 1
ATOM 2937 N N . ILE A 1 355 ? 11.182 2.698 -3.698 1.00 94.38 355 ILE A N 1
ATOM 2938 C CA . ILE A 1 355 ? 12.020 3.581 -2.894 1.00 94.38 355 ILE A CA 1
ATOM 2939 C C . ILE A 1 355 ? 12.012 4.978 -3.506 1.00 94.38 355 ILE A C 1
ATOM 2941 O O . ILE A 1 355 ? 12.353 5.139 -4.671 1.00 94.38 355 ILE A O 1
ATOM 2945 N N . ASN A 1 356 ? 11.700 6.002 -2.717 1.00 93.06 356 ASN A N 1
ATOM 2946 C CA . ASN A 1 356 ? 11.896 7.405 -3.086 1.00 93.06 356 ASN A CA 1
ATOM 2947 C C . ASN A 1 356 ? 12.819 8.081 -2.066 1.00 93.06 356 ASN A C 1
ATOM 2949 O O . ASN A 1 356 ? 12.383 8.565 -1.019 1.00 93.06 356 ASN A O 1
ATOM 2953 N N . SER A 1 357 ? 14.115 8.058 -2.354 1.00 91.31 357 SER A N 1
ATOM 2954 C CA . SER A 1 357 ? 15.143 8.557 -1.453 1.00 91.31 357 SER A CA 1
ATOM 2955 C C . SER A 1 357 ? 15.486 10.022 -1.713 1.00 91.31 357 SER A C 1
ATOM 2957 O O . SER A 1 357 ? 15.521 10.485 -2.851 1.00 91.31 357 SER A O 1
ATOM 2959 N N . SER A 1 358 ? 15.801 10.741 -0.640 1.00 88.62 358 SER A N 1
ATOM 2960 C CA . SER A 1 358 ? 16.457 12.053 -0.659 1.00 88.62 358 SER A CA 1
ATOM 2961 C C . SER A 1 358 ? 17.892 12.010 -0.111 1.00 88.62 358 SER A C 1
ATOM 2963 O O . SER A 1 358 ? 18.492 13.056 0.137 1.00 88.62 358 SER A O 1
ATOM 2965 N N . SER A 1 359 ? 18.448 10.811 0.108 1.00 88.31 359 SER A N 1
ATOM 2966 C CA . SER A 1 359 ? 19.819 10.628 0.600 1.00 88.31 359 SER A CA 1
ATOM 2967 C C . SER A 1 359 ? 20.856 11.020 -0.463 1.00 88.31 359 SER A C 1
ATOM 2969 O O . SER A 1 359 ? 20.667 10.673 -1.631 1.00 88.31 359 SER A O 1
ATOM 2971 N N . PRO A 1 360 ? 22.000 11.634 -0.087 1.00 90.12 360 PRO A N 1
ATOM 2972 C CA . PRO A 1 360 ? 23.092 11.914 -1.025 1.00 90.12 360 PRO A CA 1
ATOM 2973 C C . PRO A 1 360 ? 23.591 10.668 -1.762 1.00 90.12 360 PRO A C 1
ATOM 2975 O O . PRO A 1 360 ? 23.975 10.747 -2.924 1.00 90.12 360 PRO A O 1
ATOM 2978 N N . ILE A 1 361 ? 23.579 9.515 -1.087 1.00 91.56 361 ILE A N 1
ATOM 2979 C CA . ILE A 1 361 ? 23.896 8.208 -1.666 1.00 91.56 361 ILE A CA 1
ATOM 2980 C C . ILE A 1 361 ? 22.901 7.186 -1.119 1.00 91.56 361 ILE A C 1
ATOM 2982 O O . ILE A 1 361 ? 22.635 7.162 0.087 1.00 91.56 361 ILE A O 1
ATOM 2986 N N . ILE A 1 362 ? 22.380 6.326 -1.991 1.00 91.88 362 ILE A N 1
ATOM 2987 C CA . ILE A 1 362 ? 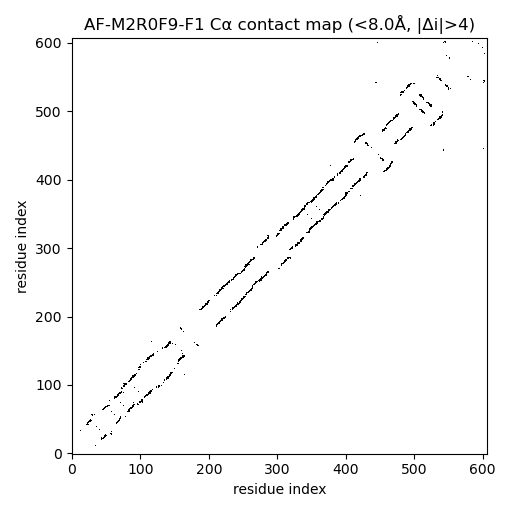21.613 5.138 -1.624 1.00 91.88 362 ILE A CA 1
ATOM 2988 C C . ILE A 1 362 ? 22.263 3.879 -2.205 1.00 91.88 362 ILE A C 1
ATOM 2990 O O . ILE A 1 362 ? 22.577 3.831 -3.390 1.00 91.88 362 ILE A O 1
ATOM 2994 N N . THR A 1 363 ? 22.460 2.852 -1.375 1.00 92.56 363 THR A N 1
ATOM 2995 C CA . THR A 1 363 ? 22.915 1.519 -1.815 1.00 92.56 363 THR A CA 1
ATOM 2996 C C . THR A 1 363 ? 21.795 0.496 -1.687 1.00 92.56 363 THR A C 1
ATOM 2998 O O . THR A 1 363 ? 21.203 0.383 -0.617 1.00 92.56 363 THR A O 1
ATOM 3001 N N . ILE A 1 364 ? 21.515 -0.269 -2.739 1.00 92.69 364 ILE A N 1
ATOM 3002 C CA . ILE A 1 364 ? 20.428 -1.260 -2.746 1.00 92.69 364 ILE A CA 1
ATOM 3003 C C . ILE A 1 364 ? 20.981 -2.616 -3.186 1.00 92.69 364 ILE A C 1
ATOM 3005 O O . ILE A 1 364 ? 21.648 -2.697 -4.220 1.00 92.69 364 ILE A O 1
ATOM 3009 N N . THR A 1 365 ? 20.709 -3.665 -2.408 1.00 92.38 365 THR A N 1
ATOM 3010 C CA . THR A 1 365 ? 20.880 -5.066 -2.831 1.00 92.38 365 THR A CA 1
ATOM 3011 C C . THR A 1 365 ? 19.521 -5.659 -3.203 1.00 92.38 365 THR A C 1
ATOM 3013 O O . THR A 1 365 ? 18.490 -5.244 -2.673 1.00 92.38 365 THR A O 1
ATOM 3016 N N . PHE A 1 366 ? 19.514 -6.635 -4.108 1.00 91.50 366 PHE A N 1
ATOM 3017 C CA . PHE A 1 366 ? 18.295 -7.239 -4.647 1.00 91.50 366 PHE A CA 1
ATOM 3018 C C . PHE A 1 366 ? 18.214 -8.731 -4.293 1.00 91.50 366 PHE A C 1
ATOM 3020 O O . PHE A 1 366 ? 19.244 -9.383 -4.126 1.00 91.50 366 PHE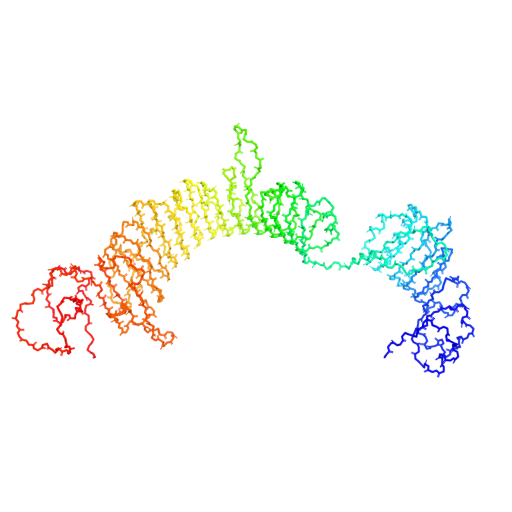 A O 1
ATOM 3027 N N . ASN A 1 367 ? 16.992 -9.262 -4.181 1.00 91.38 367 ASN A N 1
ATOM 3028 C CA . ASN A 1 367 ? 16.731 -10.707 -4.202 1.00 91.38 367 ASN A CA 1
ATOM 3029 C C . ASN A 1 367 ? 16.358 -11.153 -5.628 1.00 91.38 367 ASN A C 1
ATOM 3031 O O . ASN A 1 367 ? 16.076 -10.322 -6.490 1.00 91.38 367 ASN A O 1
ATOM 3035 N N . SER A 1 368 ? 16.305 -12.462 -5.868 1.00 90.31 368 SER A N 1
ATOM 3036 C CA . SER A 1 368 ? 15.987 -13.051 -7.178 1.00 90.31 368 SER A CA 1
ATOM 3037 C C . SER A 1 368 ? 14.494 -13.051 -7.553 1.00 90.31 368 SER A C 1
ATOM 3039 O O . SER A 1 368 ? 14.159 -13.338 -8.704 1.00 90.31 368 SER A O 1
ATOM 3041 N N . HIS A 1 369 ? 13.597 -12.738 -6.614 1.00 91.69 369 HIS A N 1
ATOM 3042 C CA . HIS A 1 369 ? 12.135 -12.807 -6.750 1.00 91.69 369 HIS A CA 1
ATOM 3043 C C . HIS A 1 369 ? 11.463 -11.449 -7.040 1.00 91.69 369 HIS A C 1
ATOM 3045 O O . HIS A 1 369 ? 10.256 -11.400 -7.311 1.00 91.69 369 HIS A O 1
ATOM 3051 N N . LEU A 1 370 ? 12.214 -10.344 -6.997 1.00 92.69 370 LEU A N 1
ATOM 3052 C CA . LEU A 1 370 ? 11.710 -9.002 -7.284 1.00 92.69 370 LEU A CA 1
ATOM 3053 C C . LEU A 1 370 ? 11.208 -8.885 -8.728 1.00 92.69 370 LEU A C 1
ATOM 3055 O O . LEU A 1 370 ? 11.950 -9.072 -9.686 1.00 92.69 370 LEU A O 1
ATOM 3059 N N . ASN A 1 371 ? 9.940 -8.499 -8.867 1.00 93.19 371 ASN A N 1
ATOM 3060 C CA . ASN A 1 371 ? 9.255 -8.335 -10.149 1.00 93.19 371 ASN A CA 1
ATOM 3061 C C . ASN A 1 371 ? 8.850 -6.882 -10.430 1.00 93.19 371 ASN A C 1
ATOM 3063 O O . ASN A 1 371 ? 8.682 -6.511 -11.592 1.00 93.19 371 ASN A O 1
ATOM 3067 N N . TYR A 1 372 ? 8.659 -6.076 -9.386 1.00 95.38 372 TYR A N 1
ATOM 3068 C CA . TYR A 1 372 ? 8.308 -4.661 -9.482 1.00 95.38 372 TYR A CA 1
ATOM 3069 C C . TYR A 1 372 ? 9.345 -3.851 -8.715 1.00 95.38 372 TYR A C 1
ATOM 3071 O O . TYR A 1 372 ? 9.466 -3.985 -7.500 1.00 95.38 372 TYR A O 1
ATOM 3079 N N . ILE A 1 373 ? 10.109 -3.028 -9.421 1.00 96.12 373 ILE A N 1
ATOM 3080 C CA . ILE A 1 373 ? 11.183 -2.224 -8.845 1.00 96.12 373 ILE A CA 1
ATOM 3081 C C . ILE A 1 373 ? 10.970 -0.785 -9.294 1.00 96.12 373 ILE A C 1
ATOM 3083 O O . ILE A 1 373 ? 10.980 -0.500 -10.489 1.00 96.12 373 ILE A O 1
ATOM 3087 N N . ASN A 1 374 ? 10.792 0.127 -8.344 1.00 97.00 374 ASN A N 1
ATOM 3088 C CA . ASN A 1 374 ? 10.733 1.558 -8.605 1.00 97.00 374 ASN A CA 1
ATOM 3089 C C . ASN A 1 374 ? 11.649 2.302 -7.631 1.00 97.00 374 ASN A C 1
ATOM 3091 O O . ASN A 1 374 ? 11.392 2.319 -6.433 1.00 97.00 374 ASN A O 1
ATOM 3095 N N . ILE A 1 375 ? 12.729 2.897 -8.126 1.00 96.44 375 ILE A N 1
ATOM 3096 C CA . ILE A 1 375 ? 13.730 3.587 -7.312 1.00 96.44 375 ILE A CA 1
ATOM 3097 C C . ILE A 1 375 ? 13.882 5.013 -7.830 1.00 96.44 375 ILE A C 1
ATOM 3099 O O . ILE A 1 375 ? 14.278 5.234 -8.969 1.00 96.44 375 ILE A O 1
ATOM 3103 N N . THR A 1 376 ? 13.606 5.992 -6.979 1.00 96.06 376 THR A N 1
ATOM 3104 C CA . THR A 1 376 ? 13.787 7.415 -7.264 1.00 96.06 376 THR A CA 1
ATOM 3105 C C . THR A 1 376 ? 14.792 8.014 -6.281 1.00 96.06 376 THR A C 1
ATOM 3107 O O . THR A 1 376 ? 14.638 7.855 -5.073 1.00 96.06 376 THR A O 1
ATOM 3110 N N . ASN A 1 377 ? 15.819 8.706 -6.774 1.00 94.00 377 ASN A N 1
ATOM 3111 C CA . ASN A 1 377 ? 16.712 9.557 -5.987 1.00 94.00 377 ASN A CA 1
ATOM 3112 C C . ASN A 1 377 ? 17.253 10.707 -6.852 1.00 94.00 377 ASN A C 1
ATOM 3114 O O . ASN A 1 377 ? 18.370 10.666 -7.361 1.00 94.00 377 ASN A O 1
ATOM 3118 N N . LYS A 1 378 ? 16.456 11.763 -7.029 1.00 89.31 378 LYS A N 1
ATOM 3119 C CA . LYS A 1 378 ? 16.790 12.871 -7.945 1.00 89.31 378 LYS A CA 1
ATOM 3120 C C . LYS A 1 378 ? 17.961 13.744 -7.493 1.00 89.31 378 LYS A C 1
ATOM 3122 O O . LYS A 1 378 ? 18.526 14.465 -8.308 1.00 89.31 378 LYS A O 1
ATOM 3127 N N . LYS A 1 379 ? 18.279 13.736 -6.195 1.00 84.31 379 LYS A N 1
ATOM 3128 C CA . LYS A 1 379 ? 19.286 14.622 -5.581 1.00 84.31 379 LYS A CA 1
ATOM 3129 C C . LYS A 1 379 ? 20.565 13.893 -5.166 1.00 84.31 379 LYS A C 1
ATOM 3131 O O . LYS A 1 379 ? 21.467 14.537 -4.638 1.00 84.31 379 LYS A O 1
ATOM 3136 N N . GLY A 1 380 ? 20.637 12.579 -5.359 1.00 88.38 380 GLY A N 1
ATOM 3137 C CA . GLY A 1 380 ? 21.744 11.768 -4.878 1.00 88.38 380 GLY A CA 1
ATOM 3138 C C . GLY A 1 380 ? 22.031 10.565 -5.762 1.00 88.38 380 GLY A C 1
ATOM 3139 O O . GLY A 1 380 ? 21.257 10.215 -6.652 1.00 88.38 380 GLY A O 1
ATOM 3140 N N . LYS A 1 381 ? 23.166 9.927 -5.486 1.00 92.44 381 LYS A N 1
ATOM 3141 C CA . LYS A 1 381 ? 23.674 8.792 -6.249 1.00 92.44 381 LYS A CA 1
ATOM 3142 C C . LYS A 1 381 ? 22.989 7.487 -5.850 1.00 92.44 381 LYS A C 1
ATOM 3144 O O . LYS A 1 381 ? 22.799 7.222 -4.661 1.00 92.44 381 LYS A O 1
ATOM 3149 N N . ILE A 1 382 ? 22.678 6.640 -6.824 1.00 94.56 382 ILE A N 1
ATOM 3150 C CA . ILE A 1 382 ? 22.137 5.292 -6.632 1.00 94.56 382 ILE A CA 1
ATOM 3151 C C . ILE A 1 382 ? 23.232 4.267 -6.949 1.00 94.56 382 ILE A C 1
ATOM 3153 O O . ILE A 1 382 ? 23.841 4.292 -8.018 1.00 94.56 382 ILE A O 1
ATOM 3157 N N . LEU A 1 383 ? 23.484 3.357 -6.007 1.00 92.56 383 LEU A N 1
ATOM 3158 C CA . LEU A 1 383 ? 24.425 2.247 -6.136 1.00 92.56 383 LEU A CA 1
ATOM 3159 C C . LEU A 1 383 ? 23.667 0.919 -6.068 1.00 92.56 383 LEU A C 1
ATOM 3161 O O . LEU A 1 383 ? 23.032 0.608 -5.058 1.00 92.56 383 LEU A O 1
ATOM 3165 N N . PHE A 1 384 ? 23.767 0.121 -7.127 1.00 91.88 384 PHE A N 1
ATOM 3166 C CA . PHE A 1 384 ? 23.156 -1.206 -7.207 1.00 91.88 384 PHE A CA 1
ATOM 3167 C C . PHE A 1 384 ? 24.172 -2.293 -6.847 1.00 91.88 384 PHE A C 1
ATOM 3169 O O . PHE A 1 384 ? 25.330 -2.230 -7.267 1.00 91.88 384 PHE A O 1
ATOM 3176 N N . LYS A 1 385 ? 23.739 -3.304 -6.092 1.00 90.06 385 LYS A N 1
ATOM 3177 C CA . LYS A 1 385 ? 24.524 -4.497 -5.752 1.00 90.06 385 LYS A CA 1
ATOM 3178 C C . LYS A 1 385 ? 23.718 -5.758 -6.043 1.00 90.06 385 LYS A C 1
ATOM 3180 O O . LYS A 1 385 ? 22.546 -5.814 -5.690 1.00 90.06 385 LYS A O 1
ATOM 3185 N N . ASN A 1 386 ? 24.358 -6.767 -6.627 1.00 83.88 386 ASN A N 1
ATOM 3186 C CA . ASN A 1 386 ? 23.752 -8.067 -6.940 1.00 83.88 386 ASN A CA 1
ATOM 3187 C C . ASN A 1 386 ? 22.452 -7.948 -7.759 1.00 83.88 386 ASN A C 1
ATOM 3189 O O . ASN A 1 386 ? 21.507 -8.691 -7.536 1.00 83.88 386 ASN A O 1
ATOM 3193 N N . PHE A 1 387 ? 22.349 -6.959 -8.652 1.00 82.19 387 PHE A N 1
ATOM 3194 C CA . PHE A 1 387 ? 21.157 -6.776 -9.494 1.00 82.19 387 PHE A CA 1
ATOM 3195 C C . PHE A 1 387 ? 21.000 -7.923 -10.510 1.00 82.19 387 PHE A C 1
ATOM 3197 O O . PHE A 1 387 ? 19.898 -8.289 -10.909 1.00 82.19 387 PHE A O 1
ATOM 3204 N N . ASP A 1 388 ? 22.125 -8.524 -10.877 1.00 75.94 388 ASP A N 1
ATOM 3205 C CA . ASP A 1 388 ? 22.307 -9.618 -11.822 1.00 75.94 388 ASP A CA 1
ATOM 3206 C C . ASP A 1 388 ? 21.679 -10.952 -11.374 1.00 75.94 388 ASP A C 1
ATOM 3208 O O . ASP A 1 388 ? 21.586 -11.883 -12.171 1.00 75.94 388 ASP A O 1
ATOM 3212 N N . VAL A 1 389 ? 21.203 -11.055 -10.130 1.00 82.25 389 VAL A N 1
ATOM 3213 C CA . VAL A 1 389 ? 20.508 -12.251 -9.618 1.00 82.25 389 VAL A CA 1
ATOM 3214 C C . VAL A 1 389 ? 19.038 -12.338 -10.054 1.00 82.25 389 VAL A C 1
ATOM 3216 O O . VAL A 1 389 ? 18.416 -13.394 -9.910 1.00 82.25 389 VAL A O 1
ATOM 3219 N N . ILE A 1 390 ? 18.459 -11.249 -10.572 1.00 83.38 390 ILE A N 1
ATOM 3220 C CA . ILE A 1 390 ? 17.053 -11.197 -10.988 1.00 83.38 390 ILE A CA 1
ATOM 3221 C C . ILE A 1 390 ? 16.908 -11.731 -12.416 1.00 83.38 390 ILE A C 1
ATOM 3223 O O . ILE A 1 390 ? 17.503 -11.203 -13.353 1.00 83.38 390 ILE A O 1
ATOM 3227 N N . LYS A 1 391 ? 16.052 -12.744 -12.603 1.00 80.69 391 LYS A N 1
ATOM 3228 C CA . LYS A 1 391 ? 15.813 -13.358 -13.923 1.00 80.69 391 LYS A CA 1
ATOM 3229 C C . LYS A 1 391 ? 14.657 -12.732 -14.698 1.00 80.69 391 LYS A C 1
ATOM 3231 O O . LYS A 1 391 ? 14.706 -12.678 -15.921 1.00 80.69 391 LYS A O 1
ATOM 3236 N N . THR A 1 392 ? 13.602 -12.279 -14.026 1.00 83.06 392 THR A N 1
ATOM 3237 C CA . THR A 1 392 ? 12.391 -11.759 -14.683 1.00 83.06 392 THR A CA 1
ATOM 3238 C C . THR A 1 392 ? 11.893 -10.517 -13.974 1.00 83.06 392 THR A C 1
ATOM 3240 O O . THR A 1 392 ? 11.755 -10.534 -12.757 1.00 83.06 392 THR A O 1
ATOM 3243 N N . ILE A 1 393 ? 11.569 -9.466 -14.729 1.00 88.12 393 ILE A N 1
ATOM 3244 C CA . ILE A 1 393 ? 11.015 -8.228 -14.178 1.00 88.12 393 ILE A CA 1
ATOM 3245 C C . ILE A 1 393 ? 9.749 -7.849 -14.944 1.00 88.12 393 ILE A C 1
ATOM 3247 O O . ILE A 1 393 ? 9.713 -7.817 -16.173 1.00 88.12 393 ILE A O 1
ATOM 3251 N N . LYS A 1 394 ? 8.678 -7.536 -14.216 1.00 90.44 394 LYS A N 1
ATOM 3252 C CA . LYS A 1 394 ? 7.470 -6.965 -14.817 1.00 90.44 394 LYS A CA 1
ATOM 3253 C C . LYS A 1 394 ? 7.637 -5.462 -15.010 1.00 90.44 394 LYS A C 1
ATOM 3255 O O . LYS A 1 394 ? 7.412 -4.987 -16.111 1.00 90.44 394 LYS A O 1
ATOM 3260 N N . CYS A 1 395 ? 8.075 -4.733 -13.988 1.00 93.50 395 CYS A N 1
ATOM 3261 C CA . CYS A 1 395 ? 8.277 -3.288 -14.078 1.00 93.50 395 CYS A CA 1
ATOM 3262 C C . CYS A 1 395 ? 9.600 -2.881 -13.427 1.00 93.50 395 CYS A C 1
ATOM 3264 O O . CYS A 1 395 ? 9.821 -3.176 -12.251 1.00 93.50 395 CYS A O 1
ATOM 3266 N N . LEU A 1 396 ? 10.457 -2.198 -14.188 1.00 94.69 396 LEU A N 1
ATOM 3267 C CA . LEU A 1 396 ? 11.685 -1.571 -13.707 1.00 94.69 396 LEU A CA 1
ATOM 3268 C C . LEU A 1 396 ? 11.629 -0.068 -13.976 1.00 94.69 396 LEU A C 1
ATOM 3270 O O . LEU A 1 396 ? 11.665 0.355 -15.129 1.00 94.69 396 LEU A O 1
ATOM 3274 N N . SER A 1 397 ? 11.589 0.736 -12.918 1.00 96.56 397 SER A N 1
ATOM 3275 C CA . SER A 1 397 ? 11.638 2.195 -12.980 1.00 96.56 397 SER A CA 1
ATOM 3276 C C . SER A 1 397 ? 12.782 2.725 -12.118 1.00 96.56 397 SER A C 1
ATOM 3278 O O . SER A 1 397 ? 12.819 2.473 -10.917 1.00 96.56 397 SER A O 1
ATOM 3280 N N . ILE A 1 398 ? 13.719 3.463 -12.709 1.00 96.25 398 ILE A N 1
ATOM 3281 C CA . ILE A 1 398 ? 14.835 4.101 -12.003 1.00 96.25 398 ILE A CA 1
ATOM 3282 C C . ILE A 1 398 ? 14.919 5.565 -12.444 1.00 96.25 398 ILE A C 1
ATOM 3284 O O . ILE A 1 398 ? 15.052 5.837 -13.634 1.00 96.25 398 ILE A O 1
ATOM 3288 N N . ASP A 1 399 ? 14.874 6.498 -11.494 1.00 96.31 399 ASP A N 1
ATOM 3289 C CA . ASP A 1 399 ? 14.980 7.947 -11.728 1.00 96.31 399 ASP A CA 1
ATOM 3290 C C . ASP A 1 399 ? 15.971 8.583 -10.735 1.00 96.31 399 ASP A C 1
ATOM 3292 O O . ASP A 1 399 ? 15.678 8.698 -9.545 1.00 96.31 399 ASP A O 1
ATOM 3296 N N . GLY A 1 400 ? 17.166 8.971 -11.183 1.00 94.69 400 GLY A N 1
ATOM 3297 C CA . GLY A 1 400 ? 18.191 9.561 -10.313 1.00 94.69 400 GLY A CA 1
ATOM 3298 C C . GLY A 1 400 ? 19.598 9.562 -10.905 1.00 94.69 400 GLY A C 1
ATOM 3299 O O . GLY A 1 400 ? 19.781 9.319 -12.093 1.00 94.69 400 GLY A O 1
ATOM 3300 N N . ASP A 1 401 ? 20.611 9.821 -10.078 1.00 94.69 401 ASP A N 1
ATOM 3301 C CA . ASP A 1 401 ? 22.013 9.813 -10.518 1.00 94.69 401 ASP A CA 1
ATOM 3302 C C . ASP A 1 401 ? 22.615 8.401 -10.393 1.00 94.69 401 ASP A C 1
ATOM 3304 O O . ASP A 1 401 ? 22.860 7.918 -9.286 1.00 94.69 401 ASP A O 1
ATOM 3308 N N . PHE A 1 402 ? 22.837 7.701 -11.511 1.00 94.56 402 PHE A N 1
ATOM 3309 C CA . PHE A 1 402 ? 23.495 6.390 -11.516 1.00 94.56 402 PHE A CA 1
ATOM 3310 C C . PHE A 1 402 ? 24.430 6.194 -12.716 1.00 94.56 402 PHE A C 1
ATOM 3312 O O . PHE A 1 402 ? 24.091 6.481 -13.867 1.00 94.56 402 PHE A O 1
ATOM 3319 N N . ASP A 1 403 ? 25.616 5.642 -12.449 1.00 89.56 403 ASP A N 1
ATOM 3320 C CA . ASP A 1 403 ? 26.669 5.481 -13.463 1.00 89.56 403 ASP A CA 1
ATOM 3321 C C . ASP A 1 403 ? 26.616 4.126 -14.177 1.00 89.56 403 ASP A C 1
ATOM 3323 O O . ASP A 1 403 ? 26.987 4.026 -15.347 1.00 89.56 403 ASP A O 1
ATOM 3327 N N . LYS A 1 404 ? 26.185 3.063 -13.486 1.00 89.88 404 LYS A N 1
ATOM 3328 C CA . LYS A 1 404 ? 26.169 1.693 -14.015 1.00 89.88 404 LYS A CA 1
ATOM 3329 C C . LYS A 1 404 ? 24.905 0.954 -13.588 1.00 89.88 404 LYS A C 1
ATOM 3331 O O . LYS A 1 404 ? 24.547 0.993 -12.416 1.00 89.88 404 LYS A O 1
ATOM 3336 N N . LEU A 1 405 ? 24.288 0.242 -14.526 1.00 89.50 405 LEU A N 1
ATOM 3337 C CA . LEU A 1 405 ? 23.202 -0.707 -14.284 1.00 89.50 405 LEU A CA 1
ATOM 3338 C C . LEU A 1 405 ? 23.436 -1.957 -15.138 1.00 89.50 405 LEU A C 1
ATOM 3340 O O . LEU A 1 405 ? 23.638 -1.851 -16.347 1.00 89.50 405 LEU A O 1
ATOM 3344 N N . ASP A 1 406 ? 23.439 -3.130 -14.513 1.00 86.44 406 ASP A N 1
ATOM 3345 C CA . ASP A 1 406 ? 23.648 -4.402 -15.203 1.00 86.44 406 ASP A CA 1
ATOM 3346 C C . ASP A 1 406 ? 22.331 -5.172 -15.290 1.00 86.44 406 ASP A C 1
ATOM 3348 O O . ASP A 1 406 ? 21.795 -5.595 -14.273 1.00 86.44 406 ASP A O 1
ATOM 3352 N N . LEU A 1 407 ? 21.794 -5.300 -16.500 1.00 85.62 407 LEU A N 1
ATOM 3353 C CA . LEU A 1 407 ? 20.560 -6.014 -16.825 1.00 85.62 407 LEU A CA 1
ATOM 3354 C C . LEU A 1 407 ? 20.845 -7.296 -17.625 1.00 85.62 407 LEU A C 1
ATOM 3356 O O . LEU A 1 407 ? 19.911 -7.904 -18.139 1.00 85.62 407 LEU A O 1
ATOM 3360 N N . SER A 1 408 ? 22.111 -7.700 -17.773 1.00 79.56 408 SER A N 1
ATOM 3361 C CA . SER A 1 408 ? 22.527 -8.760 -18.703 1.00 79.56 408 SER A CA 1
ATOM 3362 C C . SER A 1 408 ? 21.867 -10.119 -18.437 1.00 79.56 408 SER A C 1
ATOM 3364 O O . SER A 1 408 ? 21.563 -10.840 -19.385 1.00 79.56 408 SER A O 1
ATOM 3366 N N . ASN A 1 409 ? 21.583 -10.428 -17.169 1.00 76.75 409 ASN A N 1
ATOM 3367 C CA . ASN A 1 409 ? 20.984 -11.692 -16.733 1.00 76.75 409 ASN A CA 1
ATOM 3368 C C . ASN A 1 409 ? 19.443 -11.716 -16.768 1.00 76.75 409 ASN A C 1
ATOM 3370 O O . ASN A 1 409 ? 18.839 -12.740 -16.437 1.00 76.75 409 ASN A O 1
ATOM 3374 N N . ILE A 1 410 ? 18.786 -10.617 -17.159 1.00 81.12 410 ILE A N 1
ATOM 3375 C CA . ILE A 1 410 ? 17.322 -10.560 -17.179 1.00 81.12 410 ILE A CA 1
ATOM 3376 C C . ILE A 1 410 ? 16.780 -11.166 -18.472 1.00 81.12 410 ILE A C 1
ATOM 3378 O O . ILE A 1 410 ? 17.010 -10.656 -19.561 1.00 81.12 410 ILE A O 1
ATOM 3382 N N . ILE A 1 411 ? 15.966 -12.208 -18.334 1.00 75.56 411 ILE A N 1
ATOM 3383 C CA . ILE A 1 411 ? 15.319 -12.930 -19.435 1.00 75.56 411 ILE A CA 1
ATOM 3384 C C . ILE A 1 411 ? 14.201 -12.092 -20.069 1.00 75.56 411 ILE A C 1
ATOM 3386 O O . ILE A 1 411 ? 13.999 -12.131 -21.280 1.00 75.56 411 ILE A O 1
ATOM 3390 N N . SER A 1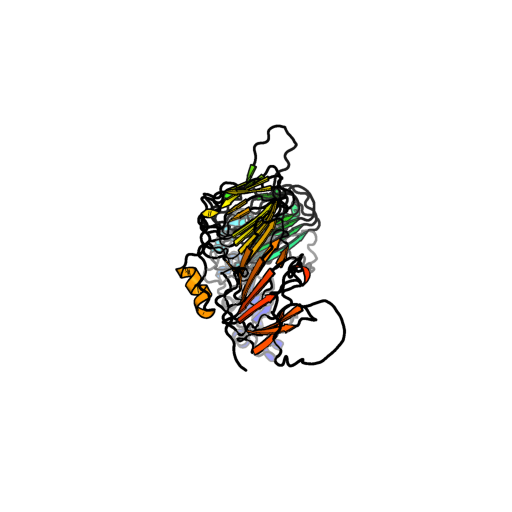 412 ? 13.439 -11.344 -19.265 1.00 74.81 412 SER A N 1
ATOM 3391 C CA . SER A 1 412 ? 12.323 -10.529 -19.763 1.00 74.81 412 SER A CA 1
ATOM 3392 C C . SER A 1 412 ? 12.048 -9.313 -18.881 1.00 74.81 412 SER A C 1
ATOM 3394 O O . SER A 1 412 ? 11.961 -9.462 -17.658 1.00 74.81 412 SER A O 1
ATOM 3396 N N . ILE A 1 413 ? 11.821 -8.151 -19.507 1.00 83.50 413 ILE A N 1
ATOM 3397 C CA . ILE A 1 413 ? 11.372 -6.910 -18.855 1.00 83.50 413 ILE A CA 1
ATOM 3398 C C . ILE A 1 413 ? 10.114 -6.411 -19.566 1.00 83.50 413 ILE A C 1
ATOM 3400 O O . ILE A 1 413 ? 10.211 -5.977 -20.710 1.00 83.50 413 ILE A O 1
ATOM 3404 N N . LYS A 1 414 ? 8.942 -6.440 -18.915 1.00 84.19 414 LYS A N 1
ATOM 3405 C CA . LYS A 1 414 ? 7.713 -5.946 -19.571 1.00 84.19 414 LYS A CA 1
ATOM 3406 C C . LYS A 1 414 ? 7.705 -4.424 -19.699 1.00 84.19 414 LYS A C 1
ATOM 3408 O O . LYS A 1 414 ? 7.516 -3.930 -20.801 1.00 84.19 414 LYS A O 1
ATOM 3413 N N . ASP A 1 415 ? 7.950 -3.695 -18.618 1.00 88.50 415 ASP A N 1
ATOM 3414 C CA . ASP A 1 415 ? 7.962 -2.230 -18.612 1.00 88.50 415 ASP A CA 1
ATOM 3415 C C . ASP A 1 415 ? 9.302 -1.712 -18.084 1.00 88.50 415 ASP A C 1
ATOM 3417 O O . ASP A 1 415 ? 9.724 -2.077 -16.982 1.00 88.50 415 ASP A O 1
ATOM 3421 N N . LEU A 1 416 ? 9.974 -0.864 -18.869 1.00 91.19 416 LEU A N 1
ATOM 3422 C CA . LEU A 1 416 ? 11.280 -0.299 -18.529 1.00 91.19 416 LEU A CA 1
ATOM 3423 C C . LEU A 1 416 ? 11.255 1.232 -18.576 1.00 91.19 416 LEU A C 1
ATOM 3425 O O . LEU A 1 416 ? 10.983 1.828 -19.615 1.00 91.19 416 LEU A O 1
ATOM 3429 N N . SER A 1 417 ? 11.617 1.872 -17.470 1.00 94.44 417 SER A N 1
ATOM 3430 C CA . SER A 1 417 ? 11.774 3.321 -17.356 1.00 94.44 417 SER A CA 1
ATOM 3431 C C . SER A 1 417 ? 13.098 3.656 -16.675 1.00 94.44 417 SER A C 1
ATOM 3433 O O . SER A 1 417 ? 13.274 3.394 -15.491 1.00 94.44 417 SER A O 1
ATOM 3435 N N . LEU A 1 418 ? 14.042 4.241 -17.407 1.00 94.81 418 LEU A N 1
ATOM 3436 C CA . LEU A 1 418 ? 15.333 4.680 -16.879 1.00 94.81 418 LEU A CA 1
ATOM 3437 C C . LEU A 1 418 ? 15.518 6.173 -17.162 1.00 94.81 418 LEU A C 1
ATOM 3439 O O . LEU A 1 418 ? 15.583 6.586 -18.318 1.00 94.81 418 LEU A O 1
ATOM 3443 N N . SER A 1 419 ? 15.632 6.976 -16.111 1.00 95.06 419 SER A N 1
ATOM 3444 C CA . SER A 1 419 ? 15.940 8.406 -16.168 1.00 95.06 419 SER A CA 1
ATOM 3445 C C . SER A 1 419 ? 17.196 8.680 -15.345 1.00 95.06 419 SER A C 1
ATOM 3447 O O . SER A 1 419 ? 17.154 8.660 -14.119 1.00 95.06 419 SER A O 1
ATOM 3449 N N . SER A 1 420 ? 18.329 8.885 -16.016 1.00 94.25 420 SER A N 1
ATOM 3450 C CA . SER A 1 420 ? 19.609 9.159 -15.363 1.00 94.25 420 SER A CA 1
ATOM 3451 C C . SER A 1 420 ? 19.993 10.630 -15.464 1.00 94.25 420 SER A C 1
ATOM 3453 O O . SER A 1 420 ? 20.002 11.199 -16.559 1.00 94.25 420 SER A O 1
ATOM 3455 N N . SER A 1 421 ? 20.378 11.225 -14.335 1.00 93.44 421 SER A N 1
ATOM 3456 C CA . SER A 1 421 ? 21.008 12.550 -14.276 1.00 93.44 421 SER A CA 1
ATOM 3457 C C . SER A 1 421 ? 22.542 12.505 -14.281 1.00 93.44 421 SER A C 1
ATOM 3459 O O . SER A 1 421 ? 23.170 13.567 -14.308 1.00 93.44 421 SER A O 1
ATOM 3461 N N . SER A 1 422 ? 23.161 11.314 -14.293 1.00 91.19 422 SER A N 1
ATOM 3462 C CA . SER A 1 422 ? 24.625 11.190 -14.359 1.00 91.19 422 SER A CA 1
ATOM 3463 C C . SER A 1 422 ? 25.164 11.791 -15.658 1.00 91.19 422 SER A C 1
ATOM 3465 O O . SER A 1 422 ? 24.550 11.710 -16.729 1.00 91.19 422 SER A O 1
ATOM 3467 N N . LYS A 1 423 ? 26.383 12.342 -15.597 1.00 90.38 423 LYS A N 1
ATOM 3468 C CA . LYS A 1 423 ? 27.104 12.816 -16.789 1.00 90.38 423 LYS A CA 1
ATOM 3469 C C . LYS A 1 423 ? 27.267 11.706 -17.828 1.00 90.38 423 LYS A C 1
ATOM 3471 O O . LYS A 1 423 ? 27.293 12.010 -19.021 1.00 90.38 423 LYS A O 1
ATOM 3476 N N . LYS A 1 424 ? 27.401 10.450 -17.386 1.00 90.75 424 LYS A N 1
ATOM 3477 C CA . LYS A 1 424 ? 27.641 9.285 -18.241 1.00 90.75 424 LYS A CA 1
ATOM 3478 C C . LYS A 1 424 ? 27.134 8.017 -17.556 1.00 90.75 424 LYS A C 1
ATOM 3480 O O . LYS A 1 424 ? 27.663 7.628 -16.522 1.00 90.75 424 LYS A O 1
ATOM 3485 N N . THR A 1 425 ? 26.191 7.325 -18.189 1.00 90.81 425 THR A N 1
ATOM 3486 C CA . THR A 1 425 ? 25.601 6.085 -17.665 1.00 90.81 425 THR A CA 1
ATOM 3487 C C . THR A 1 425 ? 25.861 4.906 -18.596 1.00 90.81 425 THR A C 1
ATOM 3489 O O . THR A 1 425 ? 25.641 4.979 -19.806 1.00 90.81 425 THR A O 1
ATOM 3492 N N . THR A 1 426 ? 26.293 3.787 -18.027 1.00 89.44 426 THR A N 1
ATOM 3493 C CA . THR A 1 426 ? 26.480 2.512 -18.724 1.00 89.44 426 THR A CA 1
ATOM 3494 C C . THR A 1 426 ? 25.366 1.555 -18.323 1.00 89.44 426 THR A C 1
ATOM 3496 O O . THR A 1 426 ? 25.222 1.241 -17.144 1.00 89.44 426 THR A O 1
ATOM 3499 N N . VAL A 1 427 ? 24.596 1.069 -19.295 1.00 86.44 427 VAL A N 1
ATOM 3500 C CA . VAL A 1 427 ? 23.596 0.017 -19.073 1.00 86.44 427 VAL A CA 1
ATOM 3501 C C . VAL A 1 427 ? 24.006 -1.205 -19.881 1.00 86.44 427 VAL A C 1
ATOM 3503 O O . VAL A 1 427 ? 24.159 -1.110 -21.098 1.00 86.44 427 VAL A O 1
ATOM 3506 N N . LEU A 1 428 ? 24.207 -2.337 -19.209 1.00 84.38 428 LEU A N 1
ATOM 3507 C CA . LEU A 1 428 ? 24.426 -3.625 -19.866 1.00 84.38 428 LEU A CA 1
ATOM 3508 C C . LEU A 1 428 ? 23.065 -4.281 -20.053 1.00 84.38 428 LEU A C 1
ATOM 3510 O O . LEU A 1 428 ? 22.490 -4.785 -19.101 1.00 84.38 428 LEU A O 1
ATOM 3514 N N . PHE A 1 429 ? 22.502 -4.202 -21.251 1.00 78.12 429 PHE A N 1
ATOM 3515 C CA . PHE A 1 429 ? 21.196 -4.793 -21.531 1.00 78.12 429 PHE A CA 1
ATOM 3516 C C . PHE A 1 429 ? 21.262 -6.323 -21.672 1.00 78.12 429 PHE A C 1
ATOM 3518 O O . PHE A 1 429 ? 22.342 -6.853 -21.943 1.00 78.12 429 PHE A O 1
ATOM 3525 N N . PRO A 1 430 ? 20.118 -7.027 -21.544 1.00 73.44 430 PRO A N 1
ATOM 3526 C CA . PRO A 1 430 ? 20.044 -8.455 -21.821 1.00 73.44 430 PRO A CA 1
ATOM 3527 C C . PRO A 1 430 ? 20.584 -8.814 -23.205 1.00 73.44 430 PRO A C 1
ATOM 3529 O O . PRO A 1 430 ? 20.291 -8.140 -24.202 1.00 73.44 430 PRO A O 1
ATOM 3532 N N . HIS A 1 431 ? 21.328 -9.915 -23.269 1.00 70.06 431 HIS A N 1
ATOM 3533 C CA . HIS A 1 431 ? 21.719 -10.548 -24.520 1.00 70.06 431 HIS A CA 1
ATOM 3534 C C . HIS A 1 431 ? 20.917 -11.831 -24.704 1.00 70.06 431 HIS A C 1
ATOM 3536 O O . HIS A 1 431 ? 20.922 -12.699 -23.838 1.00 70.06 431 HIS A O 1
ATOM 3542 N N . TYR A 1 432 ? 20.258 -11.949 -25.851 1.00 65.25 432 TYR A N 1
ATOM 3543 C CA . TYR A 1 432 ? 19.494 -13.139 -26.208 1.00 65.25 432 TYR A CA 1
ATOM 3544 C C . TYR A 1 432 ? 20.366 -14.059 -27.059 1.00 65.25 432 TYR A C 1
ATOM 3546 O O . TYR A 1 432 ? 21.142 -13.594 -27.907 1.00 65.25 432 TYR A O 1
ATOM 3554 N N . ASP A 1 433 ? 20.251 -15.361 -26.819 1.00 62.44 433 ASP A N 1
ATOM 3555 C CA . ASP A 1 433 ? 20.889 -16.380 -27.645 1.00 62.44 433 ASP A CA 1
ATOM 3556 C C . ASP A 1 433 ? 20.195 -16.502 -29.014 1.00 62.44 433 ASP A C 1
ATOM 3558 O O . ASP A 1 433 ? 19.143 -15.919 -29.284 1.00 62.44 433 ASP A O 1
ATOM 3562 N N . GLN A 1 434 ? 20.816 -17.235 -29.935 1.00 64.06 434 GLN A N 1
ATOM 3563 C CA . GLN A 1 434 ? 20.330 -17.320 -31.311 1.00 64.06 434 GLN A CA 1
ATOM 3564 C C . GLN A 1 434 ? 18.941 -17.969 -31.419 1.00 64.06 434 GLN A C 1
ATOM 3566 O O . GLN A 1 434 ? 18.176 -17.592 -32.302 1.00 64.06 434 GLN A O 1
ATOM 3571 N N . THR A 1 435 ? 18.599 -18.897 -30.526 1.00 65.75 435 THR A N 1
ATOM 3572 C CA . THR A 1 435 ? 17.303 -19.588 -30.476 1.00 65.75 435 THR A CA 1
ATOM 3573 C C . THR A 1 435 ? 16.189 -18.671 -29.965 1.00 65.75 435 THR A C 1
ATOM 3575 O O . THR A 1 435 ? 15.125 -18.604 -30.584 1.00 65.75 435 THR A O 1
ATOM 3578 N N . GLN A 1 436 ? 16.431 -17.890 -28.906 1.00 63.72 436 GLN A N 1
ATOM 3579 C CA . GLN A 1 436 ? 15.496 -16.862 -28.434 1.00 63.72 436 GLN A CA 1
ATOM 3580 C C . GLN A 1 436 ? 15.311 -15.772 -29.485 1.00 63.72 436 GLN A C 1
ATOM 3582 O O . GLN A 1 436 ? 14.186 -15.369 -29.777 1.00 63.72 436 GLN A O 1
ATOM 3587 N N . LEU A 1 437 ? 16.408 -15.326 -30.101 1.00 63.31 437 LEU A N 1
ATOM 3588 C CA . LEU A 1 437 ? 16.352 -14.364 -31.192 1.00 63.31 437 LEU A CA 1
ATOM 3589 C C . LEU A 1 437 ? 15.545 -14.918 -32.376 1.00 63.31 437 LEU A C 1
ATOM 3591 O O . LEU A 1 437 ? 14.682 -14.217 -32.896 1.00 63.31 437 LEU A O 1
ATOM 3595 N N . GLN A 1 438 ? 15.767 -16.173 -32.780 1.00 64.25 438 GLN A N 1
ATOM 3596 C CA . GLN A 1 438 ? 14.990 -16.811 -33.846 1.00 64.25 438 GLN A CA 1
ATOM 3597 C C . GLN A 1 438 ? 13.495 -16.738 -33.557 1.00 64.25 438 GLN A C 1
ATOM 3599 O O . GLN A 1 438 ? 12.781 -16.272 -34.428 1.00 64.25 438 GLN A O 1
ATOM 3604 N N . HIS A 1 439 ? 13.037 -17.062 -32.344 1.00 64.94 439 HIS A N 1
ATOM 3605 C CA . HIS A 1 439 ? 11.620 -16.969 -31.970 1.00 64.94 439 HIS A CA 1
ATOM 3606 C C . HIS A 1 439 ? 11.021 -15.559 -32.159 1.00 64.94 439 HIS A C 1
ATOM 3608 O O . HIS A 1 439 ? 9.862 -15.421 -32.548 1.00 64.94 439 HIS A O 1
ATOM 3614 N N . TYR A 1 440 ? 11.788 -14.493 -31.903 1.00 59.31 440 TYR A N 1
ATOM 3615 C CA . TYR A 1 440 ? 11.313 -13.113 -32.089 1.00 59.31 440 TYR A CA 1
ATOM 3616 C C . TYR A 1 440 ? 11.324 -12.643 -33.549 1.00 59.31 440 TYR A C 1
ATOM 3618 O O . TYR A 1 440 ? 10.589 -11.708 -33.884 1.00 59.31 440 TYR A O 1
ATOM 3626 N N . PHE A 1 441 ? 12.144 -13.264 -34.402 1.00 60.03 441 PHE A N 1
ATOM 3627 C CA . PHE A 1 441 ? 12.393 -12.828 -35.781 1.00 60.03 441 PHE A CA 1
ATOM 3628 C C . PHE A 1 441 ? 11.945 -13.817 -36.857 1.00 60.03 441 PHE A C 1
ATOM 3630 O O . PHE A 1 441 ? 12.005 -13.464 -38.036 1.00 60.03 441 PHE A O 1
ATOM 3637 N N . THR A 1 442 ? 11.445 -15.005 -36.499 1.00 57.31 442 THR A N 1
ATOM 3638 C CA . THR A 1 442 ? 10.979 -16.014 -37.466 1.00 57.31 442 THR A CA 1
ATOM 3639 C C . THR A 1 442 ? 9.919 -15.448 -38.402 1.00 57.31 442 THR A C 1
ATOM 3641 O O . THR A 1 442 ? 9.937 -15.740 -39.592 1.00 57.31 442 THR A O 1
ATOM 3644 N N . SER A 1 443 ? 9.033 -14.588 -37.892 1.00 49.25 443 SER A N 1
ATOM 3645 C CA . SER A 1 443 ? 7.967 -13.939 -38.667 1.00 49.25 443 SER A CA 1
ATOM 3646 C C . SER A 1 443 ? 8.442 -12.792 -39.570 1.00 49.25 443 SER A C 1
ATOM 3648 O O . SER A 1 443 ? 7.694 -12.350 -40.440 1.00 49.25 443 SER A O 1
ATOM 3650 N N . VAL A 1 444 ? 9.669 -12.304 -39.371 1.00 51.59 444 VAL A N 1
ATOM 3651 C CA . VAL A 1 444 ? 10.251 -11.139 -40.065 1.00 51.59 444 VAL A CA 1
ATOM 3652 C C . VAL A 1 444 ? 11.273 -11.578 -41.122 1.00 51.59 444 VAL A C 1
ATOM 3654 O O . VAL A 1 444 ? 11.717 -10.777 -41.938 1.00 51.59 444 VAL A O 1
ATOM 3657 N N . GLY A 1 445 ? 11.680 -12.853 -41.109 1.00 50.41 445 GLY A N 1
ATOM 3658 C CA . GLY A 1 445 ? 12.692 -13.403 -42.017 1.00 50.41 445 GLY A CA 1
ATOM 3659 C C . GLY A 1 445 ? 14.119 -12.914 -41.746 1.00 50.41 445 GLY A C 1
ATOM 3660 O O . GLY A 1 445 ? 15.034 -13.302 -42.462 1.00 50.41 445 GLY A O 1
ATOM 3661 N N . ILE A 1 446 ? 14.341 -12.097 -40.712 1.00 53.31 446 ILE A N 1
ATOM 3662 C CA . ILE A 1 446 ? 15.655 -11.531 -40.385 1.00 53.31 446 ILE A CA 1
ATOM 3663 C C . ILE A 1 446 ? 16.471 -12.560 -39.609 1.00 53.31 446 ILE A C 1
ATOM 3665 O O . ILE A 1 446 ? 16.066 -12.975 -38.525 1.00 53.31 446 ILE A O 1
ATOM 3669 N N . LYS A 1 447 ? 17.660 -12.924 -40.108 1.00 53.50 447 LYS A N 1
ATOM 3670 C CA . LYS A 1 447 ? 18.656 -13.657 -39.309 1.00 53.50 447 LYS A CA 1
ATOM 3671 C C . LYS A 1 447 ? 19.241 -12.721 -38.245 1.00 53.50 447 LYS A C 1
ATOM 3673 O O . LYS A 1 447 ? 19.985 -11.800 -38.591 1.00 53.50 447 LYS A O 1
ATOM 3678 N N . PRO A 1 448 ? 18.932 -12.922 -36.957 1.00 51.34 448 PRO A N 1
ATOM 3679 C CA . PRO A 1 448 ? 19.412 -12.024 -35.923 1.00 51.34 448 PRO A CA 1
ATOM 3680 C C . PRO A 1 448 ? 20.912 -12.230 -35.700 1.00 51.34 448 PRO A C 1
ATOM 3682 O O . PRO A 1 448 ? 21.386 -13.364 -35.610 1.00 51.34 448 PRO A O 1
ATOM 3685 N N . LYS A 1 449 ? 21.677 -11.136 -35.590 1.00 55.91 449 LYS A N 1
ATOM 3686 C CA . LYS A 1 449 ? 23.087 -11.225 -35.191 1.00 55.91 449 LYS A CA 1
ATOM 3687 C C . LYS A 1 449 ? 23.183 -11.504 -33.684 1.00 55.91 449 LYS A C 1
ATOM 3689 O O . LYS A 1 449 ? 22.523 -10.797 -32.909 1.00 55.91 449 LYS A O 1
ATOM 3694 N N . PRO A 1 450 ? 24.012 -12.475 -33.255 1.00 47.88 450 PRO A N 1
ATOM 3695 C CA . PRO A 1 450 ? 24.247 -12.738 -31.839 1.00 47.88 450 PRO A CA 1
ATOM 3696 C C . PRO A 1 450 ? 24.770 -11.472 -31.141 1.00 47.88 450 PRO A C 1
ATOM 3698 O O . PRO A 1 450 ? 25.500 -10.688 -31.749 1.00 47.88 450 PRO A O 1
ATOM 3701 N N . LYS A 1 451 ? 24.403 -11.275 -29.866 1.00 51.03 451 LYS A N 1
ATOM 3702 C CA . LYS A 1 451 ? 24.773 -10.113 -29.020 1.00 51.03 451 LYS A CA 1
ATOM 3703 C C . LYS A 1 451 ? 24.086 -8.778 -29.350 1.00 51.03 451 LYS A C 1
ATOM 3705 O O . LYS A 1 451 ? 24.503 -7.735 -28.847 1.00 51.03 451 LYS A O 1
ATOM 3710 N N . SER A 1 452 ? 23.014 -8.779 -30.142 1.00 53.31 452 SER A N 1
ATOM 3711 C CA . SER A 1 452 ? 22.181 -7.578 -30.309 1.00 53.31 452 SER A CA 1
ATOM 3712 C C . SER A 1 452 ? 21.509 -7.200 -28.979 1.00 53.31 452 SER A C 1
ATOM 3714 O O . SER A 1 452 ? 20.975 -8.068 -28.293 1.00 53.31 452 SER A O 1
ATOM 3716 N N . ILE A 1 453 ? 21.537 -5.913 -28.609 1.00 60.06 453 ILE A N 1
ATOM 3717 C CA . ILE A 1 453 ? 20.765 -5.378 -27.476 1.00 60.06 453 ILE A CA 1
ATOM 3718 C C . ILE A 1 453 ? 19.304 -5.349 -27.902 1.00 60.06 453 ILE A C 1
ATOM 3720 O O . ILE A 1 453 ? 18.935 -4.477 -28.689 1.00 60.06 453 ILE A O 1
ATOM 3724 N N . ILE A 1 454 ? 18.503 -6.292 -27.414 1.00 61.44 454 ILE A N 1
ATOM 3725 C CA . ILE A 1 454 ? 17.076 -6.372 -27.729 1.00 61.44 454 ILE A CA 1
ATOM 3726 C C . ILE A 1 454 ? 16.281 -6.105 -26.463 1.00 61.44 454 ILE A C 1
ATOM 3728 O O . ILE A 1 454 ? 16.546 -6.684 -25.419 1.00 61.44 454 ILE A O 1
ATOM 3732 N N . LEU A 1 455 ? 15.300 -5.219 -26.531 1.00 67.69 455 LEU A N 1
ATOM 3733 C CA . LEU A 1 455 ? 14.354 -5.032 -25.438 1.00 67.69 455 LEU A CA 1
ATOM 3734 C C . LEU A 1 455 ? 12.967 -5.410 -25.923 1.00 67.69 455 LEU A C 1
ATOM 3736 O O . LEU A 1 455 ? 12.378 -4.694 -26.733 1.00 67.69 455 LEU A O 1
ATOM 3740 N N . CYS A 1 456 ? 12.466 -6.533 -25.417 1.00 68.69 456 CYS A N 1
ATOM 3741 C CA . CYS A 1 456 ? 11.086 -6.961 -25.596 1.00 68.69 456 CYS A CA 1
ATOM 3742 C C . CYS A 1 456 ? 10.251 -6.362 -24.467 1.00 68.69 456 CYS A C 1
ATOM 3744 O O . CYS A 1 456 ? 10.181 -6.946 -23.389 1.00 68.69 456 CYS A O 1
ATOM 3746 N N . CYS A 1 457 ? 9.666 -5.190 -24.703 1.00 73.06 457 CYS A N 1
ATOM 3747 C CA . CYS A 1 457 ? 8.912 -4.450 -23.694 1.00 73.06 457 CYS A CA 1
ATOM 3748 C C . CYS A 1 457 ? 7.557 -3.986 -24.242 1.00 73.06 457 CYS A C 1
ATOM 3750 O O . CYS A 1 457 ? 7.378 -3.761 -25.437 1.00 73.06 457 CYS A O 1
ATOM 3752 N N . ASN A 1 458 ? 6.584 -3.856 -23.348 1.00 75.38 458 ASN A N 1
ATOM 3753 C CA . ASN A 1 458 ? 5.307 -3.210 -23.608 1.00 75.38 458 ASN A CA 1
ATOM 3754 C C . ASN A 1 458 ? 5.455 -1.684 -23.562 1.00 75.38 458 ASN A C 1
ATOM 3756 O O . ASN A 1 458 ? 4.745 -0.979 -24.274 1.00 75.38 458 ASN A O 1
ATOM 3760 N N . SER A 1 459 ? 6.363 -1.168 -22.732 1.00 80.62 459 SER A N 1
ATOM 3761 C CA . SER A 1 459 ? 6.621 0.262 -22.575 1.00 80.62 459 SER A CA 1
ATOM 3762 C C . SER A 1 459 ? 8.101 0.532 -22.313 1.00 80.62 459 SER A C 1
ATOM 3764 O O . SER A 1 459 ? 8.754 -0.210 -21.572 1.00 80.62 459 SER A O 1
ATOM 3766 N N . LEU A 1 460 ? 8.616 1.615 -22.905 1.00 87.06 460 LEU A N 1
ATOM 3767 C CA . LEU A 1 460 ? 10.000 2.054 -22.748 1.00 87.06 460 LEU A CA 1
ATOM 3768 C C . LEU A 1 460 ? 10.102 3.567 -22.544 1.00 87.06 460 LEU A C 1
ATOM 3770 O O . LEU A 1 460 ? 9.637 4.351 -23.377 1.00 87.06 460 LEU A O 1
ATOM 3774 N N . ILE A 1 461 ? 10.820 3.965 -21.496 1.00 89.81 461 ILE A N 1
ATOM 3775 C CA . ILE A 1 461 ? 11.292 5.332 -21.268 1.00 89.81 461 ILE A CA 1
ATOM 3776 C C . ILE A 1 461 ? 12.800 5.279 -21.003 1.00 89.81 461 ILE A C 1
ATOM 3778 O O . ILE A 1 461 ? 13.243 4.611 -20.074 1.00 89.81 461 ILE A O 1
ATOM 3782 N N . LEU A 1 462 ? 13.595 5.988 -21.801 1.00 90.19 462 LEU A N 1
ATOM 3783 C CA . LEU A 1 462 ? 15.037 6.151 -21.606 1.00 90.19 462 LEU A CA 1
ATOM 3784 C C . LEU A 1 462 ? 15.387 7.637 -21.685 1.00 90.19 462 LEU A C 1
ATOM 3786 O O . LEU A 1 462 ? 15.262 8.238 -22.748 1.00 90.19 462 LEU A O 1
ATOM 3790 N N . ARG A 1 463 ? 15.845 8.237 -20.587 1.00 91.69 463 ARG A N 1
ATOM 3791 C CA . ARG A 1 463 ? 16.268 9.645 -20.518 1.00 91.69 463 ARG A CA 1
ATOM 3792 C C . ARG A 1 463 ? 17.635 9.783 -19.856 1.00 91.69 463 ARG A C 1
ATOM 3794 O O . ARG A 1 463 ? 17.836 9.253 -18.769 1.00 91.69 463 ARG A O 1
ATOM 3801 N N . GLY A 1 464 ? 18.571 10.473 -20.503 1.00 89.75 464 GLY A N 1
ATOM 3802 C CA . GLY A 1 464 ? 19.908 10.730 -19.956 1.00 89.75 464 GLY A CA 1
ATOM 3803 C C . GLY A 1 464 ? 21.059 10.318 -20.876 1.00 89.75 464 GLY A C 1
ATOM 3804 O O . GLY A 1 464 ? 20.871 9.863 -22.009 1.00 89.75 464 GLY A O 1
ATOM 3805 N N . ASN A 1 465 ? 22.285 10.478 -20.375 1.00 88.56 465 ASN A N 1
ATOM 3806 C CA . ASN A 1 465 ? 23.522 10.257 -21.130 1.00 88.56 465 ASN A CA 1
ATOM 3807 C C . ASN A 1 465 ? 23.955 8.783 -21.121 1.00 88.56 465 ASN A C 1
ATOM 3809 O O . ASN A 1 465 ? 25.008 8.424 -20.586 1.00 88.56 465 ASN A O 1
ATOM 3813 N N . PHE A 1 466 ? 23.137 7.918 -21.721 1.00 87.88 466 PHE A N 1
ATOM 3814 C CA . PHE A 1 466 ? 23.441 6.493 -21.845 1.00 87.88 466 PHE A CA 1
ATOM 3815 C C . PHE A 1 466 ? 24.474 6.215 -22.943 1.00 87.88 466 PHE A C 1
ATOM 3817 O O . PHE A 1 466 ? 24.337 6.692 -24.069 1.00 87.88 466 PHE A O 1
ATOM 3824 N N . LEU A 1 467 ? 25.474 5.383 -22.645 1.00 84.50 467 LEU A N 1
ATOM 3825 C CA . LEU A 1 467 ? 26.494 4.911 -23.593 1.00 84.50 467 LEU A CA 1
ATOM 3826 C C . LEU A 1 467 ? 25.971 3.801 -24.509 1.00 84.50 467 LEU A C 1
ATOM 3828 O O . LEU A 1 467 ? 26.492 2.689 -24.536 1.00 84.50 467 LEU A O 1
ATOM 3832 N N . VAL A 1 468 ? 24.913 4.105 -25.250 1.00 78.81 468 VAL A N 1
ATOM 3833 C CA . VAL A 1 468 ? 24.235 3.156 -26.132 1.00 78.81 468 VAL A CA 1
ATOM 3834 C C . VAL A 1 468 ? 24.121 3.812 -27.496 1.00 78.81 468 VAL A C 1
ATOM 3836 O O . VAL A 1 468 ? 23.376 4.771 -27.659 1.00 78.81 468 VAL A O 1
ATOM 3839 N N . SER A 1 469 ? 24.872 3.311 -28.478 1.00 76.06 469 SER A N 1
ATOM 3840 C CA . SER A 1 469 ? 24.894 3.873 -29.837 1.00 76.06 469 SER A CA 1
ATOM 3841 C C . SER A 1 469 ? 23.830 3.265 -30.757 1.00 76.06 469 SER A C 1
ATOM 3843 O O . SER A 1 469 ? 23.376 3.927 -31.695 1.00 76.06 469 SER A O 1
ATOM 3845 N N . LYS A 1 470 ? 23.410 2.023 -30.476 1.00 78.12 470 LYS A N 1
ATOM 3846 C CA . LYS A 1 470 ? 22.401 1.263 -31.223 1.00 78.12 470 LYS A CA 1
ATOM 3847 C C . LYS A 1 470 ? 21.450 0.569 -30.250 1.00 78.12 470 LYS A C 1
ATOM 3849 O O . LYS A 1 470 ? 21.904 -0.135 -29.353 1.00 78.12 470 LYS A O 1
ATOM 3854 N N . LEU A 1 471 ? 20.148 0.742 -30.460 1.00 78.50 471 LEU A N 1
ATOM 3855 C CA . LEU A 1 471 ? 19.097 0.130 -29.647 1.00 78.50 471 LEU A CA 1
ATOM 3856 C C . LEU A 1 471 ? 18.117 -0.627 -30.544 1.00 78.50 471 LEU A C 1
ATOM 3858 O O . LEU A 1 471 ? 17.590 -0.043 -31.493 1.00 78.50 471 LEU A O 1
ATOM 3862 N N . PHE A 1 472 ? 17.879 -1.908 -30.256 1.00 77.56 472 PHE A N 1
ATOM 3863 C CA . PHE A 1 472 ? 16.847 -2.704 -30.914 1.00 77.56 472 PHE A CA 1
ATOM 3864 C C . PHE A 1 472 ? 15.676 -2.909 -29.951 1.00 77.56 472 PHE A C 1
ATOM 3866 O O . PHE A 1 472 ? 15.848 -3.431 -28.852 1.00 77.56 472 PHE A O 1
ATOM 3873 N N . LEU A 1 473 ? 14.479 -2.514 -30.366 1.00 76.69 473 LEU A N 1
ATOM 3874 C CA . LEU A 1 473 ? 13.260 -2.589 -29.570 1.00 76.69 473 LEU A CA 1
ATOM 3875 C C . LEU A 1 473 ? 12.253 -3.493 -30.264 1.00 76.69 473 LEU A C 1
ATOM 3877 O O . LEU A 1 473 ? 11.927 -3.275 -31.429 1.00 76.69 473 LEU A O 1
ATOM 3881 N N . VAL A 1 474 ? 11.752 -4.482 -29.533 1.00 75.19 474 VAL A N 1
ATOM 3882 C CA . VAL A 1 474 ? 10.622 -5.316 -29.938 1.00 75.19 474 VAL A CA 1
ATOM 3883 C C . VAL A 1 474 ? 9.436 -4.908 -29.072 1.00 75.19 474 VAL A C 1
ATOM 3885 O O . VAL A 1 474 ? 9.474 -5.042 -27.851 1.00 75.19 474 VAL A O 1
ATOM 3888 N N . LEU A 1 475 ? 8.394 -4.383 -29.708 1.00 72.88 475 LEU A N 1
ATOM 3889 C CA . LEU A 1 475 ? 7.198 -3.867 -29.057 1.00 72.88 475 LEU A CA 1
ATOM 3890 C C . LEU A 1 475 ? 6.005 -4.759 -29.414 1.00 72.88 475 LEU A C 1
ATOM 3892 O O . LEU A 1 475 ? 5.708 -5.017 -30.584 1.00 72.88 475 LEU A O 1
ATOM 3896 N N . SER A 1 476 ? 5.314 -5.233 -28.383 1.00 66.88 476 SER A N 1
ATOM 3897 C CA . SER A 1 476 ? 4.102 -6.056 -28.486 1.00 66.88 476 SER A CA 1
ATOM 3898 C C . SER A 1 476 ? 2.838 -5.221 -28.738 1.00 66.88 476 SER A C 1
ATOM 3900 O O . SER A 1 476 ? 1.846 -5.740 -29.254 1.00 66.88 476 SER A O 1
ATOM 3902 N N . HIS A 1 477 ? 2.879 -3.930 -28.396 1.00 65.88 477 HIS A N 1
ATOM 3903 C CA . HIS A 1 477 ? 1.767 -2.983 -28.461 1.00 65.88 477 HIS A CA 1
ATOM 3904 C C . HIS A 1 477 ? 2.140 -1.734 -29.269 1.00 65.88 477 HIS A C 1
ATOM 3906 O O . HIS A 1 477 ? 3.310 -1.469 -29.531 1.00 65.88 477 HIS A O 1
ATOM 3912 N N . ILE A 1 478 ? 1.132 -0.935 -29.637 1.00 66.25 478 ILE A N 1
ATOM 3913 C CA . ILE A 1 478 ? 1.290 0.331 -30.377 1.00 66.25 478 ILE A CA 1
ATOM 3914 C C . ILE A 1 478 ? 1.754 1.488 -29.467 1.00 66.25 478 ILE A C 1
ATOM 3916 O O . ILE A 1 478 ? 1.326 2.634 -29.603 1.00 66.25 478 ILE A O 1
ATOM 3920 N N . THR A 1 479 ? 2.574 1.190 -28.469 1.00 67.69 479 THR A N 1
ATOM 3921 C CA . THR A 1 479 ? 3.122 2.174 -27.539 1.00 67.69 479 THR A CA 1
ATOM 3922 C C . THR A 1 479 ? 4.355 2.823 -28.157 1.00 67.69 479 THR A C 1
ATOM 3924 O O . THR A 1 479 ? 5.207 2.157 -28.739 1.00 67.69 479 THR A O 1
ATOM 3927 N N . ILE A 1 480 ? 4.451 4.149 -28.052 1.00 70.44 480 ILE A N 1
ATOM 3928 C CA . ILE A 1 480 ? 5.613 4.889 -28.554 1.00 70.44 480 ILE A CA 1
ATOM 3929 C C . ILE A 1 480 ? 6.669 4.937 -27.446 1.00 70.44 480 ILE A C 1
ATOM 3931 O O . ILE A 1 480 ? 6.370 5.461 -26.367 1.00 70.44 480 ILE A O 1
ATOM 3935 N N . PRO A 1 481 ? 7.902 4.458 -27.688 1.00 79.00 481 PRO A N 1
ATOM 3936 C CA . PRO A 1 481 ? 8.978 4.597 -26.719 1.00 79.00 481 PRO A CA 1
ATOM 3937 C C . PRO A 1 481 ? 9.354 6.075 -26.545 1.00 79.00 481 PRO A C 1
ATOM 3939 O O . PRO A 1 481 ? 9.421 6.832 -27.515 1.00 79.00 481 PRO A O 1
ATOM 3942 N N . THR A 1 482 ? 9.640 6.486 -25.312 1.00 85.62 482 THR A N 1
ATOM 3943 C CA . THR A 1 482 ? 10.155 7.831 -25.015 1.00 85.62 482 THR A CA 1
ATOM 3944 C C . THR A 1 482 ? 11.667 7.762 -24.878 1.00 85.62 482 THR A C 1
ATOM 3946 O O . THR A 1 482 ? 12.170 7.070 -23.995 1.00 85.62 482 THR A O 1
ATOM 3949 N N . ILE A 1 483 ? 12.404 8.434 -25.763 1.00 84.75 483 ILE A N 1
ATOM 3950 C CA . ILE A 1 483 ? 13.864 8.305 -25.851 1.00 84.75 483 ILE A CA 1
ATOM 3951 C C . ILE A 1 483 ? 14.524 9.681 -25.917 1.00 84.75 483 ILE A C 1
ATOM 3953 O O . ILE A 1 483 ? 14.513 10.365 -26.941 1.00 84.75 483 ILE A O 1
ATOM 3957 N N . GLU A 1 484 ? 15.207 10.031 -24.836 1.00 86.31 484 GLU A N 1
ATOM 3958 C CA . GLU A 1 484 ? 15.976 11.256 -24.660 1.00 86.31 484 GLU A CA 1
ATOM 3959 C C . GLU A 1 484 ? 17.444 10.919 -24.373 1.00 86.31 484 GLU A C 1
ATOM 3961 O O . GLU A 1 484 ? 17.985 11.196 -23.305 1.00 86.31 484 GLU A O 1
ATOM 3966 N N . CYS A 1 485 ? 18.079 10.256 -25.341 1.00 85.31 485 CYS A N 1
ATOM 3967 C CA . CYS A 1 485 ? 19.470 9.805 -25.262 1.00 85.31 485 CYS A CA 1
ATOM 3968 C C . CYS A 1 485 ? 20.307 10.486 -26.358 1.00 85.31 485 CYS A C 1
ATOM 3970 O O . CYS A 1 485 ? 20.112 10.149 -27.531 1.00 85.31 485 CYS A O 1
ATOM 3972 N N . PRO A 1 486 ? 21.214 11.425 -26.028 1.00 81.31 486 PRO A N 1
ATOM 3973 C CA . PRO A 1 486 ? 21.996 12.156 -27.032 1.00 81.31 486 PRO A CA 1
ATOM 3974 C C . PRO A 1 486 ? 22.989 11.289 -27.817 1.00 81.31 486 PRO A C 1
ATOM 3976 O O . PRO A 1 486 ? 23.208 11.516 -28.999 1.00 81.31 486 PRO A O 1
ATOM 3979 N N . LEU A 1 487 ? 23.576 10.272 -27.176 1.00 81.69 487 LEU A N 1
ATOM 3980 C CA . LEU A 1 487 ? 24.583 9.391 -27.791 1.00 81.69 487 LEU A CA 1
ATOM 3981 C C . LEU A 1 487 ? 23.979 8.279 -28.665 1.00 81.69 487 LEU A C 1
ATOM 3983 O O . LEU A 1 487 ? 24.708 7.524 -29.313 1.00 81.69 487 LEU A O 1
ATOM 3987 N N . LEU A 1 488 ? 22.650 8.152 -28.660 1.00 81.12 488 LEU A N 1
ATOM 3988 C CA . LEU A 1 488 ? 21.948 7.122 -29.405 1.00 81.12 488 LEU A CA 1
ATOM 3989 C C . LEU A 1 488 ? 21.808 7.537 -30.864 1.00 81.12 488 LEU A C 1
ATOM 3991 O O . LEU A 1 488 ? 20.953 8.350 -31.198 1.00 81.12 488 LEU A O 1
ATOM 3995 N N . ASN A 1 489 ? 22.603 6.925 -31.735 1.00 78.56 489 ASN A N 1
ATOM 3996 C CA . ASN A 1 489 ? 22.635 7.269 -33.155 1.00 78.56 489 ASN A CA 1
ATOM 3997 C C . ASN A 1 489 ? 21.701 6.396 -33.996 1.00 78.56 489 ASN A C 1
ATOM 3999 O O . ASN A 1 489 ? 21.303 6.799 -35.090 1.00 78.56 489 ASN A O 1
ATOM 4003 N N . ARG A 1 490 ? 21.346 5.197 -33.513 1.00 75.06 490 ARG A N 1
ATOM 4004 C CA . ARG A 1 490 ? 20.514 4.250 -34.259 1.00 75.06 490 ARG A CA 1
ATOM 4005 C C . ARG A 1 490 ? 19.461 3.576 -33.390 1.00 75.06 490 ARG A C 1
ATOM 4007 O O . ARG A 1 490 ? 19.777 3.009 -32.347 1.00 75.06 490 ARG A O 1
ATOM 4014 N N . ILE A 1 491 ? 18.224 3.571 -33.875 1.00 77.25 491 ILE A N 1
ATOM 4015 C CA . ILE A 1 491 ? 17.080 2.910 -33.241 1.00 77.25 491 ILE A CA 1
ATOM 4016 C C . ILE A 1 491 ? 16.474 1.950 -34.255 1.00 77.25 491 ILE A C 1
ATOM 4018 O O . ILE A 1 491 ? 16.215 2.337 -35.392 1.00 77.25 491 ILE A O 1
ATOM 4022 N N . ILE A 1 492 ? 16.248 0.706 -33.857 1.00 76.81 492 ILE A N 1
ATOM 4023 C CA . ILE A 1 492 ? 15.508 -0.272 -34.649 1.00 76.81 492 ILE A CA 1
ATOM 4024 C C . ILE A 1 492 ? 14.242 -0.616 -33.870 1.00 76.81 492 ILE A C 1
ATOM 4026 O O . ILE A 1 492 ? 14.334 -1.062 -32.732 1.00 76.81 492 ILE A O 1
ATOM 4030 N N . LEU A 1 493 ? 13.075 -0.364 -34.456 1.00 76.50 493 LEU A N 1
ATOM 4031 C CA . LEU A 1 493 ? 11.761 -0.596 -33.860 1.00 76.50 493 LEU A CA 1
ATOM 4032 C C . LEU A 1 493 ? 11.075 -1.744 -34.596 1.00 76.50 493 LEU A C 1
ATOM 4034 O O . LEU A 1 493 ? 10.843 -1.636 -35.795 1.00 76.50 493 LEU A O 1
ATOM 4038 N N . HIS A 1 494 ? 10.714 -2.808 -33.892 1.00 75.50 494 HIS A N 1
ATOM 4039 C CA . HIS A 1 494 ? 9.960 -3.936 -34.425 1.00 75.50 494 HIS A CA 1
ATOM 4040 C C . HIS A 1 494 ? 8.622 -4.061 -33.688 1.00 75.50 494 HIS A C 1
ATOM 4042 O O . HIS A 1 494 ? 8.609 -4.350 -32.496 1.00 75.50 494 HIS A O 1
ATOM 4048 N N . TYR A 1 495 ? 7.500 -3.861 -34.386 1.00 73.56 495 TYR A N 1
ATOM 4049 C CA . TYR A 1 495 ? 6.156 -4.031 -33.818 1.00 73.56 495 TYR A CA 1
ATOM 4050 C C . TYR A 1 495 ? 5.564 -5.381 -34.239 1.00 73.56 495 TYR A C 1
ATOM 4052 O O . TYR A 1 495 ? 5.320 -5.596 -35.426 1.00 73.56 495 TYR A O 1
ATOM 4060 N N . GLN A 1 496 ? 5.310 -6.276 -33.282 1.00 69.12 496 GLN A N 1
ATOM 4061 C CA . GLN A 1 496 ? 4.941 -7.670 -33.583 1.00 69.12 496 GLN A CA 1
ATOM 4062 C C . GLN A 1 496 ? 3.466 -7.867 -33.976 1.00 69.12 496 GLN A C 1
ATOM 4064 O O . GLN A 1 496 ? 3.170 -8.709 -34.819 1.00 69.12 496 GLN A O 1
ATOM 4069 N N . ASN A 1 497 ? 2.540 -7.095 -33.395 1.00 66.75 497 ASN A N 1
ATOM 4070 C CA . ASN A 1 497 ? 1.096 -7.406 -33.422 1.00 66.75 497 ASN A CA 1
ATOM 4071 C C . ASN A 1 497 ? 0.227 -6.384 -34.166 1.00 66.75 497 ASN A C 1
ATOM 4073 O O . ASN A 1 497 ? -0.978 -6.302 -33.937 1.00 66.75 497 ASN A O 1
ATOM 4077 N N . VAL A 1 498 ? 0.818 -5.550 -35.011 1.00 64.19 498 VAL A N 1
ATOM 4078 C CA . VAL A 1 498 ? 0.095 -4.462 -35.688 1.00 64.19 498 VAL A CA 1
ATOM 4079 C C . VAL A 1 498 ? 0.372 -4.496 -37.175 1.00 64.19 498 VAL A C 1
ATOM 4081 O O . VAL A 1 498 ? 1.147 -5.338 -37.575 1.00 64.19 498 VAL A O 1
ATOM 4084 N N . GLU A 1 499 ? -0.254 -3.681 -38.021 1.00 63.97 499 GLU A N 1
ATOM 4085 C CA . GLU A 1 499 ? 0.089 -3.596 -39.444 1.00 63.97 499 GLU A CA 1
ATOM 4086 C C . GLU A 1 499 ? 0.438 -2.184 -39.880 1.00 63.97 499 GLU A C 1
ATOM 4088 O O . GLU A 1 499 ? -0.393 -1.288 -39.828 1.00 63.97 499 GLU A O 1
ATOM 4093 N N . CYS A 1 500 ? 1.687 -1.965 -40.302 1.00 64.44 500 CYS A N 1
ATOM 4094 C CA . CYS A 1 500 ? 2.098 -0.680 -40.852 1.00 64.44 500 CYS A CA 1
ATOM 4095 C C . CYS A 1 500 ? 1.577 -0.549 -42.286 1.00 64.44 500 CYS A C 1
ATOM 4097 O O . CYS A 1 500 ? 2.111 -1.173 -43.204 1.00 64.44 500 CYS A O 1
ATOM 4099 N N . ILE A 1 501 ? 0.565 0.297 -42.475 1.00 64.25 501 ILE A N 1
ATOM 4100 C CA . ILE A 1 501 ? -0.069 0.537 -43.779 1.00 64.25 501 ILE A CA 1
ATOM 4101 C C . ILE A 1 501 ? 0.433 1.817 -44.461 1.00 64.25 501 ILE A C 1
ATOM 4103 O O . ILE A 1 501 ? 0.101 2.075 -45.613 1.00 64.25 501 ILE A O 1
ATOM 4107 N N . GLY A 1 502 ? 1.246 2.628 -43.778 1.00 60.19 502 GLY A N 1
ATOM 4108 C CA . GLY A 1 502 ? 1.898 3.787 -44.384 1.00 60.19 502 GLY A CA 1
ATOM 4109 C C . GLY A 1 502 ? 2.563 4.711 -43.370 1.00 60.19 502 GLY A C 1
ATOM 4110 O O . GLY A 1 502 ? 2.384 4.576 -42.163 1.00 60.19 502 GLY A O 1
ATOM 4111 N N . PHE A 1 503 ? 3.313 5.690 -43.865 1.00 62.19 503 PHE A N 1
ATOM 4112 C CA . PHE A 1 503 ? 3.905 6.758 -43.062 1.00 62.19 503 PHE A CA 1
ATOM 4113 C C . PHE A 1 503 ? 3.550 8.105 -43.693 1.00 62.19 503 PHE A C 1
ATOM 4115 O O . PHE A 1 503 ? 3.807 8.324 -44.875 1.00 62.19 503 PHE A O 1
ATOM 4122 N N . ASP A 1 504 ? 2.927 8.991 -42.919 1.00 57.94 504 ASP A N 1
ATOM 4123 C CA . ASP A 1 504 ? 2.609 10.345 -43.358 1.00 57.94 504 ASP A CA 1
ATOM 4124 C C . ASP A 1 504 ? 3.800 11.267 -43.075 1.00 57.94 504 ASP A C 1
ATOM 4126 O O . ASP A 1 504 ? 4.121 11.580 -41.927 1.00 57.94 504 ASP A O 1
ATOM 4130 N N . LEU A 1 505 ? 4.446 11.701 -44.156 1.00 55.56 505 LEU A N 1
ATOM 4131 C CA . LEU A 1 505 ? 5.614 12.577 -44.136 1.00 55.56 505 LEU A CA 1
ATOM 4132 C C . LEU A 1 505 ? 5.311 13.975 -43.581 1.00 55.56 505 LEU A C 1
ATOM 4134 O O . LEU A 1 505 ? 6.191 14.575 -42.964 1.00 55.56 505 LEU A O 1
ATOM 4138 N N . LEU A 1 506 ? 4.099 14.497 -43.796 1.00 57.16 506 LEU A N 1
ATOM 4139 C CA . LEU A 1 506 ? 3.714 15.842 -43.358 1.00 57.16 506 LEU A CA 1
ATOM 4140 C C . LEU A 1 506 ? 3.440 15.865 -41.861 1.00 57.16 506 LEU A C 1
ATOM 4142 O O . LEU A 1 506 ? 3.898 16.762 -41.156 1.00 57.16 506 LEU A O 1
ATOM 4146 N N . THR A 1 507 ? 2.710 14.863 -41.372 1.00 57.31 507 THR A N 1
ATOM 4147 C CA . THR A 1 507 ? 2.344 14.789 -39.955 1.00 57.31 507 THR A CA 1
ATOM 4148 C C . THR A 1 507 ? 3.343 14.010 -39.112 1.00 57.31 507 THR A C 1
ATOM 4150 O O . THR A 1 507 ? 3.213 14.014 -37.890 1.00 57.31 507 THR A O 1
ATOM 4153 N N . GLN A 1 508 ? 4.345 13.373 -39.731 1.00 60.91 508 GLN A N 1
ATOM 4154 C CA . GLN A 1 508 ? 5.339 12.543 -39.047 1.00 60.91 508 GLN A CA 1
ATOM 4155 C C . GLN A 1 508 ? 4.711 11.365 -38.272 1.00 60.91 508 GLN A C 1
ATOM 4157 O O . GLN A 1 508 ? 5.243 10.898 -37.260 1.00 60.91 508 GLN A O 1
ATOM 4162 N N . LYS A 1 509 ? 3.565 10.865 -38.755 1.00 65.44 509 LYS A N 1
ATOM 4163 C CA . LYS A 1 509 ? 2.779 9.799 -38.115 1.00 65.44 509 LYS A CA 1
ATOM 4164 C C . LYS A 1 509 ? 2.866 8.497 -38.902 1.00 65.44 509 LYS A C 1
ATOM 4166 O O . LYS A 1 509 ? 2.686 8.473 -40.118 1.00 65.44 509 LYS A O 1
ATOM 4171 N N . LEU A 1 510 ? 3.064 7.393 -38.189 1.00 68.25 510 LEU A N 1
ATOM 4172 C CA . LEU A 1 510 ? 2.895 6.051 -38.729 1.00 68.25 510 LEU A CA 1
ATOM 4173 C C . LEU A 1 510 ? 1.402 5.715 -38.765 1.00 68.25 510 LEU A C 1
ATOM 4175 O O . LEU A 1 510 ? 0.721 5.838 -37.748 1.00 68.25 510 LEU A O 1
ATOM 4179 N N . LYS A 1 511 ? 0.890 5.292 -39.920 1.00 66.38 511 LYS A N 1
ATOM 4180 C CA . LYS A 1 511 ? -0.459 4.739 -40.056 1.00 66.38 511 LYS A CA 1
ATOM 4181 C C . LYS A 1 511 ? -0.394 3.245 -39.801 1.00 66.38 511 LYS A C 1
ATOM 4183 O O . LYS A 1 511 ? 0.305 2.510 -40.500 1.00 66.38 511 LYS A O 1
ATOM 4188 N N . ILE A 1 512 ? -1.121 2.817 -38.784 1.00 67.94 512 ILE A N 1
ATOM 4189 C CA . ILE A 1 512 ? -1.054 1.471 -38.254 1.00 67.94 512 ILE A CA 1
ATOM 4190 C C . ILE A 1 512 ? -2.470 0.900 -38.152 1.00 67.94 512 ILE A C 1
ATOM 4192 O O . ILE A 1 512 ? -3.334 1.476 -37.492 1.00 67.94 512 ILE A O 1
ATOM 4196 N N . LEU A 1 513 ? -2.703 -0.251 -38.768 1.00 63.44 513 LEU A N 1
ATOM 4197 C CA . LEU A 1 513 ? -3.932 -1.024 -38.672 1.00 63.44 513 LEU A CA 1
ATOM 4198 C C . LEU A 1 513 ? -3.791 -2.072 -37.564 1.00 63.44 513 LEU A C 1
ATOM 4200 O O . LEU A 1 513 ? -2.928 -2.944 -37.637 1.00 63.44 513 LEU A O 1
ATOM 4204 N N . SER A 1 514 ? -4.624 -1.995 -36.526 1.00 61.19 514 SER A N 1
ATOM 4205 C CA . SER A 1 514 ? -4.660 -3.037 -35.492 1.00 61.19 514 SER A CA 1
ATOM 4206 C C . SER A 1 514 ? -5.525 -4.215 -35.958 1.00 61.19 514 SER A C 1
ATOM 4208 O O . SER A 1 514 ? -6.720 -4.006 -36.189 1.00 61.19 514 SER A O 1
ATOM 4210 N N . PRO A 1 515 ? -4.989 -5.448 -36.042 1.00 57.94 515 PRO A N 1
ATOM 4211 C CA . PRO A 1 515 ? -5.782 -6.620 -36.411 1.00 57.94 515 PRO A CA 1
ATOM 4212 C C . PRO A 1 515 ? -6.875 -6.943 -35.379 1.00 57.94 515 PRO A C 1
ATOM 4214 O O . PRO A 1 515 ? -7.906 -7.496 -35.747 1.00 57.94 515 PRO A O 1
ATOM 4217 N N . LEU A 1 516 ? -6.693 -6.544 -34.112 1.00 57.50 516 LEU A N 1
ATOM 4218 C CA . LEU A 1 516 ? -7.673 -6.763 -33.040 1.00 57.50 516 LEU A CA 1
ATOM 4219 C C . LEU A 1 516 ? -8.891 -5.834 -33.143 1.00 57.50 516 LEU A C 1
ATOM 4221 O O . LEU A 1 516 ? -10.004 -6.260 -32.860 1.00 57.50 516 LEU A O 1
ATOM 4225 N N . ASN A 1 517 ? -8.693 -4.583 -33.576 1.00 54.12 517 ASN A N 1
ATOM 4226 C CA . ASN A 1 517 ? -9.751 -3.564 -33.551 1.00 54.12 517 ASN A CA 1
ATOM 4227 C C . ASN A 1 517 ? -10.271 -3.176 -34.943 1.00 54.12 517 ASN A C 1
ATOM 4229 O O . ASN A 1 517 ? -11.185 -2.363 -35.023 1.00 54.12 517 ASN A O 1
ATOM 4233 N N . LYS A 1 518 ? -9.669 -3.680 -36.035 1.00 56.75 518 LYS A N 1
ATOM 4234 C CA . LYS A 1 518 ? -9.927 -3.253 -37.431 1.00 56.75 518 LYS A CA 1
ATOM 4235 C C . LYS A 1 518 ? -9.915 -1.724 -37.643 1.00 56.75 518 LYS A C 1
ATOM 4237 O O . LYS A 1 518 ? -10.402 -1.232 -38.654 1.00 56.75 518 LYS A O 1
ATOM 4242 N N . CYS A 1 519 ? -9.333 -0.964 -36.714 1.00 52.78 519 CYS A N 1
ATOM 4243 C CA . CYS A 1 519 ? -9.247 0.490 -36.769 1.00 52.78 519 CYS A CA 1
ATOM 4244 C C . CYS A 1 519 ? -7.855 0.918 -37.237 1.00 52.78 519 CYS A C 1
ATOM 4246 O O . CYS A 1 519 ? -6.836 0.415 -36.750 1.00 52.78 519 CYS A O 1
ATOM 4248 N N . CYS A 1 520 ? -7.822 1.886 -38.155 1.00 60.12 520 CYS A N 1
ATOM 4249 C CA . CYS A 1 520 ? -6.606 2.599 -38.521 1.00 60.12 520 CYS A CA 1
ATOM 4250 C C . CYS A 1 520 ? -6.286 3.629 -37.432 1.00 60.12 520 CYS A C 1
ATOM 4252 O O . CYS A 1 520 ? -7.083 4.520 -37.145 1.00 60.12 520 CYS A O 1
ATOM 4254 N N . SER A 1 521 ? -5.105 3.516 -36.839 1.00 58.75 521 SER A N 1
ATOM 4255 C CA . SER A 1 521 ? -4.566 4.447 -35.853 1.00 58.75 521 SER A CA 1
ATOM 4256 C C . SER A 1 521 ? -3.357 5.174 -36.437 1.00 58.75 521 SER A C 1
ATOM 4258 O O . SER A 1 521 ? -2.528 4.574 -37.118 1.00 58.75 521 SER A O 1
ATOM 4260 N N . CYS A 1 522 ? -3.258 6.480 -36.197 1.00 64.25 522 CYS A N 1
ATOM 4261 C CA . CYS A 1 522 ? -2.093 7.273 -36.582 1.00 64.25 522 CYS A CA 1
ATOM 4262 C C . CYS A 1 522 ? -1.245 7.527 -35.339 1.00 64.25 522 CYS A C 1
ATOM 4264 O O . CYS A 1 522 ? -1.661 8.262 -34.443 1.00 64.25 522 CYS A O 1
ATOM 4266 N N . VAL A 1 523 ? -0.055 6.943 -35.292 1.00 62.75 523 VAL A N 1
ATOM 4267 C CA . VAL A 1 523 ? 0.835 7.002 -34.135 1.00 62.75 523 VAL A CA 1
ATOM 4268 C C . VAL A 1 523 ? 2.033 7.881 -34.453 1.00 62.75 523 VAL A C 1
ATOM 4270 O O . VAL A 1 523 ? 2.791 7.636 -35.390 1.00 62.75 523 VAL A O 1
ATOM 4273 N N . SER A 1 524 ? 2.194 8.941 -33.667 1.00 65.31 524 SER A N 1
ATOM 4274 C CA . SER A 1 524 ? 3.329 9.855 -33.770 1.00 65.31 524 SER A CA 1
ATOM 4275 C C . SER A 1 524 ? 4.572 9.212 -33.157 1.00 65.31 524 SER A C 1
ATOM 4277 O O . SER A 1 524 ? 4.890 9.446 -31.997 1.00 65.31 524 SER A O 1
ATOM 4279 N N . ILE A 1 525 ? 5.300 8.404 -33.931 1.00 59.28 525 ILE A N 1
ATOM 4280 C CA . ILE A 1 525 ? 6.575 7.811 -33.479 1.00 59.28 525 ILE A CA 1
ATOM 4281 C C . ILE A 1 525 ? 7.574 8.906 -33.056 1.00 59.28 525 ILE A C 1
ATOM 4283 O O . ILE A 1 525 ? 8.438 8.676 -32.214 1.00 59.28 525 ILE A O 1
ATOM 4287 N N . LEU A 1 526 ? 7.447 10.107 -33.628 1.00 59.00 526 LEU A N 1
ATOM 4288 C CA . LEU A 1 526 ? 8.471 11.147 -33.593 1.00 59.00 526 LEU A CA 1
ATOM 4289 C C . LEU A 1 526 ? 8.277 12.193 -32.481 1.00 59.00 526 LEU A C 1
ATOM 4291 O O . LEU A 1 526 ? 9.201 12.960 -32.228 1.00 59.00 526 LEU A O 1
ATOM 4295 N N . SER A 1 527 ? 7.141 12.213 -31.769 1.00 59.47 527 SER A N 1
ATOM 4296 C CA . SER A 1 527 ? 6.901 13.223 -30.717 1.00 59.47 527 SER A CA 1
ATOM 4297 C C . SER A 1 527 ? 7.720 12.998 -29.444 1.00 59.47 527 SER A C 1
ATOM 4299 O O . SER A 1 527 ? 7.972 13.951 -28.715 1.00 59.47 527 SER A O 1
ATOM 4301 N N . ASN A 1 528 ? 8.153 11.761 -29.181 1.00 69.00 528 ASN A N 1
ATOM 4302 C CA . ASN A 1 528 ? 8.752 11.377 -27.897 1.00 69.00 528 ASN A CA 1
ATOM 4303 C C . ASN A 1 528 ? 10.251 11.020 -28.006 1.00 69.00 528 ASN A C 1
ATOM 4305 O O . ASN A 1 528 ? 10.831 10.509 -27.047 1.00 69.00 528 ASN A O 1
ATOM 4309 N N . ILE A 1 529 ? 10.887 11.269 -29.161 1.00 73.81 529 ILE A N 1
ATOM 4310 C CA . ILE A 1 529 ? 12.312 10.992 -29.409 1.00 73.81 529 ILE A CA 1
ATOM 4311 C C . ILE A 1 529 ? 13.056 12.309 -29.666 1.00 73.81 529 ILE A C 1
ATOM 4313 O O . ILE A 1 529 ? 12.861 12.953 -30.698 1.00 73.81 529 ILE A O 1
ATOM 4317 N N . THR A 1 530 ? 13.956 12.708 -28.763 1.00 69.06 530 THR A N 1
ATOM 4318 C CA . THR A 1 530 ? 14.729 13.952 -28.936 1.00 69.06 530 THR A CA 1
ATOM 4319 C C . THR A 1 530 ? 15.850 13.796 -29.962 1.00 69.06 530 THR A C 1
ATOM 4321 O O . THR A 1 530 ? 16.369 12.697 -30.186 1.00 69.06 530 THR A O 1
ATOM 4324 N N . GLN A 1 531 ? 16.238 14.920 -30.584 1.00 64.38 531 GLN A N 1
ATOM 4325 C CA . GLN A 1 531 ? 17.286 14.991 -31.616 1.00 64.38 531 GLN A CA 1
ATOM 4326 C C . GLN A 1 531 ? 17.039 14.048 -32.804 1.00 64.38 531 GLN A C 1
ATOM 4328 O O . GLN A 1 531 ? 17.973 13.565 -33.435 1.00 64.38 531 GLN A O 1
ATOM 4333 N N . LEU A 1 532 ? 15.769 13.817 -33.145 1.00 60.38 532 LEU A N 1
ATOM 4334 C CA . LEU A 1 532 ? 15.341 12.914 -34.214 1.00 60.38 532 LEU A CA 1
ATOM 4335 C C . LEU A 1 532 ? 16.127 13.088 -35.525 1.00 60.38 532 LEU A C 1
ATOM 4337 O O . LEU A 1 532 ? 16.570 12.120 -36.131 1.00 60.38 532 LEU A O 1
ATOM 4341 N N . ASN A 1 533 ? 16.365 14.339 -35.926 1.00 55.25 533 ASN A N 1
ATOM 4342 C CA . ASN A 1 533 ? 17.083 14.682 -37.155 1.00 55.25 533 ASN A CA 1
ATOM 4343 C C . ASN A 1 533 ? 18.571 14.269 -37.156 1.00 55.25 533 ASN A C 1
ATOM 4345 O O . ASN A 1 533 ? 19.273 14.514 -38.135 1.00 55.25 533 ASN A O 1
ATOM 4349 N N . GLN A 1 534 ? 19.080 13.690 -36.074 1.00 62.53 534 GLN A N 1
ATOM 4350 C CA . GLN A 1 534 ? 20.455 13.209 -35.938 1.00 62.53 534 GLN A CA 1
ATOM 4351 C C . GLN A 1 534 ? 20.517 11.683 -35.755 1.00 62.53 534 GLN A C 1
ATOM 4353 O O . GLN A 1 534 ? 21.607 11.136 -35.618 1.00 62.53 534 GLN A O 1
ATOM 4358 N N . LYS A 1 535 ? 19.365 10.992 -35.775 1.00 70.81 535 LYS A N 1
ATOM 4359 C CA . LYS A 1 535 ? 19.251 9.555 -35.494 1.00 70.81 535 LYS A CA 1
ATOM 4360 C C . LYS A 1 535 ? 18.759 8.786 -36.721 1.00 70.81 535 LYS A C 1
ATOM 4362 O O . LYS A 1 535 ? 17.843 9.224 -37.415 1.00 70.81 535 LYS A O 1
ATOM 4367 N N . LYS A 1 536 ? 19.342 7.610 -36.970 1.00 70.31 536 LYS A N 1
ATOM 4368 C CA . LYS A 1 536 ? 18.873 6.632 -37.965 1.00 70.31 536 LYS A CA 1
ATOM 4369 C C . LYS A 1 536 ? 17.819 5.737 -37.318 1.00 70.31 536 LYS A C 1
ATOM 4371 O O . LYS A 1 536 ? 18.157 4.941 -36.441 1.00 70.31 536 LYS A O 1
ATOM 4376 N N . ILE A 1 537 ? 16.563 5.843 -37.741 1.00 69.06 537 ILE A N 1
ATOM 4377 C CA . ILE A 1 537 ? 15.468 5.017 -37.218 1.00 69.06 537 ILE A CA 1
ATOM 4378 C C . ILE A 1 537 ? 15.066 3.999 -38.287 1.00 69.06 537 ILE A C 1
ATOM 4380 O O . ILE A 1 537 ? 14.759 4.358 -39.419 1.00 69.06 537 ILE A O 1
ATOM 4384 N N . THR A 1 538 ? 15.085 2.716 -37.946 1.00 71.00 538 THR A N 1
ATOM 4385 C CA . THR A 1 538 ? 14.631 1.626 -38.817 1.00 71.00 538 THR A CA 1
ATOM 4386 C C . THR A 1 538 ? 13.389 1.004 -38.206 1.00 71.00 538 THR A C 1
ATOM 4388 O O . THR A 1 538 ? 13.439 0.514 -37.084 1.00 71.00 538 THR A O 1
ATOM 4391 N N . LEU A 1 539 ? 12.280 1.022 -38.932 1.00 69.69 539 LEU A N 1
ATOM 4392 C CA . LEU A 1 539 ? 11.060 0.326 -38.554 1.00 69.69 539 LEU A CA 1
ATOM 4393 C C . LEU A 1 539 ? 11.027 -1.022 -39.279 1.00 69.69 539 LEU A C 1
ATOM 4395 O O . LEU A 1 539 ? 11.095 -1.070 -40.506 1.00 69.69 539 LEU A O 1
ATOM 4399 N N . LEU A 1 540 ? 10.924 -2.101 -38.518 1.00 66.06 540 LEU A N 1
ATOM 4400 C CA . LEU A 1 540 ? 10.758 -3.461 -39.006 1.00 66.06 540 LEU A CA 1
ATOM 4401 C C . LEU A 1 540 ? 9.314 -3.887 -38.780 1.00 66.06 540 LEU A C 1
ATOM 4403 O O . LEU A 1 540 ? 8.778 -3.744 -37.677 1.00 66.06 540 LEU A O 1
ATOM 4407 N N . TYR A 1 541 ? 8.686 -4.405 -39.827 1.00 62.97 541 TYR A N 1
ATOM 4408 C CA . TYR A 1 541 ? 7.300 -4.821 -39.768 1.00 62.97 541 TYR A CA 1
ATOM 4409 C C . TYR A 1 541 ? 7.017 -6.006 -40.698 1.00 62.97 541 TYR A C 1
ATOM 4411 O O . TYR A 1 541 ? 7.044 -5.828 -41.913 1.00 62.97 541 TYR A O 1
ATOM 4419 N N . LYS A 1 542 ? 6.687 -7.194 -40.157 1.00 62.56 542 LYS A N 1
ATOM 4420 C CA . LYS A 1 542 ? 6.581 -8.440 -40.951 1.00 62.56 542 LYS A CA 1
ATOM 4421 C C . LYS A 1 542 ? 7.776 -8.531 -41.921 1.00 62.56 542 LYS A C 1
ATOM 4423 O O . LYS A 1 542 ? 8.908 -8.466 -41.475 1.00 62.56 542 LYS A O 1
ATOM 4428 N N . THR A 1 543 ? 7.557 -8.587 -43.233 1.00 53.72 543 THR A N 1
ATOM 4429 C CA . THR A 1 543 ? 8.612 -8.616 -44.261 1.00 53.72 543 THR A CA 1
ATOM 4430 C C . THR A 1 543 ? 9.061 -7.232 -44.757 1.00 53.72 543 THR A C 1
ATOM 4432 O O . THR A 1 543 ? 9.942 -7.149 -45.607 1.00 53.72 543 THR A O 1
ATOM 4435 N N . LYS A 1 544 ? 8.471 -6.134 -44.265 1.00 57.34 544 LYS A N 1
ATOM 4436 C CA . LYS A 1 544 ? 8.728 -4.760 -44.727 1.00 57.34 544 LYS A CA 1
ATOM 4437 C C . LYS A 1 544 ? 9.684 -4.014 -43.795 1.00 57.34 544 LYS A C 1
ATOM 4439 O O . LYS A 1 544 ? 9.566 -4.065 -42.568 1.00 57.34 544 LYS A O 1
ATOM 4444 N N . VAL A 1 545 ? 10.597 -3.253 -44.394 1.00 60.03 545 VAL A N 1
ATOM 4445 C CA . VAL A 1 545 ? 11.580 -2.416 -43.695 1.00 60.03 545 VAL A CA 1
ATOM 4446 C C . VAL A 1 545 ? 11.398 -0.966 -44.129 1.00 60.03 545 VAL A C 1
ATOM 4448 O O . VAL A 1 545 ? 11.500 -0.657 -45.312 1.00 60.03 545 VAL A O 1
ATOM 4451 N N . PHE A 1 546 ? 11.166 -0.061 -43.178 1.00 61.16 546 PHE A N 1
ATOM 4452 C CA . PHE A 1 546 ? 11.114 1.379 -43.441 1.00 61.16 546 PHE A CA 1
ATOM 4453 C C . PHE A 1 546 ? 12.298 2.076 -42.780 1.00 61.16 546 PHE A C 1
ATOM 4455 O O . PHE A 1 546 ? 12.572 1.883 -41.593 1.00 61.16 546 PHE A O 1
ATOM 4462 N N . LEU A 1 547 ? 12.995 2.920 -43.538 1.00 62.12 547 LEU A N 1
ATOM 4463 C CA . LEU A 1 547 ? 14.102 3.719 -43.033 1.00 62.12 547 LEU A CA 1
ATOM 4464 C C . LEU A 1 547 ? 13.680 5.183 -42.882 1.00 62.12 547 LEU A C 1
ATOM 4466 O O . LEU A 1 547 ? 13.322 5.846 -43.851 1.00 62.12 547 LEU A O 1
ATOM 4470 N N . LEU A 1 548 ? 13.771 5.695 -41.659 1.00 61.72 548 LEU A N 1
ATOM 4471 C CA . LEU A 1 548 ? 13.535 7.088 -41.304 1.00 61.72 548 LEU A CA 1
ATOM 4472 C C . LEU A 1 548 ? 14.894 7.723 -40.959 1.00 61.72 548 LEU A C 1
ATOM 4474 O O . LEU A 1 548 ? 15.418 7.561 -39.856 1.00 61.72 548 LEU A O 1
ATOM 4478 N N . CYS A 1 549 ? 15.496 8.413 -41.928 1.00 52.59 549 CYS A N 1
ATOM 4479 C CA . CYS A 1 549 ? 16.747 9.165 -41.780 1.00 52.59 549 CYS A CA 1
ATOM 4480 C C . CYS A 1 549 ? 16.532 10.663 -42.018 1.00 52.59 549 CYS A C 1
ATOM 4482 O O . CYS A 1 549 ? 15.672 11.064 -42.798 1.00 52.59 549 CYS A O 1
ATOM 4484 N N . SER A 1 550 ? 17.367 11.511 -41.416 1.00 43.16 550 SER A N 1
ATOM 4485 C CA . SER A 1 550 ? 17.365 12.932 -41.761 1.00 43.16 550 SER A CA 1
ATOM 4486 C C . SER A 1 550 ? 18.097 13.206 -43.086 1.00 43.16 550 SER A C 1
ATOM 4488 O O . SER A 1 550 ? 19.085 12.534 -43.398 1.00 43.16 550 SER A O 1
ATOM 4490 N N . PRO A 1 551 ? 17.704 14.252 -43.840 1.00 37.44 551 PRO A N 1
ATOM 4491 C CA . PRO A 1 551 ? 18.367 14.621 -45.093 1.00 37.44 551 PRO A CA 1
ATOM 4492 C C . PRO A 1 551 ? 19.852 14.992 -44.931 1.00 37.44 551 PRO A C 1
ATOM 4494 O O . PRO A 1 551 ? 20.622 14.865 -45.876 1.00 37.44 551 PRO A O 1
ATOM 4497 N N . LYS A 1 552 ? 20.281 15.445 -43.740 1.00 38.22 552 LYS A N 1
ATOM 4498 C CA . LYS A 1 552 ? 21.666 15.891 -43.484 1.00 38.22 552 LYS A CA 1
ATOM 4499 C C . LYS A 1 552 ? 22.668 14.740 -43.318 1.00 38.22 552 LYS A C 1
ATOM 4501 O O . LYS A 1 552 ? 23.867 14.992 -43.424 1.00 38.22 552 LYS A O 1
ATOM 4506 N N . MET A 1 553 ? 22.206 13.509 -43.076 1.00 39.06 553 MET A N 1
ATOM 4507 C CA . MET A 1 553 ? 23.075 12.325 -42.979 1.00 39.06 553 MET A CA 1
ATOM 4508 C C . MET A 1 553 ? 23.325 11.636 -44.332 1.00 39.06 553 MET A C 1
ATOM 4510 O O . MET A 1 553 ? 24.262 10.852 -44.441 1.00 39.06 553 MET A O 1
ATOM 4514 N N . ASN A 1 554 ? 22.578 11.987 -45.384 1.00 37.44 554 ASN A N 1
ATOM 4515 C CA . ASN A 1 554 ? 22.834 11.534 -46.755 1.00 37.44 554 ASN A CA 1
ATOM 4516 C C . ASN A 1 554 ? 23.794 12.492 -47.473 1.00 37.44 554 ASN A C 1
ATOM 4518 O O . ASN A 1 554 ? 23.401 13.205 -48.392 1.00 37.44 554 ASN A O 1
ATOM 4522 N N . LYS A 1 555 ? 25.066 12.536 -47.057 1.00 32.88 555 LYS A N 1
ATOM 4523 C CA . LYS A 1 555 ? 26.086 13.277 -47.825 1.00 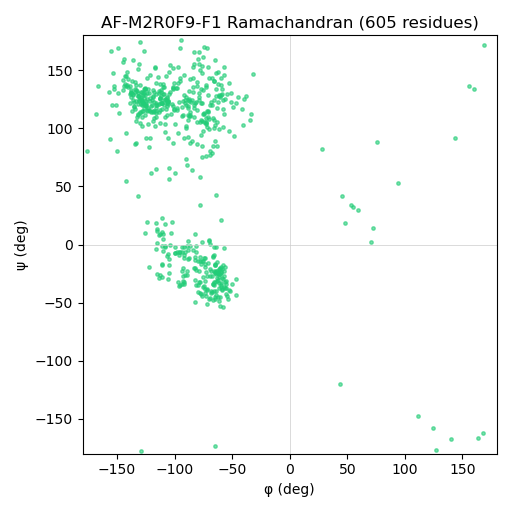32.88 555 LYS A CA 1
ATOM 4524 C C . LYS A 1 555 ? 26.579 12.533 -49.069 1.00 32.88 555 LYS A C 1
ATOM 4526 O O . LYS A 1 555 ? 27.121 13.185 -49.947 1.00 32.88 555 LYS A O 1
ATOM 4531 N N . ASN A 1 556 ? 26.302 11.233 -49.189 1.00 32.84 556 ASN A N 1
ATOM 4532 C CA . ASN A 1 556 ? 26.553 10.445 -50.396 1.00 32.84 556 ASN A CA 1
ATOM 4533 C C . ASN A 1 556 ? 25.326 9.571 -50.711 1.00 32.84 556 ASN A C 1
ATOM 4535 O O . ASN A 1 556 ? 25.280 8.423 -50.270 1.00 32.84 556 ASN A O 1
ATOM 4539 N N . PRO A 1 557 ? 24.308 10.065 -51.438 1.00 32.22 557 PRO A N 1
ATOM 4540 C CA . PRO A 1 557 ? 23.446 9.141 -52.166 1.00 32.22 557 PRO A CA 1
ATOM 4541 C C . PRO A 1 557 ? 24.329 8.353 -53.156 1.00 32.22 557 PRO A C 1
ATOM 4543 O O . PRO A 1 557 ? 25.290 8.924 -53.688 1.00 32.22 557 PRO A O 1
ATOM 4546 N N . PRO A 1 558 ? 24.067 7.058 -53.400 1.00 33.44 558 PRO A N 1
ATOM 4547 C CA . PRO A 1 558 ? 24.827 6.304 -54.388 1.00 33.44 558 PRO A CA 1
ATOM 4548 C C . PRO A 1 558 ? 24.742 7.029 -55.737 1.00 33.44 558 PRO A C 1
ATOM 4550 O O . PRO A 1 558 ? 23.659 7.372 -56.211 1.00 33.44 558 PRO A O 1
ATOM 4553 N N . ARG A 1 559 ? 25.902 7.332 -56.336 1.00 29.67 559 ARG A N 1
ATOM 4554 C CA . ARG A 1 559 ? 25.990 7.937 -57.672 1.00 29.67 559 ARG A CA 1
ATOM 4555 C C . ARG A 1 559 ? 25.361 6.969 -58.675 1.00 29.67 559 ARG A C 1
ATOM 4557 O O . ARG A 1 559 ? 26.026 6.043 -59.134 1.00 29.67 559 ARG A O 1
ATOM 4564 N N . SER A 1 560 ? 24.109 7.206 -59.055 1.00 32.19 560 SER A N 1
ATOM 4565 C CA . SER A 1 560 ? 23.514 6.564 -60.223 1.00 32.19 560 SER A CA 1
ATOM 4566 C C . SER A 1 560 ? 24.259 7.057 -61.465 1.00 32.19 560 SER A C 1
ATOM 4568 O O . SER A 1 560 ? 24.122 8.220 -61.859 1.00 32.19 560 SER A O 1
ATOM 4570 N N . LYS A 1 561 ? 25.083 6.199 -62.079 1.00 28.91 561 LYS A N 1
ATOM 4571 C CA . LYS A 1 561 ? 25.578 6.452 -63.434 1.00 28.91 561 LYS A CA 1
ATOM 4572 C C . LYS A 1 561 ? 24.371 6.526 -64.366 1.00 28.91 561 LYS A C 1
ATOM 4574 O O . LYS A 1 561 ? 23.520 5.644 -64.376 1.00 28.91 561 LYS A O 1
ATOM 4579 N N . SER A 1 562 ? 24.315 7.616 -65.116 1.00 33.81 562 SER A N 1
ATOM 4580 C CA . SER A 1 562 ? 23.301 7.935 -66.111 1.00 33.81 562 SER A CA 1
ATOM 4581 C C . SER A 1 562 ? 23.047 6.784 -67.084 1.00 33.81 562 SER A C 1
ATOM 4583 O O . SER A 1 562 ? 23.920 6.448 -67.887 1.00 33.81 562 SER A O 1
ATOM 4585 N N . ARG A 1 563 ? 21.821 6.261 -67.097 1.00 26.62 563 ARG A N 1
ATOM 4586 C CA . ARG A 1 563 ? 21.205 5.740 -68.317 1.00 26.62 563 ARG A CA 1
ATOM 4587 C C . ARG A 1 563 ? 19.692 5.902 -68.224 1.00 26.62 563 ARG A C 1
ATOM 4589 O O . ARG A 1 563 ? 19.044 5.458 -67.289 1.00 26.62 563 ARG A O 1
ATOM 4596 N N . THR A 1 564 ? 19.180 6.649 -69.187 1.00 36.97 564 THR A N 1
ATOM 4597 C CA . THR A 1 564 ? 17.779 6.971 -69.440 1.00 36.97 564 THR A CA 1
ATOM 4598 C C . THR A 1 564 ? 16.906 5.721 -69.483 1.00 36.97 564 THR A C 1
ATOM 4600 O O . THR A 1 564 ? 17.146 4.861 -70.324 1.00 36.97 564 THR A O 1
ATOM 4603 N N . THR A 1 565 ? 15.883 5.643 -68.629 1.00 27.19 565 THR A N 1
ATOM 4604 C CA . THR A 1 565 ? 14.593 4.974 -68.898 1.00 27.19 565 THR A CA 1
ATOM 4605 C C . THR A 1 565 ? 13.573 5.340 -67.805 1.00 27.19 565 THR A C 1
ATOM 4607 O O . THR A 1 565 ? 13.744 5.038 -66.633 1.00 27.19 565 THR A O 1
ATOM 4610 N N . ASN A 1 566 ? 12.549 6.095 -68.218 1.00 27.94 566 ASN A N 1
ATOM 4611 C CA . ASN A 1 566 ? 11.231 6.341 -67.611 1.00 27.94 566 ASN A CA 1
ATOM 4612 C C . ASN A 1 566 ? 11.059 6.241 -66.079 1.00 27.94 566 ASN A C 1
ATOM 4614 O O . ASN A 1 566 ? 10.458 5.304 -65.564 1.00 27.94 566 ASN A O 1
ATOM 4618 N N . GLN A 1 567 ? 11.407 7.318 -65.366 1.00 30.39 567 GLN A N 1
ATOM 4619 C CA . GLN A 1 567 ? 10.795 7.630 -64.070 1.00 30.39 567 GLN A CA 1
ATOM 4620 C C . GLN A 1 567 ? 9.381 8.196 -64.287 1.00 30.39 567 GLN A C 1
ATOM 4622 O O . GLN A 1 567 ? 9.226 9.320 -64.776 1.00 30.39 567 GLN A O 1
ATOM 4627 N N . LYS A 1 568 ? 8.333 7.463 -63.887 1.00 29.69 568 LYS A N 1
ATOM 4628 C CA . LYS A 1 568 ? 6.995 8.050 -63.709 1.00 29.69 568 LYS A CA 1
ATOM 4629 C C . LYS A 1 568 ? 7.022 8.976 -62.488 1.00 29.69 568 LYS A C 1
ATOM 4631 O O . LYS A 1 568 ? 6.921 8.538 -61.347 1.00 29.69 568 LYS A O 1
ATOM 4636 N N . ARG A 1 569 ? 7.154 10.280 -62.745 1.00 29.48 569 ARG A N 1
ATOM 4637 C CA . ARG A 1 569 ? 6.803 11.347 -61.798 1.00 29.48 569 ARG A CA 1
ATOM 4638 C C . ARG A 1 569 ? 5.299 11.287 -61.516 1.00 29.48 569 ARG A C 1
ATOM 4640 O O . ARG A 1 569 ? 4.507 11.539 -62.418 1.00 29.48 569 ARG A O 1
ATOM 4647 N N . LEU A 1 570 ? 4.911 11.045 -60.269 1.00 27.36 570 LEU A N 1
ATOM 4648 C CA . LEU A 1 570 ? 3.631 11.534 -59.755 1.00 27.36 570 LEU A CA 1
ATOM 4649 C C . LEU A 1 570 ? 3.845 13.012 -59.369 1.00 27.36 570 LEU A C 1
ATOM 4651 O O . LEU A 1 570 ? 4.724 13.318 -58.569 1.00 27.36 570 LEU A O 1
ATOM 4655 N N . PHE A 1 571 ? 3.131 13.903 -60.070 1.00 24.55 571 PHE A N 1
ATOM 4656 C CA . PHE A 1 571 ? 3.138 15.381 -60.037 1.00 24.55 571 PHE A CA 1
ATOM 4657 C C . PHE A 1 571 ? 3.454 15.999 -58.654 1.00 24.55 571 PHE A C 1
ATOM 4659 O O . PHE A 1 571 ? 3.049 15.470 -57.632 1.00 24.55 571 PHE A O 1
ATOM 4666 N N . GLY A 1 572 ? 4.118 17.145 -58.479 1.00 28.11 572 GLY A N 1
ATOM 4667 C CA . GLY A 1 572 ? 4.395 18.279 -59.351 1.00 28.11 572 GLY A CA 1
ATOM 4668 C C . GLY A 1 572 ? 4.345 19.550 -58.491 1.00 28.11 572 GLY A C 1
ATOM 4669 O O . GLY A 1 572 ? 3.279 20.114 -58.311 1.00 28.11 572 GLY A O 1
ATOM 4670 N N . SER A 1 573 ? 5.476 20.000 -57.940 1.00 24.95 573 SER A N 1
ATOM 4671 C CA . SER A 1 573 ? 5.686 21.397 -57.524 1.00 24.95 573 SER A CA 1
ATOM 4672 C C . SER A 1 573 ? 7.171 21.655 -57.252 1.00 24.95 573 SER A C 1
ATOM 4674 O O . SER A 1 573 ? 7.896 20.833 -56.693 1.00 24.95 573 SER A O 1
ATOM 4676 N N . LYS A 1 574 ? 7.647 22.803 -57.736 1.00 32.12 574 LYS A N 1
ATOM 4677 C CA . LYS A 1 574 ? 9.023 23.279 -57.595 1.00 32.12 574 LYS A CA 1
ATOM 4678 C C . LYS A 1 574 ? 9.275 23.671 -56.133 1.00 32.12 574 LYS A C 1
ATOM 4680 O O . LYS A 1 574 ? 8.805 24.714 -55.700 1.00 32.12 574 LYS A O 1
ATOM 4685 N N . SER A 1 575 ? 10.052 22.887 -55.388 1.00 26.83 575 SER A N 1
ATOM 4686 C CA . SER A 1 575 ? 10.824 23.399 -54.246 1.00 26.83 575 SER A CA 1
ATOM 4687 C C . SER A 1 575 ? 12.077 22.538 -54.019 1.00 26.83 575 SER A C 1
ATOM 4689 O O . SER A 1 575 ? 11.994 21.310 -54.092 1.00 26.83 575 SER A O 1
ATOM 4691 N N . PRO A 1 576 ? 13.263 23.142 -53.816 1.00 31.80 576 PRO A N 1
ATOM 4692 C CA . PRO A 1 576 ? 14.492 22.393 -53.613 1.00 31.80 576 PRO A CA 1
ATOM 4693 C C . PRO A 1 576 ? 14.634 21.991 -52.136 1.00 31.80 576 PRO A C 1
ATOM 4695 O O . PRO A 1 576 ? 14.346 22.772 -51.234 1.00 31.80 576 PRO A O 1
ATOM 4698 N N . ASN A 1 577 ? 15.174 20.792 -51.913 1.00 31.47 577 ASN A N 1
ATOM 4699 C CA . ASN A 1 577 ? 15.748 20.296 -50.654 1.00 31.47 577 ASN A CA 1
ATOM 4700 C C . ASN A 1 577 ? 14.774 19.881 -49.535 1.00 31.47 577 ASN A C 1
ATOM 4702 O O . ASN A 1 577 ? 14.532 20.646 -48.606 1.00 31.47 577 ASN A O 1
ATOM 4706 N N . LYS A 1 578 ? 14.347 18.606 -49.556 1.00 30.72 578 LYS A N 1
ATOM 4707 C CA . LYS A 1 578 ? 14.105 17.728 -48.380 1.00 30.72 578 LYS A CA 1
ATOM 4708 C C . LYS A 1 578 ? 13.713 16.321 -48.870 1.00 30.72 578 LYS A C 1
ATOM 4710 O O . LYS A 1 578 ? 12.539 15.989 -48.953 1.00 30.72 578 LYS A O 1
ATOM 4715 N N . GLY A 1 579 ? 14.700 15.506 -49.245 1.00 30.77 579 GLY A N 1
ATOM 4716 C CA . GLY A 1 579 ? 14.481 14.114 -49.661 1.00 30.77 579 GLY A CA 1
ATOM 4717 C C . GLY A 1 579 ? 14.796 13.124 -48.539 1.00 30.77 579 GLY A C 1
ATOM 4718 O O . GLY A 1 579 ? 15.947 13.030 -48.115 1.00 30.77 579 GLY A O 1
ATOM 4719 N N . LEU A 1 580 ? 13.780 12.393 -48.075 1.00 32.56 580 LEU A N 1
ATOM 4720 C CA . LEU A 1 580 ? 13.907 11.070 -47.455 1.00 32.56 580 LEU A CA 1
ATOM 4721 C C . LEU A 1 580 ? 13.798 10.054 -48.598 1.00 32.56 580 LEU A C 1
ATOM 4723 O O . LEU A 1 580 ? 12.858 10.130 -49.385 1.00 32.56 580 LEU A O 1
ATOM 4727 N N . TYR A 1 581 ? 14.763 9.145 -48.724 1.00 33.84 581 TYR A N 1
ATOM 4728 C CA . TYR A 1 581 ? 14.762 8.143 -49.789 1.00 33.84 581 TYR A CA 1
ATOM 4729 C C . TYR A 1 581 ? 13.982 6.910 -49.317 1.00 33.84 581 TYR A C 1
ATOM 4731 O O . TYR A 1 581 ? 14.388 6.256 -48.357 1.00 33.84 581 TYR A O 1
ATOM 4739 N N . LEU A 1 582 ? 12.881 6.589 -49.999 1.00 31.62 582 LEU A N 1
ATOM 4740 C CA . LEU A 1 582 ? 12.371 5.221 -50.075 1.00 31.62 582 LEU A CA 1
ATOM 4741 C C . LEU A 1 582 ? 13.342 4.467 -50.987 1.00 31.62 582 LEU A C 1
ATOM 4743 O O . LEU A 1 582 ? 13.321 4.665 -52.197 1.00 31.62 582 LEU A O 1
ATOM 4747 N N . LEU A 1 583 ? 14.254 3.685 -50.412 1.00 31.55 583 LEU A N 1
ATOM 4748 C CA . LEU A 1 583 ? 15.074 2.770 -51.203 1.00 31.55 583 LEU A CA 1
ATOM 4749 C C . LEU A 1 583 ? 14.207 1.559 -51.557 1.00 31.55 583 LEU A C 1
ATOM 4751 O O . LEU A 1 583 ? 14.072 0.632 -50.762 1.00 31.55 583 LEU A O 1
ATOM 4755 N N . SER A 1 584 ? 13.588 1.611 -52.731 1.00 27.39 584 SER A N 1
ATOM 4756 C CA . SER A 1 584 ? 13.137 0.440 -53.478 1.00 27.39 584 SER A CA 1
ATOM 4757 C C . SER A 1 584 ? 14.169 0.201 -54.576 1.00 27.39 584 SER A C 1
ATOM 4759 O O . SER A 1 584 ? 14.038 0.755 -55.666 1.00 27.39 584 SER A O 1
ATOM 4761 N N . ASP A 1 585 ? 15.230 -0.548 -54.283 1.00 29.42 585 ASP A N 1
ATOM 4762 C CA . ASP A 1 585 ? 16.197 -0.909 -55.321 1.00 29.42 585 ASP A CA 1
ATOM 4763 C C . ASP A 1 585 ? 15.782 -2.229 -55.972 1.00 29.42 585 ASP A C 1
ATOM 4765 O O . ASP A 1 585 ? 15.995 -3.321 -55.445 1.00 29.42 585 ASP A O 1
ATOM 4769 N N . ASP A 1 586 ? 15.195 -2.111 -57.160 1.00 28.92 586 ASP A N 1
ATOM 4770 C CA . ASP A 1 586 ? 15.407 -3.075 -58.231 1.00 28.92 586 ASP A CA 1
ATOM 4771 C C . ASP A 1 586 ? 16.871 -2.974 -58.657 1.00 28.92 586 ASP A C 1
ATOM 4773 O O . ASP A 1 586 ? 17.261 -2.041 -59.357 1.00 28.92 586 ASP A O 1
ATOM 4777 N N . THR A 1 587 ? 17.703 -3.896 -58.174 1.00 28.66 587 THR A N 1
ATOM 4778 C CA . THR A 1 587 ? 18.732 -4.641 -58.928 1.00 28.66 587 THR A CA 1
ATOM 4779 C C . THR A 1 587 ? 19.843 -5.135 -58.006 1.00 28.66 587 THR A C 1
ATOM 4781 O O . THR A 1 587 ? 20.393 -4.428 -57.163 1.00 28.66 587 THR A O 1
ATOM 4784 N N . SER A 1 588 ? 20.222 -6.389 -58.230 1.00 30.62 588 SER A N 1
ATOM 4785 C CA . SER A 1 588 ? 21.415 -7.030 -57.697 1.00 30.62 588 SER A CA 1
ATOM 4786 C C . SER A 1 588 ? 22.680 -6.271 -58.115 1.00 30.62 588 SER A C 1
ATOM 4788 O O . SER A 1 588 ? 23.172 -6.447 -59.230 1.00 30.62 588 SER A O 1
ATOM 4790 N N . SER A 1 589 ? 23.252 -5.455 -57.230 1.00 26.80 589 SER A N 1
ATOM 4791 C CA . SER A 1 589 ? 24.663 -5.085 -57.344 1.00 26.80 589 SER A CA 1
ATOM 4792 C C . SER A 1 589 ? 25.309 -4.820 -55.985 1.00 26.80 589 SER A C 1
ATOM 4794 O O . SER A 1 589 ? 24.800 -4.111 -55.118 1.00 26.80 589 SER A O 1
ATOM 4796 N N . SER A 1 590 ? 26.463 -5.454 -55.808 1.00 32.88 590 SER A N 1
ATOM 4797 C CA . SER A 1 590 ? 27.357 -5.359 -54.664 1.00 32.88 590 SER A CA 1
ATOM 4798 C C . SER A 1 590 ? 27.913 -3.938 -54.521 1.00 32.88 590 SER A C 1
ATOM 4800 O O . SER A 1 590 ? 28.815 -3.545 -55.261 1.00 32.88 590 SER A O 1
ATOM 4802 N N . SER A 1 591 ? 27.412 -3.176 -53.548 1.00 30.59 591 SER A N 1
ATOM 4803 C CA . SER A 1 591 ? 28.064 -1.957 -53.055 1.00 30.59 591 SER A CA 1
ATOM 4804 C C . SER A 1 591 ? 28.204 -2.026 -51.533 1.00 30.59 591 SER A C 1
ATOM 4806 O O . SER A 1 591 ? 27.280 -2.400 -50.814 1.00 30.59 591 SER A O 1
ATOM 4808 N N . SER A 1 592 ? 29.408 -1.764 -51.031 1.00 31.27 592 SER A N 1
ATOM 4809 C CA . SER A 1 592 ? 29.894 -2.186 -49.713 1.00 31.27 592 SER A CA 1
ATOM 4810 C C . SER A 1 592 ? 29.454 -1.327 -48.520 1.00 31.27 592 SER A C 1
ATOM 4812 O O . SER A 1 592 ? 29.710 -1.745 -47.401 1.00 31.27 592 SER A O 1
ATOM 4814 N N . ASP A 1 593 ? 28.691 -0.243 -48.690 1.00 33.50 593 ASP A N 1
ATOM 4815 C CA . ASP A 1 593 ? 28.561 0.774 -47.620 1.00 33.50 593 ASP A CA 1
ATOM 4816 C C . ASP A 1 593 ? 27.167 0.907 -46.968 1.00 33.50 593 ASP A C 1
ATOM 4818 O O . ASP A 1 593 ? 26.928 1.783 -46.136 1.00 33.50 593 ASP A O 1
ATOM 4822 N N . LEU A 1 594 ? 26.236 0.002 -47.273 1.00 32.59 594 LEU A N 1
ATOM 4823 C CA . LEU A 1 594 ? 25.085 -0.272 -46.404 1.00 32.59 594 LEU A CA 1
ATOM 4824 C C . LEU A 1 594 ? 25.488 -1.396 -45.451 1.00 32.59 594 LEU A C 1
ATOM 4826 O O . LEU A 1 594 ? 25.912 -2.440 -45.931 1.00 32.59 594 LEU A O 1
ATOM 4830 N N . ASP A 1 595 ? 25.387 -1.197 -44.132 1.00 39.47 595 ASP A N 1
ATOM 4831 C CA . ASP A 1 595 ? 25.675 -2.244 -43.141 1.00 39.47 595 ASP A CA 1
ATOM 4832 C C . ASP A 1 595 ? 25.172 -3.608 -43.634 1.00 39.47 595 ASP A C 1
ATOM 4834 O O . ASP A 1 595 ? 23.986 -3.751 -43.961 1.00 39.47 595 ASP A O 1
ATOM 4838 N N . ASP A 1 596 ? 26.041 -4.618 -43.624 1.00 38.97 596 ASP A N 1
ATOM 4839 C CA . ASP A 1 596 ? 25.700 -6.004 -43.976 1.00 38.97 596 ASP A CA 1
ATOM 4840 C C . ASP A 1 596 ? 24.552 -6.586 -43.110 1.00 38.97 596 ASP A C 1
ATOM 4842 O O . ASP A 1 596 ? 24.091 -7.698 -43.336 1.00 38.97 596 ASP A O 1
ATOM 4846 N N . ASP A 1 597 ? 24.057 -5.818 -42.131 1.00 38.22 597 ASP A N 1
ATOM 4847 C CA . ASP A 1 597 ? 22.858 -6.055 -41.320 1.00 38.22 597 ASP A CA 1
ATOM 4848 C C . ASP A 1 597 ? 21.522 -5.926 -42.081 1.00 38.22 597 ASP A C 1
ATOM 4850 O O . ASP A 1 597 ? 20.534 -6.501 -41.635 1.00 38.22 597 ASP A O 1
ATOM 4854 N N . ILE A 1 598 ? 21.438 -5.126 -43.155 1.00 36.78 598 ILE A N 1
ATOM 4855 C CA . ILE A 1 598 ? 20.153 -4.804 -43.828 1.00 36.78 598 ILE A CA 1
ATOM 4856 C C . ILE A 1 598 ? 20.145 -5.185 -45.317 1.00 36.78 598 ILE A C 1
ATOM 4858 O O . ILE A 1 598 ? 19.075 -5.385 -45.889 1.00 36.78 598 ILE A O 1
ATOM 4862 N N . LYS A 1 599 ? 21.316 -5.368 -45.941 1.00 35.31 599 LYS A N 1
ATOM 4863 C CA . LYS A 1 599 ? 21.450 -5.646 -47.386 1.00 35.31 599 LYS A CA 1
ATOM 4864 C C . LYS A 1 599 ? 20.687 -6.874 -47.901 1.00 35.31 599 LYS A C 1
ATOM 4866 O O . LYS A 1 599 ? 20.453 -6.963 -49.097 1.00 35.31 599 LYS A O 1
ATOM 4871 N N . GLN A 1 600 ? 20.303 -7.813 -47.036 1.00 33.00 600 GLN A N 1
ATOM 4872 C CA . GLN A 1 600 ? 19.625 -9.049 -47.445 1.00 33.00 600 GLN A CA 1
ATOM 4873 C C . GLN A 1 600 ? 18.091 -8.960 -47.538 1.00 33.00 600 GLN A C 1
ATOM 4875 O O . GLN A 1 600 ? 17.481 -9.934 -47.964 1.00 33.00 600 GLN A O 1
ATOM 4880 N N . TYR A 1 601 ? 17.452 -7.845 -47.158 1.00 37.59 601 TYR A N 1
ATOM 4881 C CA . TYR A 1 601 ? 15.997 -7.836 -46.916 1.00 37.59 601 TYR A CA 1
ATOM 4882 C C . TYR A 1 601 ? 15.241 -6.685 -47.588 1.00 37.59 601 TYR A C 1
ATOM 4884 O O . TYR A 1 601 ? 14.330 -6.103 -47.000 1.00 37.59 601 TYR A O 1
ATOM 4892 N N . ILE A 1 602 ? 15.593 -6.372 -48.834 1.00 29.19 602 ILE A N 1
ATOM 4893 C CA . ILE A 1 602 ? 14.711 -5.615 -49.730 1.00 29.19 602 ILE A CA 1
ATOM 4894 C C . ILE A 1 602 ? 13.993 -6.656 -50.595 1.00 29.19 602 ILE A C 1
ATOM 4896 O O . ILE A 1 602 ? 14.564 -7.160 -51.555 1.00 29.19 602 ILE A O 1
ATOM 4900 N N . TYR A 1 603 ? 12.778 -7.042 -50.200 1.00 28.16 603 TYR A N 1
ATOM 4901 C CA . TYR A 1 603 ? 11.888 -7.852 -51.034 1.00 28.16 603 TYR A CA 1
ATOM 4902 C C . TYR A 1 603 ? 10.774 -6.956 -51.569 1.00 28.16 603 TYR A C 1
ATOM 4904 O O . TYR A 1 603 ? 10.062 -6.308 -50.798 1.00 28.16 603 TYR A O 1
ATOM 4912 N N . HIS A 1 604 ? 10.655 -6.921 -52.893 1.00 26.05 604 HIS A N 1
ATOM 4913 C CA . HIS A 1 604 ? 9.595 -6.229 -53.614 1.00 26.05 604 HIS A CA 1
ATOM 4914 C C . HIS A 1 604 ? 8.281 -6.995 -53.469 1.00 26.05 604 HIS A C 1
ATOM 4916 O O . HIS A 1 604 ? 8.256 -8.222 -53.552 1.00 26.05 604 HIS A O 1
ATOM 4922 N N . SER A 1 605 ? 7.184 -6.277 -53.238 1.00 22.45 605 SER A N 1
ATOM 4923 C CA . SER A 1 605 ? 5.843 -6.817 -53.452 1.00 22.45 605 SER A CA 1
ATOM 4924 C C . SER A 1 605 ? 5.173 -5.965 -54.519 1.00 22.45 605 SER A C 1
ATOM 4926 O O . SER A 1 605 ? 4.798 -4.828 -54.228 1.00 22.45 605 SER A O 1
ATOM 4928 N N . ASP A 1 606 ? 5.054 -6.518 -55.723 1.00 25.44 606 ASP A N 1
ATOM 4929 C CA . ASP A 1 606 ? 4.266 -5.959 -56.818 1.00 25.44 606 ASP A CA 1
ATOM 4930 C C . ASP A 1 606 ? 2.780 -5.963 -56.432 1.00 25.44 606 ASP A C 1
ATOM 4932 O O . ASP A 1 606 ? 2.144 -7.017 -56.462 1.00 25.44 606 ASP A O 1
ATOM 4936 N N . VAL A 1 607 ? 2.238 -4.800 -56.049 1.00 25.31 607 VAL A N 1
ATOM 4937 C CA . VAL A 1 607 ? 0.803 -4.462 -56.153 1.00 25.31 607 VAL A CA 1
ATOM 4938 C C . VAL A 1 607 ? 0.657 -2.980 -56.464 1.00 25.31 607 VAL A C 1
ATOM 4940 O O . VAL A 1 607 ? 1.154 -2.162 -55.653 1.00 25.31 607 VAL A O 1
#

pLDDT: mean 70.34, std 20.19, range [22.45, 97.0]

Radius of gyration: 42.48 Å; Cα contacts (8 Å, |Δi|>4): 1299; chains: 1; bounding box: 99×45×124 Å

Sequence (607 aa):
MKINPPLIFLDISFISKYFNQIQTFRGNLVEYQTEINEIFFKQIYWFEINVLTTINLINSQYYDKIIEIRIEVNDIIRLHLLKNVQRIIIYHFHGKLLSFSSINKKNKIKKIVIYHKEKLNEYEINSLLHFCQRFNTISISLI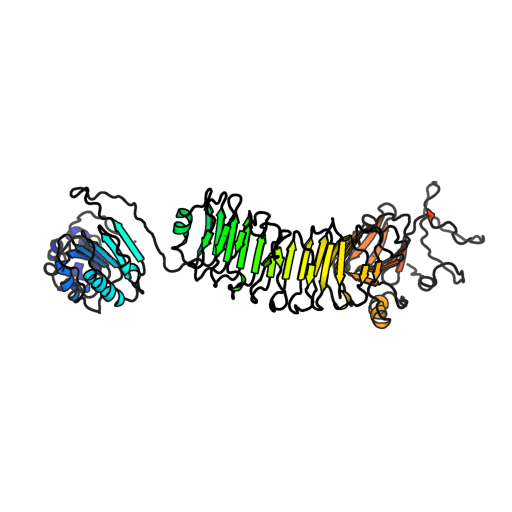SSYFAEQLFYISNLKLFSYDIFNDENEKNIPNYFKSYSNSFEENQINNIEKQFDIFNDNSLWELCNIKMTQLILIINQNTINFLDLTCFEVLTHFQLNISSGKHLKLTLPNSLQSCSLNGNTLWVNNLKELSHLNSFYVNSNYGPLIKQQTKIKQKKICLPSSVESCFIKTMNYNARLGSLLDLNLLKQLNISGVVSSMDCSNNNSLTSLLINSSSPIITITFNSHLNYINITNKKGKILFKNFDVIKTIKCLSIDGDFDKLDLSNIISIKDLSLSSSSKKTTVLFPHYDQTQLQHYFTSVGIKPKPKSIILCCNSLILRGNFLVSKLFLVLSHITIPTIECPLLNRIILHYQNVECIGFDLLTQKLKILSPLNKCCSCVSILSNITQLNQKKITLLYKTKVFLLCSPKMNKNPPRSKSRTTNQKRLFGSKSPNKGLYLLSDDTSSSSSDLDDDIKQYIYHSDV

Organism: NCBI:txid885311

Secondary structure (DSSP, 8-state):
------SS---HHHHHHH-TT--EEEE-HHHHTTT--HHHHHH--EEEEEEE--GGGS-GGGTTTEEEEEEEGGGGGGGGG-SS--EEEEEE-SS-----TT--TT----EEEEEESSPPPHHHHHHHHHHHTTSSSEEEEEEESS--GGGGG-TTEEEEEEEE--TT-TT--------------S---EEEEEEEEEE-HHHHHTTTT--EEEEEEEEEEE--SEEE-TT-TT--EEEEEEEEES-EEEE--TT-SEEEEEES-EEESSGGG-TT--EEEEEEEES------S-PPPEEEPPPTT-SEEEEEEE-TTEEE--STT-TT--EEEEEES--EEE-TT-SS--EEEEEE-SSEEEEE--TT--EEEEEEEEEEEEEESGGG--EEEEEEEEEE-SEEE-TT-SEEEEEEEEE-SSSBEEE--B--HHHHHHHHTTTT--PPTT-BEEEESEEEEES-B--SEEEEEESSSPPPEEE-TT--EEEEEESSSEEEEEETTTTEEEEE-TTT--EEEE-TTTTBTTGGGSEEEEEETTEEEEE--GGG-S-----------------------PPP-----S----TTS-TTTTT-------

Solvent-accessible surface area (backbone atoms only — not comparable to full-atom values): 33671 Å² total; per-residue (Å²): 133,91,76,75,77,69,98,62,94,64,60,59,72,59,48,61,73,75,46,90,75,46,52,64,48,75,39,56,60,67,78,43,56,86,68,56,45,71,72,57,53,70,49,36,61,34,33,35,35,75,42,82,46,61,69,88,69,47,65,74,90,49,29,68,33,32,32,31,44,26,27,46,60,85,45,47,61,56,49,38,74,40,47,42,33,26,33,41,36,38,42,36,87,61,102,65,84,64,61,58,87,56,55,46,86,76,39,60,51,42,35,40,36,38,38,32,64,58,68,82,49,72,66,34,49,51,31,51,48,62,49,51,69,77,36,86,48,32,28,41,32,42,34,20,57,50,89,65,74,76,68,71,72,47,90,35,60,54,39,66,40,68,46,76,56,73,84,88,50,97,84,58,95,70,94,71,87,75,68,67,72,63,73,53,63,76,81,60,72,36,78,44,79,48,77,33,70,68,38,46,82,70,62,52,63,78,54,77,81,62,65,30,33,30,42,36,41,39,27,48,26,35,75,46,54,69,50,80,40,55,86,41,68,62,25,28,34,40,35,39,38,34,71,39,68,53,58,35,36,36,37,71,27,53,48,22,31,33,40,37,42,36,29,65,36,45,42,69,75,50,50,56,66,22,65,48,24,30,35,44,36,33,49,23,48,38,52,80,93,65,80,94,54,95,85,74,79,73,46,64,50,55,76,22,48,43,24,29,34,40,36,37,53,27,36,33,88,59,37,39,77,42,80,44,62,69,27,68,46,23,31,35,42,34,41,23,28,38,44,51,67,45,70,33,58,69,26,81,40,35,29,31,43,36,38,40,30,68,22,65,48,27,40,39,37,41,31,55,56,38,28,34,41,35,42,35,20,82,79,15,38,52,44,79,37,64,55,57,58,24,41,51,34,52,34,44,36,40,37,21,27,34,50,67,47,61,40,46,53,35,77,44,44,39,30,42,33,43,36,35,71,29,90,54,21,44,70,42,59,22,58,52,54,65,69,61,39,42,72,77,23,63,78,40,74,54,85,71,66,77,70,48,50,55,43,62,25,58,42,45,35,40,36,30,40,40,79,44,51,66,45,37,38,38,24,66,47,97,58,70,53,33,36,44,37,84,56,39,40,32,42,34,43,31,46,75,64,56,38,83,78,46,71,41,80,89,78,49,21,38,32,33,37,33,78,90,72,78,44,80,42,76,44,57,62,59,81,42,36,58,69,52,74,71,25,42,36,36,42,41,42,56,70,48,72,46,71,50,55,33,57,84,77,58,83,71,71,82,81,76,77,90,74,95,76,85,80,84,78,80,85,88,78,95,75,87,89,83,66,71,73,83,86,79,77,91,69,97,70,98,67,88,84,59,64,86,89,56,76,88,57,85,70,87,76,96,124

Mean predicted aligned error: 19.84 Å